Protein AF-0000000079760558 (afdb_homodimer)

Secondary structure (DSSP, 8-state):
-----SEE-EEEEEEEEEEESS-EE--S--HHHHHHHHHHHHTTSHHHHHHHHSTTTT-SSSPPPPPSEEEEPPPS--EE-TT-EEEEEEEEEGGGGGGHHHHHHHHHHH-EEEETTTTEEEEEEEEEETTT--EEE-SS-B-GGG---EE------TT--EEEEEEEEEE--EETTEE-SS--HHHHHHHHHHHHHHHHHHH--EE-HHHHHHHHHHHTT-EEEEEEEEEEP-EEEETTTTEEEE--EEEEEEEEES--GGGHHHHHHHHHH--SS-GGGTTT-EEEEE-/-----SEE-EEEEEEEEEEE-S-EE--S--HHHHHHHHHHHHTTSHHHHHHHHSGGGG-SSS--PPPSEEEEPPPS--EE-TT-EEEEEEEEEGGGGGGHHHHHHHHHHH-EEEETTTTEEEEEEEEEETTT--EEE-SS-B-GGG---EE------TT--EEEEEEEEEE--EETTEE-SS--HHHHHHHHHHHHHHHHHHH--EE-HHHHHHHHHHHTT-EEEEEEEEEEP-EEEETTTTEEEE--EEEEEEEEES--GGGHHHHHHHHHH--SS-GGGTTT-EEEEE-

Sequence (582 aa):
MYDKNLFSVTYLPLTIRLKCCEPVKLPAYLGSMLHGTLGWALLPQQKVYRYLFENRRRSTGQRDIVNPYIINTPPQKMNYQENDELVFQILLLGDGIKYAEDFVNVMTETSVFGLGAGRAKFELVDIRHGVSLHPIWDGEHLWQKEIVASALVDEIYENCQYCSIQMKTPLRIRRDGELLTQIDMPAIMRNITRRISDIVDRYGGYIDREKAETICDMAREIKQKNAEIYVCHLERYSSRKGEKMDMSGVMGSLAYQGELTAFTPWLNAASVLHIGRNVTFGYGQVNVVFAMYDKNLFSVTYLPLTIRLKCCEPVKLPAYLGSMLHGTLGWALLPQQKVYRYLFENRRRSTGQRDIVNPYIINTPPQKMNYQENDELVFQILLLGDGIKYAEDFVNVMTETSVFGLGAGRAKFELVDIRHGVSLHPIWDGEHLWQKEIVASALVDEIYENCQYCSIQMKTPLRIRRDGELLTQIDMPAIMRNITRRISDIVDRYGGYIDREKAETICDMAREIKQKNAEIYVCHLERYSSRKGEKMDMSGVMGSLAYQGELTAFTPWLNAASVLHIGRNVTFGYGQVNVVFA

Structure (mmCIF, N/CA/C/O backbone):
data_AF-0000000079760558-model_v1
#
loop_
_entity.id
_entity.type
_entity.pdbx_description
1 polymer 'Uncharacterized protein'
#
loop_
_atom_site.group_PDB
_atom_site.id
_atom_site.type_symbol
_atom_site.label_atom_id
_atom_site.label_alt_id
_atom_site.label_comp_id
_atom_site.label_asym_id
_atom_site.label_entity_id
_atom_site.label_seq_id
_atom_site.pdbx_PDB_ins_code
_atom_site.Cartn_x
_atom_site.Cartn_y
_atom_site.Cartn_z
_atom_site.occupancy
_atom_site.B_iso_or_equiv
_atom_site.auth_seq_id
_atom_site.auth_comp_id
_atom_site.auth_asym_id
_atom_site.auth_atom_id
_atom_site.pdbx_PDB_model_num
ATOM 1 N N . MET A 1 1 ? 28.766 -18.844 10.219 1 27.3 1 MET A N 1
ATOM 2 C CA . MET A 1 1 ? 27.922 -19.734 9.438 1 27.3 1 MET A CA 1
ATOM 3 C C . MET A 1 1 ? 26.719 -18.984 8.859 1 27.3 1 MET A C 1
ATOM 5 O O . MET A 1 1 ? 26 -18.312 9.594 1 27.3 1 MET A O 1
ATOM 9 N N . TYR A 1 2 ? 26.703 -18.375 7.809 1 37.97 2 TYR A N 1
ATOM 10 C CA . TYR A 1 2 ? 25.734 -17.516 7.125 1 37.97 2 TYR A CA 1
ATOM 11 C C . TYR A 1 2 ? 24.312 -18.062 7.289 1 37.97 2 TYR A C 1
ATOM 13 O O . TYR A 1 2 ? 24.031 -19.188 6.91 1 37.97 2 TYR A O 1
ATOM 21 N N . ASP A 1 3 ? 23.578 -17.906 8.328 1 48.56 3 ASP A N 1
ATOM 22 C CA . ASP A 1 3 ? 22.234 -18.391 8.656 1 48.56 3 ASP A CA 1
ATOM 23 C C . ASP A 1 3 ? 21.344 -18.422 7.414 1 48.56 3 ASP A C 1
ATOM 25 O O . ASP A 1 3 ? 21.281 -17.438 6.676 1 48.56 3 ASP A O 1
ATOM 29 N N . LYS A 1 4 ? 21.172 -19.625 6.879 1 63.06 4 LYS A N 1
ATOM 30 C CA . LYS A 1 4 ? 20.484 -20.109 5.688 1 63.06 4 LYS A CA 1
ATOM 31 C C . LYS A 1 4 ? 19.109 -19.484 5.551 1 63.06 4 LYS A C 1
ATOM 33 O O . LYS A 1 4 ? 18.359 -19.406 6.527 1 63.06 4 LYS A O 1
ATOM 38 N N . ASN A 1 5 ? 18.766 -18.734 4.383 1 86.69 5 ASN A N 1
ATOM 39 C CA . ASN A 1 5 ? 17.5 -18.141 3.979 1 86.69 5 ASN A CA 1
ATOM 40 C C . ASN A 1 5 ? 16.359 -19.156 4.086 1 86.69 5 ASN A C 1
ATOM 42 O O . ASN A 1 5 ? 16.547 -20.344 3.848 1 86.69 5 ASN A O 1
ATOM 46 N N . LEU A 1 6 ? 15.344 -18.812 4.773 1 95.38 6 LEU A N 1
ATOM 47 C CA . LEU A 1 6 ? 14.141 -19.625 4.828 1 95.38 6 LEU A CA 1
ATOM 48 C C . LEU A 1 6 ? 13.664 -20 3.428 1 95.38 6 LEU A C 1
ATOM 50 O O . LEU A 1 6 ? 13.25 -21.125 3.182 1 95.38 6 LEU A O 1
ATOM 54 N N . PHE A 1 7 ? 13.758 -19.094 2.543 1 97.06 7 PHE A N 1
ATOM 55 C CA . PHE A 1 7 ? 13.367 -19.281 1.151 1 97.06 7 PHE A CA 1
ATOM 56 C C . PHE A 1 7 ? 13.984 -18.203 0.267 1 97.06 7 PHE A C 1
ATOM 58 O O . PHE A 1 7 ? 14.523 -17.219 0.769 1 97.06 7 PHE A O 1
ATOM 65 N N . SER A 1 8 ? 13.977 -18.453 -0.996 1 95.44 8 SER A N 1
ATOM 66 C CA . SER A 1 8 ? 14.367 -17.516 -2.037 1 95.44 8 SER A CA 1
ATOM 67 C C . SER A 1 8 ? 13.461 -17.625 -3.258 1 95.44 8 SER A C 1
ATOM 69 O O . SER A 1 8 ? 13.375 -18.688 -3.875 1 95.44 8 SER A O 1
ATOM 71 N N . VAL A 1 9 ? 12.742 -16.609 -3.531 1 96.25 9 VAL A N 1
ATOM 72 C CA . VAL A 1 9 ? 11.867 -16.516 -4.699 1 96.25 9 VAL A CA 1
ATOM 73 C C . VAL A 1 9 ? 12.148 -15.234 -5.465 1 96.25 9 VAL A C 1
ATOM 75 O O . VAL A 1 9 ? 12.203 -14.148 -4.875 1 96.25 9 VAL A O 1
ATOM 78 N N . THR A 1 10 ? 12.391 -15.344 -6.73 1 97.38 10 THR A N 1
ATOM 79 C CA . THR A 1 10 ? 12.57 -14.164 -7.566 1 97.38 10 THR A CA 1
ATOM 80 C C . THR A 1 10 ? 11.266 -13.781 -8.25 1 97.38 10 THR A C 1
ATOM 82 O O . THR A 1 10 ? 10.469 -14.656 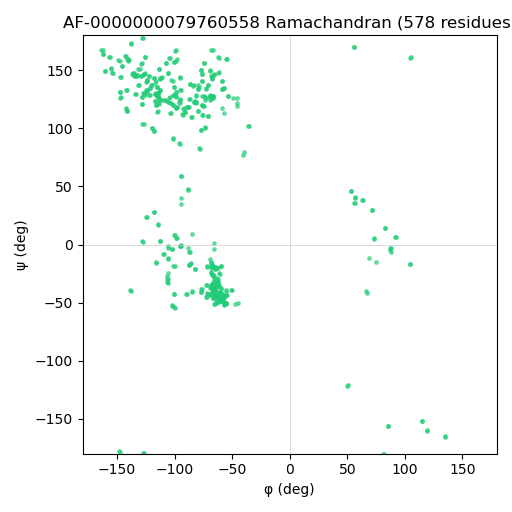-8.609 1 97.38 10 THR A O 1
ATOM 85 N N . TYR A 1 11 ? 11.102 -12.523 -8.367 1 98.19 11 TYR A N 1
ATOM 86 C CA . TYR A 1 11 ? 9.922 -12.031 -9.07 1 98.19 11 TYR A CA 1
ATOM 87 C C . TYR A 1 11 ? 10.219 -10.711 -9.766 1 98.19 11 TYR A C 1
ATOM 89 O O . TYR A 1 11 ? 11.219 -10.055 -9.469 1 98.19 11 TYR A O 1
ATOM 97 N N . LEU A 1 12 ? 9.453 -10.367 -10.742 1 98.56 12 LEU A N 1
ATOM 98 C CA . LEU A 1 12 ? 9.516 -9.102 -11.453 1 98.56 12 LEU A CA 1
ATOM 99 C C . LEU A 1 12 ? 8.141 -8.438 -11.5 1 98.56 12 LEU A C 1
ATOM 101 O O . LEU A 1 12 ? 7.266 -8.867 -12.25 1 98.56 12 LEU A O 1
ATOM 105 N N . PRO A 1 13 ? 7.988 -7.445 -10.664 1 98.25 13 PRO A N 1
ATOM 106 C CA . PRO A 1 13 ? 6.727 -6.703 -10.727 1 98.25 13 PRO A CA 1
ATOM 107 C C . PRO A 1 13 ? 6.707 -5.66 -11.844 1 98.25 13 PRO A C 1
ATOM 109 O O . PRO A 1 13 ? 7.574 -4.785 -11.883 1 98.25 13 PRO A O 1
ATOM 112 N N . LEU A 1 14 ? 5.805 -5.754 -12.695 1 98.62 14 LEU A N 1
ATOM 113 C CA . LEU A 1 14 ? 5.57 -4.785 -13.758 1 98.62 14 LEU A CA 1
ATOM 114 C C . LEU A 1 14 ? 4.359 -3.912 -13.438 1 98.62 14 LEU A C 1
ATOM 116 O O . LEU A 1 14 ? 3.238 -4.41 -13.344 1 98.62 14 LEU A O 1
ATOM 120 N N . THR A 1 15 ? 4.613 -2.672 -13.227 1 97.81 15 THR A N 1
ATOM 121 C CA . THR A 1 15 ? 3.531 -1.714 -13.016 1 97.81 15 THR A CA 1
ATOM 122 C C . THR A 1 15 ? 3.051 -1.147 -14.352 1 97.81 15 THR A C 1
ATOM 124 O O . THR A 1 15 ? 3.805 -0.469 -15.055 1 97.81 15 THR A O 1
ATOM 127 N N . ILE A 1 16 ? 1.83 -1.375 -14.648 1 98.06 16 ILE A N 1
ATOM 128 C CA . ILE A 1 16 ? 1.236 -0.987 -15.922 1 98.06 16 ILE A CA 1
ATOM 129 C C . ILE A 1 16 ? 0.261 0.167 -15.711 1 98.06 16 ILE A C 1
ATOM 131 O O . ILE A 1 16 ? -0.658 0.069 -14.891 1 98.06 16 ILE A O 1
ATOM 135 N N . ARG A 1 17 ? 0.494 1.24 -16.438 1 97.12 17 ARG A N 1
ATOM 136 C CA . ARG A 1 17 ? -0.373 2.408 -16.328 1 97.12 17 ARG A CA 1
ATOM 137 C C . ARG A 1 17 ? -1.163 2.615 -17.625 1 97.12 17 ARG A C 1
ATOM 139 O O . ARG A 1 17 ? -0.58 2.738 -18.703 1 97.12 17 ARG A O 1
ATOM 146 N N . LEU A 1 18 ? -2.457 2.662 -17.453 1 97.44 18 LEU A N 1
ATOM 147 C CA . LEU A 1 18 ? -3.379 2.951 -18.547 1 97.44 18 LEU A CA 1
ATOM 148 C C . LEU A 1 18 ? -4.082 4.285 -18.312 1 97.44 18 LEU A C 1
ATOM 150 O O . LEU A 1 18 ? -4.281 4.707 -17.172 1 97.44 18 LEU A O 1
ATOM 154 N N . LYS A 1 19 ? -4.426 4.887 -19.359 1 97.5 19 LYS A N 1
ATOM 155 C CA . LYS A 1 19 ? -5.203 6.121 -19.312 1 97.5 19 LYS A CA 1
ATOM 156 C C . LYS A 1 19 ? -6.57 5.934 -19.969 1 97.5 19 LYS A C 1
ATOM 158 O O . LYS A 1 19 ? -6.668 5.441 -21.094 1 97.5 19 LYS A O 1
ATOM 163 N N . CYS A 1 20 ? -7.57 6.352 -19.219 1 97.38 20 CYS A N 1
ATOM 164 C CA . CYS A 1 20 ? -8.938 6.223 -19.688 1 97.38 20 CYS A CA 1
ATOM 165 C C . CYS A 1 20 ? -9.219 7.203 -20.828 1 97.38 20 CYS A C 1
ATOM 167 O O . CYS A 1 20 ? -8.891 8.391 -20.719 1 97.38 20 CYS A O 1
ATOM 169 N N . CYS A 1 21 ? -9.914 6.738 -21.875 1 98 21 CYS A N 1
ATOM 170 C CA . CYS A 1 21 ? -10.156 7.582 -23.047 1 98 21 CYS A CA 1
ATOM 171 C C . CYS A 1 21 ? -11.602 8.055 -23.078 1 98 21 CYS A C 1
ATOM 173 O O . CYS A 1 21 ? -11.953 8.953 -23.844 1 98 21 CYS A O 1
ATOM 175 N N . GLU A 1 22 ? -12.469 7.48 -22.25 1 96.69 22 GLU A N 1
ATOM 176 C CA . GLU A 1 22 ? -13.875 7.863 -22.172 1 96.69 22 GLU A CA 1
ATOM 177 C C . GLU A 1 22 ? -14.469 7.516 -20.812 1 96.69 22 GLU A C 1
ATOM 179 O O . GLU A 1 22 ? -14.055 6.539 -20.188 1 96.69 22 GLU A O 1
ATOM 184 N N . PRO A 1 23 ? -15.445 8.305 -20.469 1 95 23 PRO A N 1
ATOM 185 C CA . PRO A 1 23 ? -16.062 7.996 -19.172 1 95 23 PRO A CA 1
ATOM 186 C C . PRO A 1 23 ? -16.641 6.586 -19.109 1 95 23 PRO A C 1
ATOM 188 O O . PRO A 1 23 ? -17.281 6.145 -20.062 1 95 23 PRO A O 1
ATOM 191 N N . VAL A 1 24 ? -16.375 5.875 -18.047 1 96.44 24 VAL A N 1
ATOM 192 C CA . VAL A 1 24 ? -16.875 4.508 -17.922 1 96.44 24 VAL A CA 1
ATOM 193 C C . VAL A 1 24 ? -17 4.141 -16.438 1 96.44 24 VAL A C 1
ATOM 195 O O . VAL A 1 24 ? -16.234 4.613 -15.609 1 96.44 24 VAL A O 1
ATOM 198 N N . LYS A 1 25 ? -17.938 3.348 -16.172 1 94.44 25 LYS A N 1
ATOM 199 C CA . LYS A 1 25 ? -18.078 2.709 -14.867 1 94.44 25 LYS A CA 1
ATOM 200 C C . LYS A 1 25 ? -17.578 1.266 -14.906 1 94.44 25 LYS A C 1
ATOM 202 O O . LYS A 1 25 ? -18.047 0.464 -15.711 1 94.44 25 LYS A O 1
ATOM 207 N N . LEU A 1 26 ? -16.609 0.99 -14.102 1 93.81 26 LEU A N 1
ATOM 208 C CA . LEU A 1 26 ? -16.062 -0.36 -14.008 1 93.81 26 LEU A CA 1
ATOM 209 C C . LEU A 1 26 ? -16.531 -1.053 -12.734 1 93.81 26 LEU A C 1
ATOM 211 O O . LEU A 1 26 ? -17.047 -0.402 -11.828 1 93.81 26 LEU A O 1
ATOM 215 N N . PRO A 1 27 ? -16.438 -2.391 -12.75 1 90.62 27 PRO A N 1
ATOM 216 C CA . PRO A 1 27 ? -16.781 -3.1 -11.516 1 90.62 27 PRO A CA 1
ATOM 217 C C . PRO A 1 27 ? -15.867 -2.723 -10.352 1 90.62 27 PRO A C 1
ATOM 219 O O . PRO A 1 27 ? -14.75 -2.238 -10.562 1 90.62 27 PRO A O 1
ATOM 222 N N . ALA A 1 28 ? -16.328 -2.99 -9.141 1 88 28 ALA A N 1
ATOM 223 C CA . ALA A 1 28 ? -15.555 -2.676 -7.938 1 88 28 ALA A CA 1
ATOM 224 C C . ALA A 1 28 ? -14.281 -3.512 -7.867 1 88 28 ALA A C 1
ATOM 226 O O . ALA A 1 28 ? -13.234 -3.025 -7.434 1 88 28 ALA A O 1
ATOM 227 N N . TYR A 1 29 ? -14.445 -4.738 -8.234 1 91.75 29 TYR A N 1
ATOM 228 C CA . TYR A 1 29 ? -13.289 -5.621 -8.305 1 91.75 29 TYR A CA 1
ATOM 229 C C . TYR A 1 29 ? -12.867 -5.855 -9.75 1 91.75 29 TYR A C 1
ATOM 231 O O . TYR A 1 29 ? -13.648 -6.379 -10.555 1 91.75 29 TYR A O 1
ATOM 239 N N . LEU A 1 30 ? -11.594 -5.598 -10.031 1 94.69 30 LEU A N 1
ATOM 240 C CA . LEU A 1 30 ? -11.18 -5.523 -11.43 1 94.69 30 LEU A CA 1
ATOM 241 C C . LEU A 1 30 ? -10.398 -6.766 -11.836 1 94.69 30 LEU A C 1
ATOM 243 O O . LEU A 1 30 ? -10.008 -6.91 -12.992 1 94.69 30 LEU A O 1
ATOM 247 N N . GLY A 1 31 ? -10.148 -7.695 -10.914 1 95.62 31 GLY A N 1
ATOM 248 C CA . GLY A 1 31 ? -9.258 -8.82 -11.156 1 95.62 31 GLY A CA 1
ATOM 249 C C . GLY A 1 31 ? -9.648 -9.641 -12.367 1 95.62 31 GLY A C 1
ATOM 250 O O . GLY A 1 31 ? -8.82 -9.906 -13.242 1 95.62 31 GLY A O 1
ATOM 251 N N . SER A 1 32 ? -10.922 -10.031 -12.445 1 93.31 32 SER A N 1
ATOM 252 C CA . SER A 1 32 ? -11.398 -10.852 -13.555 1 93.31 32 SER A CA 1
ATOM 253 C C . SER A 1 32 ? -11.273 -10.109 -14.883 1 93.31 32 SER A C 1
ATOM 255 O O . SER A 1 32 ? -10.867 -10.695 -15.891 1 93.31 32 SER A O 1
ATOM 257 N N . MET A 1 33 ? -11.633 -8.883 -14.859 1 94 33 MET A N 1
ATOM 258 C CA . MET A 1 33 ? -11.562 -8.055 -16.062 1 94 33 MET A CA 1
ATOM 259 C C . MET A 1 33 ? -10.125 -7.93 -16.547 1 94 33 MET A C 1
ATOM 261 O O . MET A 1 33 ? -9.844 -8.102 -17.734 1 94 33 MET A O 1
ATOM 265 N N . LEU A 1 34 ? -9.203 -7.68 -15.656 1 96.44 34 LEU A N 1
ATOM 266 C CA . LEU A 1 34 ? -7.801 -7.512 -16.016 1 96.44 34 LEU A CA 1
ATOM 267 C C . LEU A 1 34 ? -7.211 -8.82 -16.516 1 96.44 34 LEU A C 1
ATOM 269 O O . LEU A 1 34 ? -6.465 -8.828 -17.5 1 96.44 34 LEU A O 1
ATOM 273 N N . HIS A 1 35 ? -7.559 -9.906 -15.859 1 96.12 35 HIS A N 1
ATOM 274 C CA . HIS A 1 35 ? -7.102 -11.227 -16.297 1 96.12 35 HIS A CA 1
ATOM 275 C C . HIS A 1 35 ? -7.535 -11.508 -17.734 1 96.12 35 HIS A C 1
ATOM 277 O O . HIS A 1 35 ? -6.723 -11.938 -18.547 1 96.12 35 HIS A O 1
ATOM 283 N N . GLY A 1 36 ? -8.812 -11.289 -17.984 1 93.75 36 GLY A N 1
ATOM 284 C CA . GLY A 1 36 ? -9.328 -11.5 -19.328 1 93.75 36 GLY A CA 1
ATOM 285 C C . GLY A 1 36 ? -8.656 -10.617 -20.375 1 93.75 36 GLY A C 1
ATOM 286 O O . GLY A 1 36 ? -8.289 -11.086 -21.453 1 93.75 36 GLY A O 1
ATOM 287 N N . THR A 1 37 ? -8.508 -9.359 -20.062 1 95.31 37 THR A N 1
ATOM 288 C CA . THR A 1 37 ? -7.914 -8.391 -20.984 1 95.31 37 THR A CA 1
ATOM 289 C C . THR A 1 37 ? -6.48 -8.789 -21.328 1 95.31 37 THR A C 1
ATOM 291 O O . THR A 1 37 ? -6.098 -8.789 -22.5 1 95.31 37 THR A O 1
ATOM 294 N N . LEU A 1 38 ? -5.699 -9.148 -20.344 1 96.06 38 LEU A N 1
ATOM 295 C CA . LEU A 1 38 ? -4.316 -9.555 -20.562 1 96.06 38 LEU A CA 1
ATOM 296 C C . LEU A 1 38 ? -4.258 -10.859 -21.344 1 96.06 38 LEU A C 1
ATOM 298 O O . LEU A 1 38 ? -3.43 -11.008 -22.25 1 96.06 38 LEU A O 1
ATOM 302 N N . GLY A 1 39 ? -5.145 -11.797 -20.984 1 94.81 39 GLY A N 1
ATOM 303 C CA . GLY A 1 39 ? -5.191 -13.062 -21.703 1 94.81 39 GLY A CA 1
ATOM 304 C C . GLY A 1 39 ? -5.453 -12.898 -23.188 1 94.81 39 GLY A C 1
ATOM 305 O O . GLY A 1 39 ? -4.773 -13.508 -24.016 1 94.81 39 GLY A O 1
ATOM 306 N N . TRP A 1 40 ? -6.387 -12.078 -23.469 1 93.12 40 TRP A N 1
ATOM 307 C CA . TRP A 1 40 ? -6.742 -11.836 -24.859 1 93.12 40 TRP A CA 1
ATOM 308 C C . TRP A 1 40 ? -5.609 -11.141 -25.609 1 93.12 40 TRP A C 1
ATOM 310 O O . TRP A 1 40 ? -5.336 -11.445 -26.766 1 93.12 40 TRP A O 1
ATOM 320 N N . ALA A 1 41 ? -4.988 -10.203 -24.953 1 95.75 41 ALA A N 1
ATOM 321 C CA . ALA A 1 41 ? -3.867 -9.492 -25.562 1 95.75 41 ALA A CA 1
ATOM 322 C C . ALA A 1 41 ? -2.715 -10.453 -25.875 1 95.75 41 ALA A C 1
ATOM 324 O O . ALA A 1 41 ? -2.021 -10.297 -26.875 1 95.75 41 ALA A O 1
ATOM 325 N N . LEU A 1 42 ? -2.512 -11.438 -25.031 1 96.38 42 LEU A N 1
ATOM 326 C CA . LEU A 1 42 ? -1.366 -12.336 -25.141 1 96.38 42 LEU A CA 1
ATOM 327 C C . LEU A 1 42 ? -1.67 -13.484 -26.094 1 96.38 42 LEU A C 1
ATOM 329 O O . LEU A 1 42 ? -0.757 -14.18 -26.547 1 96.38 42 LEU A O 1
ATOM 333 N N . LEU A 1 43 ? -2.912 -13.695 -26.391 1 93.62 43 LEU A N 1
ATOM 334 C CA . LEU A 1 43 ? -3.387 -14.875 -27.109 1 93.62 43 LEU A CA 1
ATOM 335 C C . LEU A 1 43 ? -2.66 -15.031 -28.438 1 93.62 43 LEU A C 1
ATOM 337 O O . LEU A 1 43 ? -2.26 -16.141 -28.812 1 93.62 43 LEU A O 1
ATOM 341 N N . PRO A 1 44 ? -2.385 -13.914 -29.188 1 94.19 44 PRO A N 1
ATOM 342 C CA . PRO A 1 44 ? -1.695 -14.07 -30.469 1 94.19 44 PRO A CA 1
ATOM 343 C C . PRO A 1 44 ? -0.244 -14.516 -30.312 1 94.19 44 PRO A C 1
ATOM 345 O O . PRO A 1 44 ? 0.359 -15.016 -31.266 1 94.19 44 PRO A O 1
ATOM 348 N N . GLN A 1 45 ? 0.318 -14.258 -29.188 1 94.81 45 GLN A N 1
ATOM 349 C CA . GLN A 1 45 ? 1.675 -14.711 -28.906 1 94.81 45 GLN A CA 1
ATOM 350 C C . GLN A 1 45 ? 1.662 -16.031 -28.125 1 94.81 45 GLN A C 1
ATOM 352 O O . GLN A 1 45 ? 1.887 -16.047 -26.922 1 94.81 45 GLN A O 1
ATOM 357 N N . GLN A 1 46 ? 1.614 -17.047 -28.781 1 93.06 46 GLN A N 1
ATOM 358 C CA . GLN A 1 46 ? 1.264 -18.359 -28.25 1 93.06 46 GLN A CA 1
ATOM 359 C C . GLN A 1 46 ? 2.305 -18.844 -27.234 1 93.06 46 GLN A C 1
ATOM 361 O O . GLN A 1 46 ? 1.958 -19.391 -26.203 1 93.06 46 GLN A O 1
ATOM 366 N N . LYS A 1 47 ? 3.52 -18.688 -27.609 1 92.69 47 LYS A N 1
ATOM 367 C CA . LYS A 1 47 ? 4.578 -19.141 -26.719 1 92.69 47 LYS A CA 1
ATOM 368 C C . LYS A 1 47 ? 4.453 -18.469 -25.344 1 92.69 47 LYS A C 1
ATOM 370 O O . LYS A 1 47 ? 4.508 -19.156 -24.312 1 92.69 47 LYS A O 1
ATOM 375 N N . VAL A 1 48 ? 4.215 -17.203 -25.297 1 94.44 48 VAL A N 1
ATOM 376 C CA . VAL A 1 48 ? 4.09 -16.438 -24.062 1 94.44 48 VAL A CA 1
ATOM 377 C C . VAL A 1 48 ? 2.777 -16.797 -23.359 1 94.44 48 VAL A C 1
ATOM 379 O O . VAL A 1 48 ? 2.756 -17.062 -22.156 1 94.44 48 VAL A O 1
ATOM 382 N N . TYR A 1 49 ? 1.741 -16.844 -24.125 1 95.12 49 TYR A N 1
ATOM 383 C CA . TYR A 1 49 ? 0.416 -17.141 -23.609 1 95.12 49 TYR A CA 1
ATOM 384 C C . TYR A 1 49 ? 0.391 -18.516 -22.938 1 95.12 49 TYR A C 1
ATOM 386 O O . TYR A 1 49 ? -0.078 -18.656 -21.812 1 95.12 49 TYR A O 1
ATOM 394 N N . ARG A 1 50 ? 0.914 -19.516 -23.531 1 92.69 50 ARG A N 1
ATOM 395 C CA . ARG A 1 50 ? 0.888 -20.891 -23.016 1 92.69 50 ARG A CA 1
ATOM 396 C C . ARG A 1 50 ? 1.697 -21 -21.734 1 92.69 50 ARG A C 1
ATOM 398 O O . ARG A 1 50 ? 1.277 -21.672 -20.797 1 92.69 50 ARG A O 1
ATOM 405 N N . TYR A 1 51 ? 2.787 -20.359 -21.719 1 93.56 51 TYR A N 1
ATOM 406 C CA . TYR A 1 51 ? 3.648 -20.484 -20.547 1 93.56 51 TYR A CA 1
ATOM 407 C C . TYR A 1 51 ? 3.062 -19.75 -19.344 1 93.56 51 TYR A C 1
ATOM 409 O O . TYR A 1 51 ? 3.074 -20.25 -18.219 1 93.56 51 TYR A O 1
ATOM 417 N N . LEU A 1 52 ? 2.549 -18.547 -19.609 1 94.62 52 LEU A N 1
ATOM 418 C CA . LEU A 1 52 ? 2.086 -17.719 -18.5 1 94.62 52 LEU A CA 1
ATOM 419 C C . LEU A 1 52 ? 0.654 -18.078 -18.109 1 94.62 52 LEU A C 1
ATOM 421 O O . LEU A 1 52 ? 0.333 -18.188 -16.922 1 94.62 52 LEU A O 1
ATOM 425 N N . PHE A 1 53 ? -0.201 -18.344 -19.047 1 92 53 PHE A N 1
ATOM 426 C CA . PHE A 1 53 ? -1.629 -18.438 -18.766 1 92 53 PHE A CA 1
ATOM 427 C C . PHE A 1 53 ? -2.092 -19.891 -18.797 1 92 53 PHE A C 1
ATOM 429 O O . PHE A 1 53 ? -3.074 -20.234 -18.156 1 92 53 PHE A O 1
ATOM 436 N N . GLU A 1 54 ? -1.488 -20.734 -19.484 1 83.94 54 GLU A N 1
ATOM 437 C CA . GLU A 1 54 ? -1.978 -22.094 -19.672 1 83.94 54 GLU A CA 1
ATOM 438 C C . GLU A 1 54 ? -0.931 -23.125 -19.234 1 83.94 54 GLU A C 1
ATOM 440 O O . GLU A 1 54 ? -0.857 -24.219 -19.797 1 83.94 54 GLU A O 1
ATOM 445 N N . ASN A 1 55 ? -0.072 -22.703 -18.391 1 69.12 55 ASN A N 1
ATOM 446 C CA . ASN A 1 55 ? 0.977 -23.609 -17.953 1 69.12 55 ASN A CA 1
ATOM 447 C C . ASN A 1 55 ? 0.403 -24.781 -17.156 1 69.12 55 ASN A C 1
ATOM 449 O O . ASN A 1 55 ? 1.146 -25.531 -16.516 1 69.12 55 ASN A O 1
ATOM 453 N N . ARG A 1 56 ? -0.874 -24.984 -16.906 1 60.22 56 ARG A N 1
ATOM 454 C CA . ARG A 1 56 ? -1.579 -25.906 -16.016 1 60.22 56 ARG A CA 1
ATOM 455 C C . ARG A 1 56 ? -1.31 -27.359 -16.406 1 60.22 56 ARG A C 1
ATOM 457 O O . ARG A 1 56 ? -1.254 -28.234 -15.539 1 60.22 56 ARG A O 1
ATOM 464 N N . ARG A 1 57 ? -1.348 -27.734 -17.641 1 53.25 57 ARG A N 1
ATOM 465 C CA . ARG A 1 57 ? -1.687 -29.094 -18.062 1 53.25 57 ARG A CA 1
ATOM 466 C C . ARG A 1 57 ? -0.642 -30.094 -17.562 1 53.25 57 ARG A C 1
ATOM 468 O O . ARG A 1 57 ? -0.924 -31.281 -17.453 1 53.25 57 ARG A O 1
ATOM 475 N N . ARG A 1 58 ? 0.566 -29.844 -17.594 1 50.62 58 ARG A N 1
ATOM 476 C CA . ARG A 1 58 ? 1.342 -31.078 -17.688 1 50.62 58 ARG A CA 1
ATOM 477 C C . ARG A 1 58 ? 1.568 -31.672 -16.297 1 50.62 58 ARG A C 1
ATOM 479 O O . ARG A 1 58 ? 2.453 -32.5 -16.125 1 50.62 58 ARG A O 1
ATOM 486 N N . SER A 1 59 ? 0.808 -31.016 -15.25 1 48.34 59 SER A N 1
ATOM 487 C CA . SER A 1 59 ? 1.359 -31.812 -14.148 1 48.34 59 SER A CA 1
ATOM 488 C C . SER A 1 59 ? 0.746 -33.188 -14.109 1 48.34 59 SER A C 1
ATOM 490 O O . SER A 1 59 ? -0.422 -33.375 -14.461 1 48.34 59 SER A O 1
ATOM 492 N N . THR A 1 60 ? 1.405 -34.188 -14.086 1 46.09 60 THR A N 1
ATOM 493 C CA . THR A 1 60 ? 0.972 -35.562 -13.906 1 46.09 60 THR A CA 1
ATOM 494 C C . THR A 1 60 ? -0.034 -35.688 -12.766 1 46.09 60 THR A C 1
ATOM 496 O O . THR A 1 60 ? -0.96 -36.5 -12.82 1 46.09 60 THR A O 1
ATOM 499 N N . GLY A 1 61 ? 0.118 -35.188 -11.484 1 48.31 61 GLY A N 1
ATOM 500 C CA . GLY A 1 61 ? -0.474 -35.594 -10.227 1 48.31 61 GLY A CA 1
ATOM 501 C C . GLY A 1 61 ? -1.721 -34.812 -9.859 1 48.31 61 GLY A C 1
ATOM 502 O O . GLY A 1 61 ? -2.154 -34.844 -8.703 1 48.31 61 GLY A O 1
ATOM 503 N N . GLN A 1 62 ? -2.688 -34.312 -10.695 1 51.34 62 GLN A N 1
ATOM 504 C CA . GLN A 1 62 ? -4.035 -33.781 -10.5 1 51.34 62 GLN A CA 1
ATOM 505 C C . GLN A 1 62 ? -3.992 -32.375 -9.906 1 51.34 62 GLN A C 1
ATOM 507 O O . GLN A 1 62 ? -5.027 -31.844 -9.508 1 51.34 62 GLN A O 1
ATOM 512 N N . ARG A 1 63 ? -2.891 -31.984 -9.398 1 54.75 63 ARG A N 1
ATOM 513 C CA . ARG A 1 63 ? -2.926 -30.672 -8.766 1 54.75 63 ARG A CA 1
ATOM 514 C C . ARG A 1 63 ? -2.85 -29.562 -9.797 1 54.75 63 ARG A C 1
ATOM 516 O O . ARG A 1 63 ? -2.189 -29.703 -10.828 1 54.75 63 ARG A O 1
ATOM 523 N N . ASP A 1 64 ? -3.729 -28.625 -9.508 1 62.06 64 ASP A N 1
ATOM 524 C CA . ASP A 1 64 ? -3.727 -27.438 -10.375 1 62.06 64 ASP A CA 1
ATOM 525 C C . ASP A 1 64 ? -2.369 -26.75 -10.352 1 62.06 64 ASP A C 1
ATOM 527 O O . ASP A 1 64 ? -1.79 -26.531 -9.281 1 62.06 64 ASP A O 1
ATOM 531 N N . ILE A 1 65 ? -1.734 -26.703 -11.453 1 76.81 65 ILE A N 1
ATOM 532 C CA . ILE A 1 65 ? -0.438 -26.047 -11.625 1 76.81 65 ILE A CA 1
ATOM 5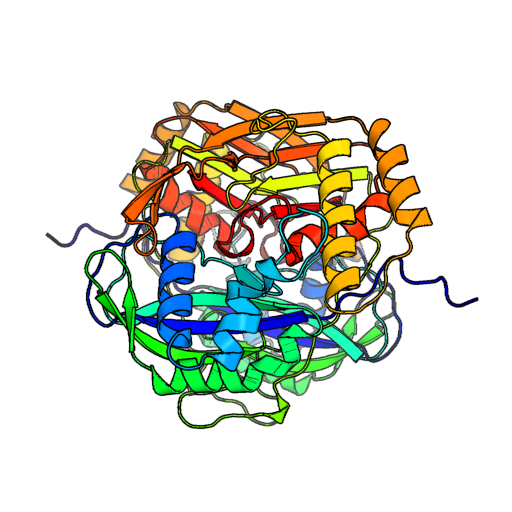33 C C . ILE A 1 65 ? -0.594 -24.531 -11.477 1 76.81 65 ILE A C 1
ATOM 535 O O . ILE A 1 65 ? -1.506 -23.938 -12.047 1 76.81 65 ILE A O 1
ATOM 539 N N . VAL A 1 66 ? 0.175 -24.016 -10.586 1 88.06 66 VAL A N 1
ATOM 540 C CA . VAL A 1 66 ? 0.151 -22.562 -10.391 1 88.06 66 VAL A CA 1
ATOM 541 C C . VAL A 1 66 ? 0.828 -21.875 -11.562 1 88.06 66 VAL A C 1
ATOM 543 O O . VAL A 1 66 ? 1.888 -22.297 -12.023 1 88.06 66 VAL A O 1
ATOM 546 N N . ASN A 1 67 ? 0.197 -20.969 -12.195 1 94.75 67 ASN A N 1
ATOM 547 C CA . ASN A 1 67 ? 0.817 -20.141 -13.219 1 94.75 67 ASN A CA 1
ATOM 548 C C . ASN A 1 67 ? 1.833 -19.172 -12.625 1 94.75 67 ASN A C 1
ATOM 550 O O . ASN A 1 67 ? 1.689 -18.734 -11.477 1 94.75 67 ASN A O 1
ATOM 554 N N . PRO A 1 68 ? 2.826 -18.828 -13.352 1 96.5 68 PRO A N 1
ATOM 555 C CA . PRO A 1 68 ? 3.936 -18.062 -12.789 1 96.5 68 PRO A CA 1
ATOM 556 C C . PRO A 1 68 ? 3.701 -16.562 -12.859 1 96.5 68 PRO A C 1
ATOM 558 O O . PRO A 1 68 ? 4.594 -15.805 -13.258 1 96.5 68 PRO A O 1
ATOM 561 N N . TYR A 1 69 ? 2.549 -16.141 -12.469 1 97.81 69 TYR A N 1
ATOM 562 C CA . TYR A 1 69 ? 2.285 -14.711 -12.375 1 97.81 69 TYR A CA 1
ATOM 563 C C . TYR A 1 69 ? 1.152 -14.422 -11.398 1 97.81 69 TYR A C 1
ATOM 565 O O . TYR A 1 69 ? 0.407 -15.336 -11.023 1 97.81 69 TYR A O 1
ATOM 573 N N . ILE A 1 70 ? 1.089 -13.25 -10.969 1 98.06 70 ILE A N 1
ATOM 574 C CA . ILE A 1 70 ? 0.05 -12.695 -10.109 1 98.06 70 ILE A CA 1
ATOM 575 C C . ILE A 1 70 ? -0.402 -11.344 -10.648 1 98.06 70 ILE A C 1
ATOM 577 O O . ILE A 1 70 ? 0.403 -10.586 -11.203 1 98.06 70 ILE A O 1
ATOM 581 N N . ILE A 1 71 ? -1.659 -11.031 -10.508 1 98.06 71 ILE A N 1
ATOM 582 C CA . ILE A 1 71 ? -2.148 -9.688 -10.805 1 98.06 71 ILE A CA 1
ATOM 583 C C . ILE A 1 71 ? -2.451 -8.961 -9.5 1 98.06 71 ILE A C 1
ATOM 585 O O . ILE A 1 71 ? -3.158 -9.484 -8.633 1 98.06 71 ILE A O 1
ATOM 589 N N . ASN A 1 72 ? -1.84 -7.824 -9.289 1 97.75 72 ASN A N 1
ATOM 590 C CA . ASN A 1 72 ? -2.248 -6.875 -8.258 1 97.75 72 ASN A CA 1
ATOM 591 C C . ASN A 1 72 ? -3.252 -5.859 -8.797 1 97.75 72 ASN A C 1
ATOM 593 O O . ASN A 1 72 ? -2.914 -5.039 -9.648 1 97.75 72 ASN A O 1
ATOM 597 N N . THR A 1 73 ? -4.414 -5.949 -8.273 1 94.62 73 THR A N 1
ATOM 598 C CA . THR A 1 73 ? -5.457 -5.059 -8.766 1 94.62 73 THR A CA 1
ATOM 599 C C . THR A 1 73 ? -5.277 -3.652 -8.195 1 94.62 73 THR A C 1
ATOM 601 O O . THR A 1 73 ? -4.684 -3.479 -7.129 1 94.62 73 THR A O 1
ATOM 604 N N . PRO A 1 74 ? -5.676 -2.666 -8.922 1 91 74 PRO A N 1
ATOM 605 C CA . PRO A 1 74 ? -5.598 -1.295 -8.414 1 91 74 PRO A CA 1
ATOM 606 C C . PRO A 1 74 ? -6.543 -1.048 -7.242 1 91 74 PRO A C 1
ATOM 608 O O . PRO A 1 74 ? -7.379 -1.9 -6.926 1 91 74 PRO A O 1
ATOM 611 N N . PRO A 1 75 ? -6.277 0.123 -6.586 1 81.31 75 PRO A N 1
ATOM 612 C CA . PRO A 1 75 ? -7.227 0.518 -5.543 1 81.31 75 PRO A CA 1
ATOM 613 C C . PRO A 1 75 ? -8.664 0.599 -6.055 1 81.31 75 PRO A C 1
ATOM 615 O O . PRO A 1 75 ? -8.883 0.771 -7.254 1 81.31 75 PRO A O 1
ATOM 618 N N . GLN A 1 76 ? -9.516 0.54 -5.191 1 83.56 76 GLN A N 1
ATOM 619 C CA . GLN A 1 76 ? -10.93 0.472 -5.523 1 83.56 76 GLN A CA 1
ATOM 620 C C . GLN A 1 76 ? -11.43 1.803 -6.078 1 83.56 76 GLN A C 1
ATOM 622 O O . GLN A 1 76 ? -11.469 2.805 -5.359 1 83.56 76 GLN A O 1
ATOM 627 N N . LYS A 1 77 ? -11.742 1.845 -7.285 1 87.38 77 LYS A N 1
ATOM 628 C CA . LYS A 1 77 ? -12.305 2.949 -8.047 1 87.38 77 LYS A CA 1
ATOM 629 C C . LYS A 1 77 ? -13.234 2.438 -9.148 1 87.38 77 LYS A C 1
ATOM 631 O O . LYS A 1 77 ? -12.852 1.571 -9.938 1 87.38 77 LYS A O 1
ATOM 636 N N . MET A 1 78 ? -14.453 2.957 -9.148 1 90.44 78 MET A N 1
ATOM 637 C CA . MET A 1 78 ? -15.438 2.412 -10.078 1 90.44 78 MET A CA 1
ATOM 638 C C . MET A 1 78 ? -15.68 3.375 -11.234 1 90.44 78 MET A C 1
ATOM 640 O O . MET A 1 78 ? -15.992 2.951 -12.352 1 90.44 78 MET A O 1
ATOM 644 N N . ASN A 1 79 ? -15.594 4.641 -10.945 1 91.06 79 ASN A N 1
ATOM 645 C CA . ASN A 1 79 ? -15.898 5.648 -11.961 1 91.06 79 ASN A CA 1
ATOM 646 C C . ASN A 1 79 ? -14.625 6.27 -12.531 1 91.06 79 ASN A C 1
ATOM 648 O O . ASN A 1 79 ? -13.828 6.844 -11.789 1 91.06 79 ASN A O 1
ATOM 652 N N . TYR A 1 80 ? -14.469 6.152 -13.797 1 93.44 80 TYR A N 1
ATOM 653 C CA . TYR A 1 80 ? -13.328 6.723 -14.516 1 93.44 80 TYR A CA 1
ATOM 654 C C . TYR A 1 80 ? -13.789 7.785 -15.508 1 93.44 80 TYR A C 1
ATOM 656 O O . TYR A 1 80 ? -14.742 7.57 -16.266 1 93.44 80 TYR A O 1
ATOM 664 N N . GLN A 1 81 ? -13.141 8.883 -15.383 1 93.25 81 GLN A N 1
ATOM 665 C CA . GLN A 1 81 ? -13.328 9.93 -16.375 1 93.25 81 GLN A CA 1
ATOM 666 C C . GLN A 1 81 ? -12.195 9.922 -17.406 1 93.25 81 GLN A C 1
ATOM 668 O O . GLN A 1 81 ? -11.172 9.266 -17.203 1 93.25 81 GLN A O 1
ATOM 673 N N . GLU A 1 82 ? -12.461 10.664 -18.469 1 96.19 82 GLU A N 1
ATOM 674 C CA . GLU A 1 82 ? -11.398 10.812 -19.453 1 96.19 82 GLU A CA 1
ATOM 675 C C . GLU A 1 82 ? -10.109 11.312 -18.828 1 96.19 82 GLU A C 1
ATOM 677 O O . GLU A 1 82 ? -10.133 12.219 -17.984 1 96.19 82 GLU A O 1
ATOM 682 N N . ASN A 1 83 ? -9.016 10.609 -19.078 1 94.12 83 ASN A N 1
ATOM 683 C CA . ASN A 1 83 ? -7.664 10.961 -18.641 1 94.12 83 ASN A CA 1
ATOM 684 C C . ASN A 1 83 ? -7.355 10.406 -17.266 1 94.12 83 ASN A C 1
ATOM 686 O O . ASN A 1 83 ? -6.23 10.516 -16.781 1 94.12 83 ASN A O 1
ATOM 690 N N . ASP A 1 84 ? -8.383 9.82 -16.656 1 92.31 84 ASP A N 1
ATOM 691 C CA . ASP A 1 84 ? -8.078 9.102 -15.414 1 92.31 84 ASP A CA 1
ATOM 692 C C . ASP A 1 84 ? -7.109 7.957 -15.672 1 92.31 84 ASP A C 1
ATOM 694 O O . ASP A 1 84 ? -7.156 7.32 -16.734 1 92.31 84 ASP A O 1
ATOM 698 N N . GLU A 1 85 ? -6.352 7.723 -14.711 1 93.06 85 GLU A N 1
ATOM 699 C CA . GLU A 1 85 ? -5.391 6.633 -14.852 1 93.06 85 GLU A CA 1
ATOM 700 C C . GLU A 1 85 ? -5.852 5.391 -14.086 1 93.06 85 GLU A C 1
ATOM 702 O O . GLU A 1 85 ? -6.465 5.504 -13.023 1 93.06 85 GLU A O 1
ATOM 707 N N . LEU A 1 86 ? -5.633 4.266 -14.641 1 95.75 86 LEU A N 1
ATOM 708 C CA . LEU A 1 86 ? -5.758 2.955 -14.008 1 95.75 86 LEU A CA 1
ATOM 709 C C . LEU A 1 86 ? -4.402 2.26 -13.93 1 95.75 86 LEU A C 1
ATOM 711 O O . LEU A 1 86 ? -3.785 1.969 -14.953 1 95.75 86 LEU A O 1
ATOM 715 N N . VAL A 1 87 ? -3.945 2.076 -12.734 1 95.94 87 VAL A N 1
ATOM 716 C CA . VAL A 1 87 ? -2.611 1.519 -12.531 1 95.94 87 VAL A CA 1
ATOM 717 C C . VAL A 1 87 ? -2.715 0.175 -11.812 1 95.94 87 VAL A C 1
ATOM 719 O O . VAL A 1 87 ? -3.32 0.08 -10.742 1 95.94 87 VAL A O 1
ATOM 722 N N . PHE A 1 88 ? -2.188 -0.838 -12.398 1 97.31 88 PHE A N 1
ATOM 723 C CA . PHE A 1 88 ? -2.145 -2.16 -11.781 1 97.31 88 PHE A CA 1
ATOM 724 C C . PHE A 1 88 ? -0.792 -2.824 -12.016 1 97.31 88 PHE A C 1
ATOM 726 O O . PHE A 1 88 ? 0.071 -2.262 -12.695 1 97.31 88 PHE A O 1
ATOM 733 N N . GLN A 1 89 ? -0.588 -4.035 -11.336 1 98.19 89 GLN A N 1
ATOM 734 C CA . GLN A 1 89 ? 0.688 -4.723 -11.5 1 98.19 89 GLN A CA 1
ATOM 735 C C . GLN A 1 89 ? 0.48 -6.176 -11.922 1 98.19 89 GLN A C 1
ATOM 737 O O . GLN A 1 89 ? -0.511 -6.801 -11.547 1 98.19 89 GLN A O 1
ATOM 742 N N . ILE A 1 90 ? 1.366 -6.633 -12.695 1 98.5 90 ILE A N 1
ATOM 743 C CA . ILE A 1 90 ? 1.56 -8.07 -12.867 1 98.5 90 ILE A CA 1
ATOM 744 C C . ILE A 1 90 ? 2.938 -8.469 -12.344 1 98.5 90 ILE A C 1
ATOM 746 O O . ILE A 1 90 ? 3.938 -7.816 -12.656 1 98.5 90 ILE A O 1
ATOM 750 N N . LEU A 1 91 ? 2.957 -9.445 -11.5 1 98.62 91 LEU A N 1
ATOM 751 C CA . LEU A 1 91 ? 4.207 -10.023 -11.023 1 98.62 91 LEU A CA 1
ATOM 752 C C . LEU A 1 91 ? 4.543 -11.305 -11.781 1 98.62 91 LEU A C 1
ATOM 754 O O . LEU A 1 91 ? 3.775 -12.266 -11.742 1 98.62 91 LEU A O 1
ATOM 758 N N . LEU A 1 92 ? 5.617 -11.281 -12.461 1 98.62 92 LEU A N 1
ATOM 759 C CA . LEU A 1 92 ? 6.148 -12.523 -13.023 1 98.62 92 LEU A CA 1
ATOM 760 C C . LEU A 1 92 ? 7.043 -13.234 -12.016 1 98.62 92 LEU A C 1
ATOM 762 O O . LEU A 1 92 ? 7.871 -12.602 -11.359 1 98.62 92 LEU A O 1
ATOM 766 N N . LEU A 1 93 ? 6.898 -14.562 -11.93 1 98 93 LEU A N 1
ATOM 767 C CA . LEU A 1 93 ? 7.547 -15.305 -10.859 1 98 93 LEU A CA 1
ATOM 768 C C . LEU A 1 93 ? 8.586 -16.266 -11.414 1 98 93 LEU A C 1
ATOM 770 O O . LEU A 1 93 ? 8.32 -17 -12.383 1 98 93 LEU A O 1
ATOM 774 N N . GLY A 1 94 ? 9.781 -16.312 -10.789 1 97.31 94 GLY A N 1
ATOM 775 C CA . GLY A 1 94 ? 10.812 -17.281 -11.141 1 97.31 94 GLY A CA 1
ATOM 776 C C . GLY A 1 94 ? 11.109 -17.328 -12.625 1 97.31 94 GLY A C 1
ATOM 777 O O . GLY A 1 94 ? 11.383 -16.281 -13.234 1 97.31 94 GLY A O 1
ATOM 778 N N . ASP A 1 95 ? 10.945 -18.453 -13.227 1 96.75 95 ASP A N 1
ATOM 779 C CA . ASP A 1 95 ? 11.266 -18.672 -14.633 1 96.75 95 ASP A CA 1
ATOM 780 C C . ASP A 1 95 ? 10.312 -17.891 -15.531 1 96.75 95 ASP A C 1
ATOM 782 O O . ASP A 1 95 ? 10.586 -17.703 -16.719 1 96.75 95 ASP A O 1
ATOM 786 N N . GLY A 1 96 ? 9.234 -17.484 -14.977 1 97.12 96 GLY A N 1
ATOM 787 C CA . GLY A 1 96 ? 8.312 -16.672 -15.758 1 97.12 96 GLY A CA 1
ATOM 788 C C . GLY A 1 96 ? 8.914 -15.336 -16.172 1 97.12 96 GLY A C 1
ATOM 789 O O . GLY A 1 96 ? 8.469 -14.734 -17.156 1 97.12 96 GLY A O 1
ATOM 790 N N . ILE A 1 97 ? 9.906 -14.938 -15.516 1 98.12 97 ILE A N 1
ATOM 791 C CA . ILE A 1 97 ? 10.547 -13.648 -15.75 1 98.12 97 ILE A CA 1
ATOM 792 C C . ILE A 1 97 ? 11.195 -13.648 -17.141 1 98.12 97 ILE A C 1
ATOM 794 O O . ILE A 1 97 ? 11.32 -12.594 -17.766 1 98.12 97 ILE A O 1
ATOM 798 N N . LYS A 1 98 ? 11.57 -14.781 -17.625 1 97.06 98 LYS A N 1
ATOM 799 C CA . LYS A 1 98 ? 12.203 -14.883 -18.938 1 97.06 98 LYS A CA 1
ATOM 800 C C . LYS A 1 98 ? 11.281 -14.352 -20.031 1 97.06 98 LYS A C 1
ATOM 802 O O . LYS A 1 98 ? 11.742 -13.992 -21.125 1 97.06 98 LYS A O 1
ATOM 807 N N . TYR A 1 99 ? 10.023 -14.266 -19.719 1 97.31 99 TYR A N 1
ATOM 808 C CA . TYR A 1 99 ? 9.047 -13.844 -20.719 1 97.31 99 TYR A CA 1
ATOM 809 C C . TYR A 1 99 ? 8.695 -12.375 -20.547 1 97.31 99 TYR A C 1
ATOM 811 O O . TYR A 1 99 ? 7.777 -11.867 -21.203 1 97.31 99 TYR A O 1
ATOM 819 N N . ALA A 1 100 ? 9.367 -11.664 -19.703 1 98.25 100 ALA A N 1
ATOM 820 C CA . ALA A 1 100 ? 9.039 -10.273 -19.391 1 98.25 100 ALA A CA 1
ATOM 821 C C . ALA A 1 100 ? 9.117 -9.398 -20.641 1 98.25 100 ALA A C 1
ATOM 823 O O . ALA A 1 100 ? 8.219 -8.586 -20.891 1 98.25 100 ALA A O 1
ATOM 824 N N . GLU A 1 101 ? 10.164 -9.523 -21.375 1 97.88 101 GLU A N 1
ATOM 825 C CA . GLU A 1 101 ? 10.328 -8.695 -22.562 1 97.88 101 GLU A CA 1
ATOM 826 C C . GLU A 1 101 ? 9.219 -8.961 -23.578 1 97.88 101 GLU A C 1
ATOM 828 O O . GLU A 1 101 ? 8.648 -8.023 -24.125 1 97.88 101 GLU A O 1
ATOM 833 N N . ASP A 1 102 ? 8.945 -10.25 -23.797 1 97.5 102 ASP A N 1
ATOM 834 C CA . ASP A 1 102 ? 7.852 -10.609 -24.703 1 97.5 102 ASP A CA 1
ATOM 835 C C . ASP A 1 102 ? 6.527 -10.016 -24.234 1 97.5 102 ASP A C 1
ATOM 837 O O . ASP A 1 102 ? 5.75 -9.492 -25.031 1 97.5 102 ASP A O 1
ATOM 841 N N . PHE A 1 103 ? 6.289 -10.148 -23 1 98.25 103 PHE A N 1
ATOM 842 C CA . PHE A 1 103 ? 5.07 -9.617 -22.406 1 98.25 103 PHE A CA 1
ATOM 843 C C . PHE A 1 103 ? 4.965 -8.117 -22.656 1 98.25 103 PHE A C 1
ATOM 845 O O . PHE A 1 103 ? 3.928 -7.625 -23.109 1 98.25 103 PHE A O 1
ATOM 852 N N . VAL A 1 104 ? 6.004 -7.359 -22.328 1 98.31 104 VAL A N 1
ATOM 853 C CA . VAL A 1 104 ? 6.023 -5.91 -22.5 1 98.31 104 VAL A CA 1
ATOM 854 C C . VAL A 1 104 ? 5.793 -5.562 -23.969 1 98.31 104 VAL A C 1
ATOM 856 O O . VAL A 1 104 ? 5.027 -4.645 -24.281 1 98.31 104 VAL A O 1
ATOM 859 N N . ASN A 1 105 ? 6.414 -6.266 -24.828 1 97.44 105 ASN A N 1
ATOM 860 C CA . ASN A 1 105 ? 6.23 -6.031 -26.266 1 97.44 105 ASN A CA 1
ATOM 861 C C . ASN A 1 105 ? 4.773 -6.211 -26.688 1 97.44 105 ASN A C 1
ATOM 863 O O . ASN A 1 105 ? 4.242 -5.41 -27.453 1 97.44 105 ASN A O 1
ATOM 867 N N . VAL A 1 106 ? 4.164 -7.227 -26.156 1 97.56 106 VAL A N 1
ATOM 868 C CA . VAL A 1 106 ? 2.762 -7.469 -26.484 1 97.56 106 VAL A CA 1
ATOM 869 C C . VAL A 1 106 ? 1.909 -6.305 -25.984 1 97.56 106 VAL A C 1
ATOM 871 O O . VAL A 1 106 ? 1.023 -5.828 -26.703 1 97.56 106 VAL A O 1
ATOM 874 N N . MET A 1 107 ? 2.133 -5.824 -24.797 1 97.62 107 MET A N 1
ATOM 875 C CA . MET A 1 107 ? 1.38 -4.707 -24.234 1 97.62 107 MET A CA 1
ATOM 876 C C . MET A 1 107 ? 1.541 -3.457 -25.094 1 97.62 107 MET A C 1
ATOM 878 O O . MET A 1 107 ? 0.566 -2.752 -25.359 1 97.62 107 MET A O 1
ATOM 882 N N . THR A 1 108 ? 2.756 -3.234 -25.484 1 97.19 108 THR A N 1
ATOM 883 C CA . THR A 1 108 ? 3.043 -2.018 -26.234 1 97.19 108 THR A CA 1
ATOM 884 C C . THR A 1 108 ? 2.469 -2.104 -27.641 1 97.19 108 THR A C 1
ATOM 886 O O . THR A 1 108 ? 2.045 -1.093 -28.203 1 97.19 108 THR A O 1
ATOM 889 N N . GLU A 1 109 ? 2.477 -3.258 -28.219 1 96.12 109 GLU A N 1
ATOM 890 C CA . GLU A 1 109 ? 1.859 -3.463 -29.531 1 96.12 109 GLU A CA 1
ATOM 891 C C . GLU A 1 109 ? 0.346 -3.285 -29.453 1 96.12 109 GLU A C 1
ATOM 893 O O . GLU A 1 109 ? -0.258 -2.699 -30.359 1 96.12 109 GLU A O 1
ATOM 898 N N . THR A 1 110 ? -0.264 -3.818 -28.438 1 95.94 110 THR A N 1
ATOM 899 C CA . THR A 1 110 ? -1.7 -3.656 -28.25 1 95.94 110 THR A CA 1
ATOM 900 C C . THR A 1 110 ? -2.051 -2.188 -28.016 1 95.94 110 THR A C 1
ATOM 902 O O . THR A 1 110 ? -2.951 -1.651 -28.672 1 95.94 110 THR A O 1
ATOM 905 N N . SER A 1 111 ? -1.39 -1.489 -27.125 1 95.75 111 SER A N 1
ATOM 906 C CA . SER A 1 111 ? -1.356 -0.057 -26.859 1 95.75 111 SER A CA 1
ATOM 907 C C . SER A 1 111 ? -2.701 0.438 -26.328 1 95.75 111 SER A C 1
ATOM 909 O O . SER A 1 111 ? -2.756 1.345 -25.5 1 95.75 111 SER A O 1
ATOM 911 N N . VAL A 1 112 ? -3.805 -0.07 -26.938 1 97.75 112 VAL A N 1
ATOM 912 C CA . VAL A 1 112 ? -5.141 0.316 -26.5 1 97.75 112 VAL A CA 1
ATOM 913 C C . VAL A 1 112 ? -5.926 -0.926 -26.078 1 97.75 112 VAL A C 1
ATOM 915 O O . VAL A 1 112 ? -6.035 -1.887 -26.844 1 97.75 112 VAL A O 1
ATOM 918 N N . PHE A 1 113 ? -6.48 -0.872 -24.906 1 97.88 113 PHE A N 1
ATOM 919 C CA . PHE A 1 113 ? -7.211 -2.002 -24.344 1 97.88 113 PHE A CA 1
ATOM 920 C C . PHE A 1 113 ? -8.68 -1.648 -24.141 1 97.88 113 PHE A C 1
ATOM 922 O O . PHE A 1 113 ? -9.008 -0.53 -23.734 1 97.88 113 PHE A O 1
ATOM 929 N N . GLY A 1 114 ? -9.531 -2.57 -24.422 1 96.75 114 GLY A N 1
ATOM 930 C CA . GLY A 1 114 ? -10.938 -2.457 -24.062 1 96.75 114 GLY A CA 1
ATOM 931 C C . GLY A 1 114 ? -11.258 -3.084 -22.719 1 96.75 114 GLY A C 1
ATOM 932 O O . GLY A 1 114 ? -11.141 -4.301 -22.547 1 96.75 114 GLY A O 1
ATOM 933 N N . LEU A 1 115 ? -11.695 -2.307 -21.781 1 95.19 115 LEU A N 1
ATOM 934 C CA . LEU A 1 115 ? -11.961 -2.809 -20.438 1 95.19 115 LEU A CA 1
ATOM 935 C C . LEU A 1 115 ? -13.453 -2.775 -20.141 1 95.19 115 LEU A C 1
ATOM 937 O O . LEU A 1 115 ? -14.156 -1.835 -20.531 1 95.19 115 LEU A O 1
ATOM 941 N N . GLY A 1 116 ? -13.883 -3.799 -19.422 1 86.5 116 GLY A N 1
ATOM 942 C CA . GLY A 1 116 ? -15.266 -3.867 -18.984 1 86.5 116 GLY A CA 1
ATOM 943 C C . GLY A 1 116 ? -16.219 -4.371 -20.062 1 86.5 116 GLY A C 1
ATOM 944 O O . GLY A 1 116 ? -15.789 -4.668 -21.172 1 86.5 116 GLY A O 1
ATOM 945 N N . ALA A 1 117 ? -17.469 -4.438 -19.688 1 83.5 117 ALA A N 1
ATOM 946 C CA . ALA A 1 117 ? -18.5 -4.965 -20.578 1 83.5 117 ALA A CA 1
ATOM 947 C C . ALA A 1 117 ? -18.625 -4.102 -21.828 1 83.5 117 ALA A C 1
ATOM 949 O O . ALA A 1 117 ? -18.859 -4.621 -22.922 1 83.5 117 ALA A O 1
ATOM 950 N N . GLY A 1 118 ? -18.328 -2.875 -21.672 1 88.94 118 GLY A N 1
ATOM 951 C CA . GLY A 1 118 ? -18.469 -1.955 -22.797 1 88.94 118 GLY A CA 1
ATOM 952 C C . GLY A 1 118 ? -17.172 -1.78 -23.578 1 88.94 118 GLY A C 1
ATOM 953 O O . GLY A 1 118 ? -17.141 -1.051 -24.578 1 88.94 118 GLY A O 1
ATOM 954 N N . ARG A 1 119 ? -16.219 -2.42 -23.156 1 93.81 119 ARG A N 1
ATOM 955 C CA . ARG A 1 119 ? -14.914 -2.352 -23.812 1 93.81 119 ARG A CA 1
ATOM 956 C C . ARG A 1 119 ? -14.453 -0.905 -23.953 1 93.81 119 ARG A C 1
ATOM 958 O O . ARG A 1 119 ? -14.016 -0.497 -25.031 1 93.81 119 ARG A O 1
ATOM 965 N N . ALA A 1 120 ? -14.609 -0.208 -22.844 1 96.88 120 ALA A N 1
ATOM 966 C CA . ALA A 1 120 ? -14.125 1.171 -22.828 1 96.88 120 ALA A CA 1
ATOM 967 C C . ALA A 1 120 ? -12.633 1.229 -23.125 1 96.88 120 ALA A C 1
ATOM 969 O O . ALA A 1 120 ? -11.859 0.406 -22.625 1 96.88 120 ALA A O 1
ATOM 970 N N . LYS A 1 121 ? -12.258 2.195 -23.875 1 98.25 121 LYS A N 1
ATOM 971 C CA . LYS A 1 121 ? -10.875 2.27 -24.359 1 98.25 121 LYS A CA 1
ATOM 972 C C . LYS A 1 121 ? -9.961 2.857 -23.297 1 98.25 121 LYS A C 1
ATOM 974 O O . LYS A 1 121 ? -10.266 3.902 -22.703 1 98.25 121 LYS A O 1
ATOM 979 N N . PHE A 1 122 ? -8.914 2.17 -23.016 1 98.31 122 PHE A N 1
ATOM 980 C CA . PHE A 1 122 ? -7.809 2.621 -22.172 1 98.31 122 PHE A CA 1
ATOM 981 C C . PHE A 1 122 ? -6.488 2.531 -22.938 1 98.31 122 PHE A C 1
ATOM 983 O O . PHE A 1 122 ? -6.172 1.494 -23.516 1 98.31 122 PHE A O 1
ATOM 990 N N . GLU A 1 123 ? -5.723 3.574 -22.891 1 98.5 123 GLU A N 1
ATOM 991 C CA . GLU A 1 123 ? -4.457 3.631 -23.609 1 98.5 123 GLU A CA 1
ATOM 992 C C . GLU A 1 123 ? -3.275 3.365 -22.688 1 98.5 123 GLU A C 1
ATOM 994 O O . GLU A 1 123 ? -3.24 3.867 -21.562 1 98.5 123 GLU A O 1
ATOM 999 N N . LEU A 1 124 ? -2.363 2.547 -23.156 1 98.38 124 LEU A N 1
ATOM 1000 C CA . LEU A 1 124 ? -1.146 2.285 -22.391 1 98.38 124 LEU A CA 1
ATOM 1001 C C . LEU A 1 124 ? -0.281 3.539 -22.297 1 98.38 124 LEU A C 1
ATOM 1003 O O . LEU A 1 124 ? 0.041 4.152 -23.328 1 98.38 124 LEU A O 1
ATOM 1007 N N . VAL A 1 125 ? 0.101 3.9 -21.094 1 97.06 125 VAL A N 1
ATOM 1008 C CA . VAL A 1 125 ? 0.912 5.094 -20.875 1 97.06 125 VAL A CA 1
ATOM 1009 C C . VAL A 1 125 ? 2.375 4.695 -20.688 1 97.06 125 VAL A C 1
ATOM 1011 O O . VAL A 1 125 ? 3.254 5.211 -21.391 1 97.06 125 VAL A O 1
ATOM 1014 N N . ASP A 1 126 ? 2.635 3.822 -19.781 1 97.25 126 ASP A N 1
ATOM 1015 C CA . ASP A 1 126 ? 3.984 3.316 -19.562 1 97.25 126 ASP A CA 1
ATOM 1016 C C . ASP A 1 126 ? 3.955 2.016 -18.766 1 97.25 126 ASP A C 1
ATOM 1018 O O . ASP A 1 126 ? 2.889 1.565 -18.344 1 97.25 126 ASP A O 1
ATOM 1022 N N . ILE A 1 127 ? 5.035 1.31 -18.703 1 98.38 127 ILE A N 1
ATOM 1023 C CA . ILE A 1 127 ? 5.293 0.151 -17.859 1 98.38 127 ILE A CA 1
ATOM 1024 C C . ILE A 1 127 ? 6.559 0.381 -17.047 1 98.38 127 ILE A C 1
ATOM 1026 O O . ILE A 1 127 ? 7.609 0.713 -17.594 1 98.38 127 ILE A O 1
ATOM 1030 N N . ARG A 1 128 ? 6.434 0.177 -15.75 1 97.06 128 ARG A N 1
ATOM 1031 C CA . ARG A 1 128 ? 7.578 0.443 -14.883 1 97.06 128 ARG A CA 1
ATOM 1032 C C . ARG A 1 128 ? 7.883 -0.76 -13.992 1 97.06 128 ARG A C 1
ATOM 1034 O O . ARG A 1 128 ? 7.016 -1.605 -13.766 1 97.06 128 ARG A O 1
ATOM 1041 N N . HIS A 1 129 ? 9.156 -0.793 -13.578 1 97.19 129 HIS A N 1
ATOM 1042 C CA . HIS A 1 129 ? 9.516 -1.771 -12.555 1 97.19 129 HIS A CA 1
ATOM 1043 C C . HIS A 1 129 ? 8.852 -1.444 -11.227 1 97.19 129 HIS A C 1
ATOM 1045 O O . HIS A 1 129 ? 8.984 -0.327 -10.719 1 97.19 129 HIS A O 1
ATOM 1051 N N . GLY A 1 130 ? 8.211 -2.377 -10.68 1 95.19 130 GLY A N 1
ATOM 1052 C CA . GLY A 1 130 ? 7.367 -2.139 -9.516 1 95.19 130 GLY A CA 1
ATOM 1053 C C . GLY A 1 130 ? 8.156 -1.865 -8.25 1 95.19 130 GLY A C 1
ATOM 1054 O O . GLY A 1 130 ? 7.617 -1.327 -7.281 1 95.19 130 GLY A O 1
ATOM 1055 N N . VAL A 1 131 ? 9.398 -2.217 -8.219 1 90.94 131 VAL A N 1
ATOM 1056 C CA . VAL A 1 131 ? 10.227 -2.014 -7.031 1 90.94 131 VAL A CA 1
ATOM 1057 C C . VAL A 1 131 ? 11.133 -0.802 -7.238 1 90.94 131 VAL A C 1
ATOM 1059 O O . VAL A 1 131 ? 11.062 0.172 -6.484 1 90.94 131 VAL A O 1
ATOM 1062 N N . SER A 1 132 ? 11.875 -0.783 -8.344 1 89.06 132 SER A N 1
ATOM 1063 C CA . SER A 1 132 ? 12.805 0.31 -8.586 1 89.06 132 SER A CA 1
ATOM 1064 C C . SER A 1 132 ? 12.102 1.526 -9.172 1 89.06 132 SER A C 1
ATOM 1066 O O . SER A 1 132 ? 12.656 2.629 -9.18 1 89.06 132 SER A O 1
ATOM 1068 N N . LEU A 1 133 ? 10.938 1.304 -9.766 1 91.56 133 LEU A N 1
ATOM 1069 C CA . LEU A 1 133 ? 10.086 2.338 -10.344 1 91.56 133 LEU A CA 1
ATOM 1070 C C . LEU A 1 133 ? 10.68 2.871 -11.641 1 91.56 133 LEU A C 1
ATOM 1072 O O . LEU A 1 133 ? 10.125 3.787 -12.25 1 91.56 133 LEU A O 1
ATOM 1076 N N . HIS A 1 134 ? 11.758 2.273 -12.07 1 91.44 134 HIS A N 1
ATOM 1077 C CA . HIS A 1 134 ? 12.336 2.682 -13.344 1 91.44 134 HIS A CA 1
ATOM 1078 C C . HIS A 1 134 ? 11.422 2.307 -14.508 1 91.44 134 HIS A C 1
ATOM 1080 O O . HIS A 1 134 ? 10.789 1.247 -14.492 1 91.44 134 HIS A O 1
ATOM 1086 N N . PRO A 1 135 ? 11.422 3.174 -15.516 1 94.56 135 PRO A N 1
ATOM 1087 C CA . PRO A 1 135 ? 10.625 2.805 -16.688 1 94.56 135 PRO A CA 1
ATOM 1088 C C . PRO A 1 135 ? 11.227 1.629 -17.453 1 94.56 135 PRO A C 1
ATOM 1090 O O . PRO A 1 135 ? 12.422 1.618 -17.75 1 94.56 135 PRO A O 1
ATOM 1093 N N . ILE A 1 136 ? 10.453 0.721 -17.672 1 97.94 136 ILE A N 1
ATOM 1094 C CA . ILE A 1 136 ? 10.797 -0.367 -18.578 1 97.94 136 ILE A CA 1
ATOM 1095 C C . ILE A 1 136 ? 10.367 -0.008 -20 1 97.94 136 ILE A C 1
ATOM 1097 O O . ILE A 1 136 ? 11.109 -0.235 -20.953 1 97.94 136 ILE A O 1
ATOM 1101 N N . TRP A 1 137 ? 9.211 0.546 -20.109 1 98.12 137 TRP A N 1
ATOM 1102 C CA . TRP A 1 137 ? 8.711 1.191 -21.328 1 98.12 137 TRP A CA 1
ATOM 1103 C C . TRP A 1 137 ? 8.07 2.537 -21 1 98.12 137 TRP A C 1
ATOM 1105 O O . TRP A 1 137 ? 7.199 2.623 -20.125 1 98.12 137 TRP A O 1
ATOM 1115 N N . ASP A 1 138 ? 8.438 3.652 -21.688 1 94.06 138 ASP A N 1
ATOM 1116 C CA . ASP A 1 138 ? 8.023 4.984 -21.25 1 94.06 138 ASP A CA 1
ATOM 1117 C C . ASP A 1 138 ? 7.078 5.617 -22.266 1 94.06 138 ASP A C 1
ATOM 1119 O O . ASP A 1 138 ? 6.902 6.84 -22.281 1 94.06 138 ASP A O 1
ATOM 1123 N N . GLY A 1 139 ? 6.516 4.848 -23.141 1 93.44 139 GLY A N 1
ATOM 1124 C CA . GLY A 1 139 ? 5.648 5.355 -24.203 1 93.44 139 GLY A CA 1
ATOM 1125 C C . GLY A 1 139 ? 6.316 5.375 -25.562 1 93.44 139 GLY A C 1
ATOM 1126 O O . GLY A 1 139 ? 5.637 5.422 -26.594 1 93.44 139 GLY A O 1
ATOM 1127 N N . GLU A 1 140 ? 7.605 5.285 -25.562 1 93.25 140 GLU A N 1
ATOM 1128 C CA . GLU A 1 140 ? 8.352 5.375 -26.812 1 93.25 140 GLU A CA 1
ATOM 1129 C C . GLU A 1 140 ? 9.469 4.34 -26.859 1 93.25 140 GLU A C 1
ATOM 1131 O O . GLU A 1 140 ? 9.672 3.686 -27.891 1 93.25 140 GLU A O 1
ATOM 1136 N N . HIS A 1 141 ? 10.102 4.184 -25.719 1 94.81 141 HIS A N 1
ATOM 1137 C CA . HIS A 1 141 ? 11.312 3.373 -25.703 1 94.81 141 HIS A CA 1
ATOM 1138 C C . HIS A 1 141 ? 11.203 2.236 -24.688 1 94.81 141 HIS A C 1
ATOM 1140 O O . HIS A 1 141 ? 10.664 2.426 -23.594 1 94.81 141 HIS A O 1
ATOM 1146 N N . LEU A 1 142 ? 11.734 1.105 -25.094 1 96.75 142 LEU A N 1
ATOM 1147 C CA . LEU A 1 142 ? 11.883 -0.04 -24.203 1 96.75 142 LEU A CA 1
ATOM 1148 C C . LEU A 1 142 ? 13.273 -0.067 -23.578 1 96.75 142 LEU A C 1
ATOM 1150 O O . LEU A 1 142 ? 14.281 -0.068 -24.297 1 96.75 142 LEU A O 1
ATOM 1154 N N . TRP A 1 143 ? 13.336 -0.047 -22.328 1 96.56 143 TRP A N 1
ATOM 1155 C CA . TRP A 1 143 ? 14.602 -0.157 -21.609 1 96.56 143 TRP A CA 1
ATOM 1156 C C . TRP A 1 143 ? 14.797 -1.57 -21.062 1 96.56 143 TRP A C 1
ATOM 1158 O O . TRP A 1 143 ? 14.523 -1.837 -19.891 1 96.56 143 TRP A O 1
ATOM 1168 N N . GLN A 1 144 ? 15.422 -2.379 -21.828 1 96.69 144 GLN A N 1
ATOM 1169 C CA . GLN A 1 144 ? 15.578 -3.799 -21.531 1 96.69 144 GLN A CA 1
ATOM 1170 C C . GLN A 1 144 ? 16.391 -4.008 -20.266 1 96.69 144 GLN A C 1
ATOM 1172 O O . GLN A 1 144 ? 16.156 -4.957 -19.516 1 96.69 144 GLN A O 1
ATOM 1177 N N . LYS A 1 145 ? 17.328 -3.111 -20.062 1 95.81 145 LYS A N 1
ATOM 1178 C CA . LYS A 1 145 ? 18.219 -3.242 -18.906 1 95.81 145 LYS A CA 1
ATOM 1179 C C . LYS A 1 145 ? 17.453 -3.119 -17.594 1 95.81 145 LYS A C 1
ATOM 1181 O O . LYS A 1 145 ? 17.953 -3.514 -16.547 1 95.81 145 LYS A O 1
ATOM 1186 N N . GLU A 1 146 ? 16.266 -2.518 -17.688 1 95.75 146 GLU A N 1
ATOM 1187 C CA . GLU A 1 146 ? 15.469 -2.289 -16.484 1 95.75 146 GLU A CA 1
A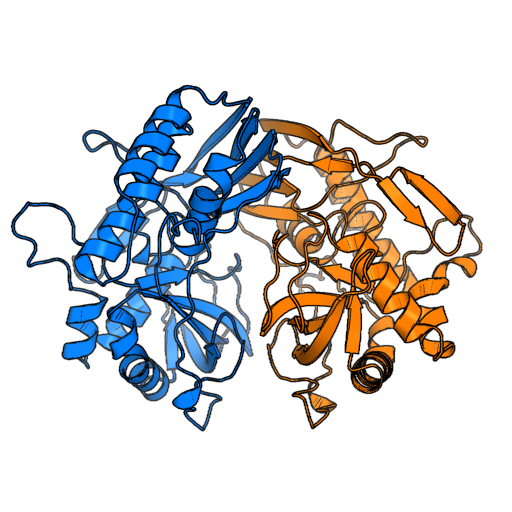TOM 1188 C C . GLU A 1 146 ? 14.609 -3.504 -16.156 1 95.75 146 GLU A C 1
ATOM 1190 O O . GLU A 1 146 ? 13.961 -3.543 -15.102 1 95.75 146 GLU A O 1
ATOM 1195 N N . ILE A 1 147 ? 14.594 -4.465 -17.016 1 97.81 147 ILE A N 1
ATOM 1196 C CA . ILE A 1 147 ? 13.93 -5.734 -16.734 1 97.81 147 ILE A CA 1
ATOM 1197 C C . ILE A 1 147 ? 14.812 -6.582 -15.82 1 97.81 147 ILE A C 1
ATOM 1199 O O . ILE A 1 147 ? 15.555 -7.445 -16.297 1 97.81 147 ILE A O 1
ATOM 1203 N N . VAL A 1 148 ? 14.719 -6.293 -14.57 1 96.44 148 VAL A N 1
ATOM 1204 C CA . VAL A 1 148 ? 15.57 -6.934 -13.57 1 96.44 148 VAL A CA 1
ATOM 1205 C C . VAL A 1 148 ? 14.703 -7.59 -12.5 1 96.44 148 VAL A C 1
ATOM 1207 O O . VAL A 1 148 ? 13.758 -6.973 -11.992 1 96.44 148 VAL A O 1
ATOM 1210 N N . ALA A 1 149 ? 15.055 -8.812 -12.195 1 97 149 ALA A N 1
ATOM 1211 C CA . ALA A 1 149 ? 14.328 -9.547 -11.164 1 97 149 ALA A CA 1
ATOM 1212 C C . ALA A 1 149 ? 14.547 -8.93 -9.781 1 97 149 ALA A C 1
ATOM 1214 O O . ALA A 1 149 ? 15.625 -8.391 -9.508 1 97 149 ALA A O 1
ATOM 1215 N N . SER A 1 150 ? 13.531 -8.938 -9.023 1 94.81 150 SER A N 1
ATOM 1216 C CA . SER A 1 150 ? 13.625 -8.672 -7.594 1 94.81 150 SER A CA 1
ATOM 1217 C C . SER A 1 150 ? 13.602 -9.961 -6.781 1 94.81 150 SER A C 1
ATOM 1219 O O . SER A 1 150 ? 13.148 -11 -7.273 1 94.81 150 SER A O 1
ATOM 1221 N N . ALA A 1 151 ? 14.125 -9.891 -5.605 1 92.5 151 ALA A N 1
ATOM 1222 C CA . ALA A 1 151 ? 14.133 -11.055 -4.723 1 92.5 151 ALA A CA 1
ATOM 1223 C C . ALA A 1 151 ? 13.227 -10.828 -3.516 1 92.5 151 ALA A C 1
ATOM 1225 O O . ALA A 1 151 ? 13.219 -9.742 -2.934 1 92.5 151 ALA A O 1
ATOM 1226 N N . LEU A 1 152 ? 12.422 -11.828 -3.252 1 91.44 152 LEU A N 1
ATOM 1227 C CA . LEU A 1 152 ? 11.648 -11.797 -2.018 1 91.44 152 LEU A CA 1
ATOM 1228 C C . LEU A 1 152 ? 12.555 -11.961 -0.802 1 91.44 152 LEU A C 1
ATOM 1230 O O . LEU A 1 152 ? 13.359 -12.891 -0.742 1 91.44 152 LEU A O 1
ATOM 1234 N N . VAL A 1 153 ? 12.438 -11.062 0.1 1 80.5 153 VAL A N 1
ATOM 1235 C CA . VAL A 1 153 ? 13.328 -11.039 1.26 1 80.5 153 VAL A CA 1
ATOM 1236 C C . VAL A 1 153 ? 12.664 -11.758 2.432 1 80.5 153 VAL A C 1
ATOM 1238 O O . VAL A 1 153 ? 11.461 -11.617 2.658 1 80.5 153 VAL A O 1
ATOM 1241 N N . ASP A 1 154 ? 13.383 -12.609 3.074 1 87 154 ASP A N 1
ATOM 1242 C CA . ASP A 1 154 ? 12.891 -13.281 4.273 1 87 154 ASP A CA 1
ATOM 1243 C C . ASP A 1 154 ? 13.32 -12.531 5.535 1 87 154 ASP A C 1
ATOM 1245 O O . ASP A 1 154 ? 13.852 -13.141 6.465 1 87 154 ASP A O 1
ATOM 1249 N N . GLU A 1 155 ? 12.883 -11.305 5.555 1 85.62 155 GLU A N 1
ATOM 1250 C CA . GLU A 1 155 ? 13.242 -10.438 6.672 1 85.62 155 GLU A CA 1
ATOM 1251 C C . GLU A 1 155 ? 12.422 -10.773 7.914 1 85.62 155 GLU A C 1
ATOM 1253 O O . GLU A 1 155 ? 11.219 -11.039 7.824 1 85.62 155 GLU A O 1
ATOM 1258 N N . ILE A 1 156 ? 13.148 -10.695 9 1 90.31 156 ILE A N 1
ATOM 1259 C CA . ILE A 1 156 ? 12.5 -10.984 10.266 1 90.31 156 ILE A CA 1
ATOM 1260 C C . ILE A 1 156 ? 12.164 -9.68 10.984 1 90.31 156 ILE A C 1
ATOM 1262 O O . ILE A 1 156 ? 13 -8.781 11.078 1 90.31 156 ILE A O 1
ATOM 1266 N N . TYR A 1 157 ? 10.914 -9.523 11.422 1 92.75 157 TYR A N 1
ATOM 1267 C CA . TYR A 1 157 ? 10.523 -8.5 12.375 1 92.75 157 TYR A CA 1
ATOM 1268 C C . TYR A 1 157 ? 10.734 -8.977 13.812 1 92.75 157 TYR A C 1
ATOM 1270 O O . TYR A 1 157 ? 9.984 -9.82 14.305 1 92.75 157 TYR A O 1
ATOM 1278 N N . GLU A 1 158 ? 11.688 -8.398 14.43 1 92.69 158 GLU A N 1
ATOM 1279 C CA . GLU A 1 158 ? 12.094 -8.906 15.734 1 92.69 158 GLU A CA 1
ATOM 1280 C C . GLU A 1 158 ? 11.102 -8.5 16.828 1 92.69 158 GLU A C 1
ATOM 1282 O O . GLU A 1 158 ? 10.523 -7.414 16.766 1 92.69 158 GLU A O 1
ATOM 1287 N N . ASN A 1 159 ? 10.945 -9.375 17.812 1 92.88 159 ASN A N 1
ATOM 1288 C CA . ASN A 1 159 ? 10.117 -9.172 18.984 1 92.88 159 ASN A CA 1
ATOM 1289 C C . ASN A 1 159 ? 8.672 -8.859 18.609 1 92.88 159 ASN A C 1
ATOM 1291 O O . ASN A 1 159 ? 8.062 -7.945 19.156 1 92.88 159 ASN A O 1
ATOM 1295 N N . CYS A 1 160 ? 8.242 -9.586 17.594 1 94.31 160 CYS A N 1
ATOM 1296 C CA . CYS A 1 160 ? 6.867 -9.422 17.156 1 94.31 160 CYS A CA 1
ATOM 1297 C C . CYS A 1 160 ? 5.898 -10.109 18.109 1 94.31 160 CYS A C 1
ATOM 1299 O O . CYS A 1 160 ? 5.953 -11.328 18.281 1 94.31 160 CYS A O 1
ATOM 1301 N N . GLN A 1 161 ? 5.004 -9.312 18.672 1 94.5 161 GLN A N 1
ATOM 1302 C CA . GLN A 1 161 ? 4.059 -9.875 19.641 1 94.5 161 GLN A CA 1
ATOM 1303 C C . GLN A 1 161 ? 2.625 -9.773 19.125 1 94.5 161 GLN A C 1
ATOM 1305 O O . GLN A 1 161 ? 1.717 -10.406 19.672 1 94.5 161 GLN A O 1
ATOM 1310 N N . TYR A 1 162 ? 2.471 -8.984 18.156 1 94 162 TYR A N 1
ATOM 1311 C CA . TYR A 1 162 ? 1.149 -8.766 17.578 1 94 162 TYR A CA 1
ATOM 1312 C C . TYR A 1 162 ? 1.218 -8.75 16.047 1 94 162 TYR A C 1
ATOM 1314 O O . TYR A 1 162 ? 2.213 -8.305 15.477 1 94 162 TYR A O 1
ATOM 1322 N N . CYS A 1 163 ? 0.154 -9.227 15.422 1 95.62 163 CYS A N 1
ATOM 1323 C CA . CYS A 1 163 ? 0.054 -9.203 13.969 1 95.62 163 CYS A CA 1
ATOM 1324 C C . CYS A 1 163 ? -1.393 -9.023 13.523 1 95.62 163 CYS A C 1
ATOM 1326 O O . CYS A 1 163 ? -2.297 -9.664 14.062 1 95.62 163 CYS A O 1
ATOM 1328 N N . SER A 1 164 ? -1.577 -8.133 12.656 1 96.19 164 SER A N 1
ATOM 1329 C CA . SER A 1 164 ? -2.871 -7.961 12.008 1 96.19 164 SER A CA 1
ATOM 1330 C C . SER A 1 164 ? -2.791 -8.289 10.523 1 96.19 164 SER A C 1
ATOM 1332 O O . SER A 1 164 ? -1.906 -7.797 9.82 1 96.19 164 SER A O 1
ATOM 1334 N N . ILE A 1 165 ? -3.689 -9.156 10.055 1 97.5 165 ILE A N 1
ATOM 1335 C CA . ILE A 1 165 ? -3.785 -9.508 8.641 1 97.5 165 ILE A CA 1
ATOM 1336 C C . ILE A 1 165 ? -5.117 -9.023 8.078 1 97.5 165 ILE A C 1
ATOM 1338 O O . ILE A 1 165 ? -6.184 -9.391 8.578 1 97.5 165 ILE A O 1
ATOM 1342 N N . GLN A 1 166 ? -5.086 -8.203 7.078 1 97.75 166 GLN A N 1
ATOM 1343 C CA . GLN A 1 166 ? -6.281 -7.703 6.406 1 97.75 166 GLN A CA 1
ATOM 1344 C C . GLN A 1 166 ? -6.367 -8.211 4.973 1 97.75 166 GLN A C 1
ATOM 1346 O O . GLN A 1 166 ? -5.418 -8.062 4.199 1 97.75 166 GLN A O 1
ATOM 1351 N N . MET A 1 167 ? -7.473 -8.828 4.637 1 97.25 167 MET A N 1
ATOM 1352 C CA . MET A 1 167 ? -7.672 -9.258 3.258 1 97.25 167 MET A CA 1
ATOM 1353 C C . MET A 1 167 ? -8.016 -8.07 2.363 1 97.25 167 MET A C 1
ATOM 1355 O O . MET A 1 167 ? -9.102 -7.492 2.48 1 97.25 167 MET A O 1
ATOM 1359 N N . LYS A 1 168 ? -7.137 -7.766 1.532 1 96.75 168 LYS A N 1
ATOM 1360 C CA . LYS A 1 168 ? -7.355 -6.676 0.583 1 96.75 168 LYS A CA 1
ATOM 1361 C C . LYS A 1 168 ? -8.281 -7.113 -0.552 1 96.75 168 LYS A C 1
ATOM 1363 O O . LYS A 1 168 ? -9.039 -6.305 -1.084 1 96.75 168 LYS A O 1
ATOM 1368 N N . THR A 1 169 ? -8.148 -8.305 -1.002 1 97.06 169 THR A N 1
ATOM 1369 C CA . THR A 1 169 ? -9 -8.961 -1.985 1 97.06 169 THR A CA 1
ATOM 1370 C C . THR A 1 169 ? -9.523 -10.289 -1.451 1 97.06 169 THR A C 1
ATOM 1372 O O . THR A 1 169 ? -8.977 -10.836 -0.488 1 97.06 169 THR A O 1
ATOM 1375 N N . PRO A 1 170 ? -10.57 -10.805 -2.035 1 96.75 170 PRO A N 1
ATOM 1376 C CA . PRO A 1 170 ? -11.148 -12.031 -1.476 1 96.75 170 PRO A CA 1
ATOM 1377 C C . PRO A 1 170 ? -10.141 -13.172 -1.397 1 96.75 170 PRO A C 1
ATOM 1379 O O . PRO A 1 170 ? -9.359 -13.383 -2.334 1 96.75 170 PRO A O 1
ATOM 1382 N N . LEU A 1 171 ? -10.172 -13.789 -0.287 1 98.06 171 LEU A N 1
ATOM 1383 C CA . LEU A 1 171 ? -9.328 -14.953 -0.042 1 98.06 171 LEU A CA 1
ATOM 1384 C C . LEU A 1 171 ? -10.125 -16.25 -0.242 1 98.06 171 LEU A C 1
ATOM 1386 O O . LEU A 1 171 ? -11.195 -16.406 0.342 1 98.06 171 LEU A O 1
ATOM 1390 N N . ARG A 1 172 ? -9.578 -17.109 -1.059 1 97.62 172 ARG A N 1
ATOM 1391 C CA . ARG A 1 172 ? -10.234 -18.375 -1.33 1 97.62 172 ARG A CA 1
ATOM 1392 C C . ARG A 1 172 ? -9.352 -19.547 -0.917 1 97.62 172 ARG A C 1
ATOM 1394 O O . ARG A 1 172 ? -8.406 -19.906 -1.628 1 97.62 172 ARG A O 1
ATOM 1401 N N . ILE A 1 173 ? -9.602 -20.109 0.191 1 96.75 173 ILE A N 1
ATOM 1402 C CA . ILE A 1 173 ? -9.008 -21.359 0.65 1 96.75 173 ILE A CA 1
ATOM 1403 C C . ILE A 1 173 ? -10.086 -22.438 0.749 1 96.75 173 ILE A C 1
ATOM 1405 O O . ILE A 1 173 ? -11.164 -22.188 1.291 1 96.75 173 ILE A O 1
ATOM 1409 N N . ARG A 1 174 ? -9.789 -23.516 0.196 1 93.81 174 ARG A N 1
ATOM 1410 C CA . ARG A 1 174 ? -10.773 -24.594 0.213 1 93.81 174 ARG A CA 1
ATOM 1411 C C . ARG A 1 174 ? -10.242 -25.812 0.968 1 93.81 174 ARG A C 1
ATOM 1413 O O . ARG A 1 174 ? -9.039 -26.078 0.951 1 93.81 174 ARG A O 1
ATOM 1420 N N . ARG A 1 175 ? -11.062 -26.453 1.661 1 91.31 175 ARG A N 1
ATOM 1421 C CA . ARG A 1 175 ? -10.836 -27.734 2.314 1 91.31 175 ARG A CA 1
ATOM 1422 C C . ARG A 1 175 ? -11.938 -28.734 1.959 1 91.31 175 ARG A C 1
ATOM 1424 O O . ARG A 1 175 ? -13.117 -28.453 2.164 1 91.31 175 ARG A O 1
ATOM 1431 N N . ASP A 1 176 ? -11.539 -29.844 1.369 1 90.75 176 ASP A N 1
ATOM 1432 C CA . ASP A 1 176 ? -12.484 -30.875 0.925 1 90.75 176 ASP A CA 1
ATOM 1433 C C . ASP A 1 176 ? -13.516 -30.281 -0.031 1 90.75 176 ASP A C 1
ATOM 1435 O O . ASP A 1 176 ? -14.719 -30.516 0.119 1 90.75 176 ASP A O 1
ATOM 1439 N N . GLY A 1 177 ? -13.047 -29.375 -0.809 1 89.06 177 GLY A N 1
ATOM 1440 C CA . GLY A 1 177 ? -13.867 -28.812 -1.874 1 89.06 177 GLY A CA 1
ATOM 1441 C C . GLY A 1 177 ? -14.703 -27.641 -1.426 1 89.06 177 GLY A C 1
ATOM 1442 O O . GLY A 1 177 ? -15.359 -26.984 -2.244 1 89.06 177 GLY A O 1
ATOM 1443 N N . GLU A 1 178 ? -14.633 -27.312 -0.145 1 93.56 178 GLU A N 1
ATOM 1444 C CA . GLU A 1 178 ? -15.484 -26.266 0.391 1 93.56 178 GLU A CA 1
ATOM 1445 C C . GLU A 1 178 ? -14.656 -25.047 0.79 1 93.56 178 GLU A C 1
ATOM 1447 O O . GLU A 1 178 ? -13.57 -25.172 1.347 1 93.56 178 GLU A O 1
ATOM 1452 N N . LEU A 1 179 ? -15.281 -23.859 0.545 1 95.44 179 LEU A N 1
ATOM 1453 C CA . LEU A 1 179 ? -14.648 -22.609 0.939 1 95.44 179 LEU A CA 1
ATOM 1454 C C . LEU A 1 179 ? -14.555 -22.5 2.457 1 95.44 179 LEU A C 1
ATOM 1456 O O . LEU A 1 179 ? -15.555 -22.641 3.158 1 95.44 179 LEU A O 1
ATOM 1460 N N . LEU A 1 180 ? -13.398 -22.266 2.955 1 95.94 180 LEU A N 1
ATOM 1461 C CA . LEU A 1 180 ? -13.219 -22.047 4.387 1 95.94 180 LEU A CA 1
ATOM 1462 C C . LEU A 1 180 ? -13.734 -20.656 4.793 1 95.94 180 LEU A C 1
ATOM 1464 O O . LEU A 1 180 ? -13.359 -19.656 4.191 1 95.94 180 LEU A O 1
ATOM 1468 N N . THR A 1 181 ? -14.57 -20.594 5.758 1 95.25 181 THR A N 1
ATOM 1469 C CA . THR A 1 181 ? -15.109 -19.312 6.207 1 95.25 181 THR A CA 1
ATOM 1470 C C . THR A 1 181 ? -14.547 -18.938 7.574 1 95.25 181 THR A C 1
ATOM 1472 O O . THR A 1 181 ? -14.836 -17.859 8.102 1 95.25 181 THR A O 1
ATOM 1475 N N . GLN A 1 182 ? -13.867 -19.875 8.117 1 94.5 182 GLN A N 1
ATOM 1476 C CA . GLN A 1 182 ? -13.055 -19.609 9.305 1 94.5 182 GLN A CA 1
ATOM 1477 C C . GLN A 1 182 ? -11.57 -19.828 9.016 1 94.5 182 GLN A C 1
ATOM 1479 O O . GLN A 1 182 ? -11.164 -20.922 8.625 1 94.5 182 GLN A O 1
ATOM 1484 N N . ILE A 1 183 ? -10.859 -18.812 9.18 1 96 183 ILE A N 1
ATOM 1485 C CA . ILE A 1 183 ? -9.445 -18.859 8.852 1 96 183 ILE A CA 1
ATOM 1486 C C . ILE A 1 183 ? -8.617 -18.656 10.125 1 96 183 ILE A C 1
ATOM 1488 O O . ILE A 1 183 ? -8.891 -17.75 10.914 1 96 183 ILE A O 1
ATOM 1492 N N . ASP A 1 184 ? -7.691 -19.484 10.336 1 96.06 184 ASP A N 1
ATOM 1493 C CA . ASP A 1 184 ? -6.789 -19.359 11.477 1 96.06 184 ASP A CA 1
ATOM 1494 C C . ASP A 1 184 ? -5.328 -19.406 11.023 1 96.06 184 ASP A C 1
ATOM 1496 O O . ASP A 1 184 ? -5.043 -19.516 9.828 1 96.06 184 ASP A O 1
ATOM 1500 N N . MET A 1 185 ? -4.418 -19.312 11.953 1 97.5 185 MET A N 1
ATOM 1501 C CA . MET A 1 185 ? -2.994 -19.219 11.641 1 97.5 185 MET A CA 1
ATOM 1502 C C . MET A 1 185 ? -2.504 -20.5 10.953 1 97.5 185 MET A C 1
ATOM 1504 O O . MET A 1 185 ? -1.734 -20.422 9.992 1 97.5 185 MET A O 1
ATOM 1508 N N . PRO A 1 186 ? -2.902 -21.688 11.398 1 97.62 186 PRO A N 1
ATOM 1509 C CA . PRO A 1 186 ? -2.48 -22.906 10.688 1 97.62 186 PRO A CA 1
ATOM 1510 C C . PRO A 1 186 ? -2.873 -22.891 9.219 1 97.62 186 PRO A C 1
ATOM 1512 O O . PRO A 1 186 ? -2.062 -23.25 8.352 1 97.62 186 PRO A O 1
ATOM 1515 N N . ALA A 1 187 ? -4.074 -22.484 8.945 1 97.19 187 ALA A N 1
ATOM 1516 C CA . ALA A 1 187 ? -4.52 -22.422 7.555 1 97.19 187 ALA A CA 1
ATOM 1517 C C . ALA A 1 187 ? -3.689 -21.422 6.754 1 97.19 187 ALA A C 1
ATOM 1519 O O . ALA A 1 187 ? -3.303 -21.703 5.617 1 97.19 187 ALA A O 1
ATOM 1520 N N . ILE A 1 188 ? -3.42 -20.281 7.32 1 98.19 188 ILE A N 1
ATOM 1521 C CA . ILE A 1 188 ? -2.646 -19.234 6.664 1 98.19 188 ILE A CA 1
ATOM 1522 C C . ILE A 1 188 ? -1.236 -19.75 6.371 1 98.19 188 ILE A C 1
ATOM 1524 O O . ILE A 1 188 ? -0.766 -19.672 5.23 1 98.19 188 ILE A O 1
ATOM 1528 N N . MET A 1 189 ? -0.589 -20.328 7.391 1 98.56 189 MET A N 1
ATOM 1529 C CA . MET A 1 189 ? 0.799 -20.75 7.242 1 98.56 189 MET A CA 1
ATOM 1530 C C . MET A 1 189 ? 0.911 -21.891 6.238 1 98.56 189 MET A C 1
ATOM 1532 O O . MET A 1 189 ? 1.845 -21.938 5.438 1 98.56 189 MET A O 1
ATOM 1536 N N . ARG A 1 190 ? -0.009 -22.797 6.285 1 97.94 190 ARG A N 1
ATOM 1537 C CA . ARG A 1 190 ? -0.01 -23.891 5.324 1 97.94 190 ARG A CA 1
ATOM 1538 C C . ARG A 1 190 ? -0.124 -23.375 3.895 1 97.94 190 ARG A C 1
ATOM 1540 O O . ARG A 1 190 ? 0.571 -23.844 2.996 1 97.94 190 ARG A O 1
ATOM 1547 N N . ASN A 1 191 ? -0.955 -22.453 3.691 1 97.75 191 ASN A N 1
ATOM 1548 C CA . ASN A 1 191 ? -1.146 -21.906 2.354 1 97.75 191 ASN A CA 1
ATOM 1549 C C . ASN A 1 191 ? 0.074 -21.109 1.897 1 97.75 191 ASN A C 1
ATOM 1551 O O . ASN A 1 191 ? 0.433 -21.141 0.719 1 97.75 191 ASN A O 1
ATOM 1555 N N . ILE A 1 192 ? 0.694 -20.391 2.828 1 98.31 192 ILE A N 1
ATOM 1556 C CA . ILE A 1 192 ? 1.888 -19.625 2.492 1 98.31 192 ILE A CA 1
ATOM 1557 C C . ILE A 1 192 ? 3.016 -20.578 2.094 1 98.31 192 ILE A C 1
ATOM 1559 O O . ILE A 1 192 ? 3.639 -20.406 1.043 1 98.31 192 ILE A O 1
ATOM 1563 N N . THR A 1 193 ? 3.283 -21.562 2.928 1 98.25 193 THR A N 1
ATOM 1564 C CA . THR A 1 193 ? 4.402 -22.469 2.678 1 98.25 193 THR A CA 1
ATOM 1565 C C . THR A 1 193 ? 4.16 -23.297 1.417 1 98.25 193 THR A C 1
ATOM 1567 O O . THR A 1 193 ? 5.086 -23.531 0.638 1 98.25 193 THR A O 1
ATOM 1570 N N . ARG A 1 194 ? 2.955 -23.688 1.203 1 96.62 194 ARG A N 1
ATOM 1571 C CA . ARG A 1 194 ? 2.617 -24.406 -0.019 1 96.62 194 ARG A CA 1
ATOM 1572 C C . ARG A 1 194 ? 2.805 -23.531 -1.248 1 96.62 194 ARG A C 1
ATOM 1574 O O . ARG A 1 194 ? 3.328 -23.984 -2.27 1 96.62 194 ARG A O 1
ATOM 1581 N N . ARG A 1 195 ? 2.359 -22.328 -1.148 1 96.75 195 ARG A N 1
ATOM 1582 C CA . ARG A 1 195 ? 2.514 -21.359 -2.236 1 96.75 195 ARG A CA 1
ATOM 1583 C C . ARG A 1 195 ? 3.979 -21.219 -2.639 1 96.75 195 ARG A C 1
ATOM 1585 O O . ARG A 1 195 ? 4.316 -21.328 -3.82 1 96.75 195 ARG A O 1
ATOM 1592 N N . ILE A 1 196 ? 4.809 -21 -1.673 1 97.31 196 ILE A N 1
ATOM 1593 C CA . ILE A 1 196 ? 6.234 -20.828 -1.926 1 97.31 196 ILE A CA 1
ATOM 1594 C C . ILE A 1 196 ? 6.812 -22.109 -2.502 1 97.31 196 ILE A C 1
ATOM 1596 O O . ILE A 1 196 ? 7.562 -22.078 -3.482 1 97.31 196 ILE A O 1
ATOM 1600 N N . SER A 1 197 ? 6.438 -23.234 -1.948 1 96.81 197 SER A N 1
ATOM 1601 C CA . SER A 1 197 ? 6.926 -24.531 -2.418 1 96.81 197 SER A CA 1
ATOM 1602 C C . SER A 1 197 ? 6.527 -24.781 -3.869 1 96.81 197 SER A C 1
ATOM 1604 O O . SER A 1 197 ? 7.355 -25.203 -4.68 1 96.81 197 SER A O 1
ATOM 1606 N N . ASP A 1 198 ? 5.254 -24.484 -4.156 1 94.56 198 ASP A N 1
ATOM 1607 C CA . ASP A 1 198 ? 4.754 -24.703 -5.512 1 94.56 198 ASP A CA 1
ATOM 1608 C C . ASP A 1 198 ? 5.512 -23.844 -6.52 1 94.56 198 ASP A C 1
ATOM 1610 O O . ASP A 1 198 ? 5.852 -24.312 -7.609 1 94.56 198 ASP A O 1
ATOM 1614 N N . ILE A 1 199 ? 5.77 -22.656 -6.184 1 95.75 199 ILE A N 1
ATOM 1615 C CA . ILE A 1 199 ? 6.488 -21.75 -7.066 1 95.75 199 ILE A CA 1
ATOM 1616 C C . ILE A 1 199 ? 7.926 -22.234 -7.246 1 95.75 199 ILE A C 1
ATOM 1618 O O . ILE A 1 199 ? 8.422 -22.312 -8.375 1 95.75 199 ILE A O 1
ATOM 1622 N N . VAL A 1 200 ? 8.57 -22.594 -6.16 1 95.69 200 VAL A N 1
ATOM 1623 C CA . VAL A 1 200 ? 9.969 -23 -6.172 1 95.69 200 VAL A CA 1
ATOM 1624 C C . VAL A 1 200 ? 10.117 -24.297 -6.977 1 95.69 200 VAL A C 1
ATOM 1626 O O . VAL A 1 200 ? 11.039 -24.422 -7.789 1 95.69 200 VAL A O 1
ATOM 1629 N N . ASP A 1 201 ? 9.25 -25.188 -6.797 1 94.56 201 ASP A N 1
ATOM 1630 C CA . ASP A 1 201 ? 9.32 -26.484 -7.449 1 94.56 201 ASP A CA 1
ATOM 1631 C C . ASP A 1 201 ? 9.172 -26.359 -8.961 1 94.56 201 ASP A C 1
ATOM 1633 O O . ASP A 1 201 ? 9.812 -27.094 -9.719 1 94.56 201 ASP A O 1
ATOM 1637 N N . ARG A 1 202 ? 8.492 -25.406 -9.336 1 93.44 202 ARG A N 1
ATOM 1638 C CA . ARG A 1 202 ? 8.141 -25.375 -10.75 1 93.44 202 ARG A CA 1
ATOM 1639 C C . ARG A 1 202 ? 8.945 -24.312 -11.484 1 93.44 202 ARG A C 1
ATOM 1641 O O . ARG A 1 202 ? 9.227 -24.453 -12.68 1 93.44 202 ARG A O 1
ATOM 1648 N N . TYR A 1 203 ? 9.297 -23.297 -10.789 1 95.62 203 TYR A N 1
ATOM 1649 C CA . TYR A 1 203 ? 9.812 -22.156 -11.523 1 95.62 203 TYR A CA 1
ATOM 1650 C C . TYR A 1 203 ? 11.164 -21.703 -10.969 1 95.62 203 TYR A C 1
ATOM 1652 O O . TYR A 1 203 ? 11.695 -20.672 -11.367 1 95.62 203 TYR A O 1
ATOM 1660 N N . GLY A 1 204 ? 11.664 -22.391 -10.016 1 95.38 204 GLY A N 1
ATOM 1661 C CA . GLY A 1 204 ? 13 -22.109 -9.516 1 95.38 204 GLY A CA 1
ATOM 1662 C C . GLY A 1 204 ? 12.992 -21.391 -8.18 1 95.38 204 GLY A C 1
ATOM 1663 O O . GLY A 1 204 ? 11.969 -20.844 -7.766 1 95.38 204 GLY A O 1
ATOM 1664 N N . GLY A 1 205 ? 14.141 -21.453 -7.473 1 96.12 205 GLY A N 1
ATOM 1665 C CA . GLY A 1 205 ? 14.305 -20.875 -6.152 1 96.12 205 GLY A CA 1
ATOM 1666 C C . GLY A 1 205 ? 14.648 -21.891 -5.086 1 96.12 205 GLY A C 1
ATOM 1667 O O . GLY A 1 205 ? 15.211 -22.953 -5.391 1 96.12 205 GLY A O 1
ATOM 1668 N N . TYR A 1 206 ? 14.367 -21.438 -3.891 1 96.94 206 TYR A N 1
ATOM 1669 C CA . TYR A 1 206 ? 14.719 -22.297 -2.762 1 96.94 206 TYR A CA 1
ATOM 1670 C C . TYR A 1 206 ? 13.727 -22.125 -1.62 1 96.94 206 TYR A C 1
ATOM 1672 O O . TYR A 1 206 ? 13.203 -21.031 -1.399 1 96.94 206 TYR A O 1
ATOM 1680 N N . ILE A 1 207 ? 13.445 -23.203 -0.942 1 97.44 207 ILE A N 1
ATOM 1681 C CA . ILE A 1 207 ? 12.711 -23.172 0.317 1 97.44 207 ILE A CA 1
ATOM 1682 C C . ILE A 1 207 ? 13.289 -24.203 1.281 1 97.44 207 ILE A C 1
ATOM 1684 O O . ILE A 1 207 ? 13.609 -25.328 0.88 1 97.44 207 ILE A O 1
ATOM 1688 N N . ASP A 1 208 ? 13.523 -23.797 2.51 1 97.69 208 ASP A N 1
ATOM 1689 C CA . ASP A 1 208 ? 13.867 -24.75 3.564 1 97.69 208 ASP A CA 1
ATOM 1690 C C . ASP A 1 208 ? 12.633 -25.547 4 1 97.69 208 ASP A C 1
ATOM 1692 O O . ASP A 1 208 ? 11.844 -25.078 4.816 1 97.69 208 ASP A O 1
ATOM 1696 N N . ARG A 1 209 ? 12.516 -26.719 3.537 1 97.25 209 ARG A N 1
ATOM 1697 C CA . ARG A 1 209 ? 11.312 -27.516 3.721 1 97.25 209 ARG A CA 1
ATOM 1698 C C . ARG A 1 209 ? 11.125 -27.891 5.188 1 97.25 209 ARG A C 1
ATOM 1700 O O . ARG A 1 209 ? 9.992 -27.984 5.668 1 97.25 209 ARG A O 1
ATOM 1707 N N . GLU A 1 210 ? 12.188 -28.141 5.832 1 97.56 210 GLU A N 1
ATOM 1708 C CA . GLU A 1 210 ? 12.102 -28.469 7.254 1 97.56 210 GLU A CA 1
ATOM 1709 C C . GLU A 1 210 ? 11.555 -27.297 8.055 1 97.56 210 GLU A C 1
ATOM 1711 O O . GLU A 1 210 ? 10.68 -27.469 8.898 1 97.56 210 GLU A O 1
ATOM 1716 N N . LYS A 1 211 ? 12.047 -26.156 7.793 1 97.56 211 LYS A N 1
ATOM 1717 C CA . LYS A 1 211 ? 11.578 -24.969 8.492 1 97.56 211 LYS A CA 1
ATOM 1718 C C . LYS A 1 211 ? 10.133 -24.641 8.117 1 97.56 211 LYS A C 1
ATOM 1720 O O . LYS A 1 211 ? 9.375 -24.141 8.945 1 97.56 211 LYS A O 1
ATOM 1725 N N . ALA A 1 212 ? 9.781 -24.906 6.871 1 98.12 212 ALA A N 1
ATOM 1726 C CA . ALA A 1 212 ? 8.398 -24.734 6.445 1 98.12 212 ALA A CA 1
ATOM 1727 C C . ALA A 1 212 ? 7.457 -25.641 7.234 1 98.12 212 ALA A C 1
ATOM 1729 O O . ALA A 1 212 ? 6.391 -25.203 7.672 1 98.12 212 ALA A O 1
ATOM 1730 N N . GLU A 1 213 ? 7.871 -26.828 7.406 1 98.19 213 GLU A N 1
ATOM 1731 C CA . GLU A 1 213 ? 7.066 -27.766 8.195 1 98.19 213 GLU A CA 1
ATOM 1732 C C . GLU A 1 213 ? 6.996 -27.328 9.656 1 98.19 213 GLU A C 1
ATOM 1734 O O . GLU A 1 213 ? 5.926 -27.375 10.266 1 98.19 213 GLU A O 1
ATOM 1739 N N . THR A 1 214 ? 8.102 -26.938 10.148 1 98.12 214 THR A N 1
ATOM 1740 C CA . THR A 1 214 ? 8.195 -26.531 11.547 1 98.12 214 THR A CA 1
ATOM 1741 C C . THR A 1 214 ? 7.281 -25.344 11.82 1 98.12 214 THR A C 1
ATOM 1743 O O . THR A 1 214 ? 6.59 -25.297 12.844 1 98.12 214 THR A O 1
ATOM 1746 N N . ILE A 1 215 ? 7.262 -24.375 10.906 1 98.31 215 ILE A N 1
ATOM 1747 C CA . ILE A 1 215 ? 6.465 -23.172 11.133 1 98.31 215 ILE A CA 1
ATOM 1748 C C . ILE A 1 215 ? 4.98 -23.516 11.094 1 98.31 215 ILE A C 1
ATOM 1750 O O . ILE A 1 215 ? 4.176 -22.922 11.812 1 98.31 215 ILE A O 1
ATOM 1754 N N . CYS A 1 216 ? 4.617 -24.438 10.266 1 98.31 216 CYS A N 1
ATOM 1755 C CA . CYS A 1 216 ? 3.234 -24.906 10.227 1 98.31 216 CYS A CA 1
ATOM 1756 C C . CYS A 1 216 ? 2.842 -25.578 11.539 1 98.31 216 CYS A C 1
ATOM 1758 O O . CYS A 1 216 ? 1.727 -25.375 12.031 1 98.31 216 CYS A O 1
ATOM 1760 N N . ASP A 1 217 ? 3.74 -26.297 12.094 1 98.19 217 ASP A N 1
ATOM 1761 C CA . ASP A 1 217 ? 3.484 -26.938 13.383 1 98.19 217 ASP A CA 1
ATOM 1762 C C . ASP A 1 217 ? 3.355 -25.891 14.484 1 98.19 217 ASP A C 1
ATOM 1764 O O . ASP A 1 217 ? 2.455 -25.969 15.328 1 98.19 217 ASP A O 1
ATOM 1768 N N . MET A 1 218 ? 4.203 -24.953 14.477 1 98.06 218 MET A N 1
ATOM 1769 C CA . MET A 1 218 ? 4.188 -23.891 15.477 1 98.06 218 MET A CA 1
ATOM 1770 C C . MET A 1 218 ? 2.885 -23.094 15.406 1 98.06 218 MET A C 1
ATOM 1772 O O . MET A 1 218 ? 2.41 -22.578 16.422 1 98.06 218 MET A O 1
ATOM 1776 N N . ALA A 1 219 ? 2.342 -22.984 14.219 1 97.94 219 ALA A N 1
ATOM 1777 C CA . ALA A 1 219 ? 1.136 -22.188 13.992 1 97.94 219 ALA A CA 1
ATOM 1778 C C . ALA A 1 219 ? -0.036 -22.734 14.805 1 97.94 219 ALA A C 1
ATOM 1780 O O . ALA A 1 219 ? -0.95 -21.984 15.164 1 97.94 219 ALA A O 1
ATOM 1781 N N . ARG A 1 220 ? 0.009 -23.953 15.141 1 96.56 220 ARG A N 1
ATOM 1782 C CA . ARG A 1 220 ? -1.07 -24.609 15.883 1 96.56 220 ARG A CA 1
ATOM 1783 C C . ARG A 1 220 ? -1.179 -24.047 17.297 1 96.56 220 ARG A C 1
ATOM 1785 O O . ARG A 1 220 ? -2.232 -24.141 17.922 1 96.56 220 ARG A O 1
ATOM 1792 N N . GLU A 1 221 ? -0.169 -23.422 17.734 1 95.5 221 GLU A N 1
ATOM 1793 C CA . GLU A 1 221 ? -0.114 -22.953 19.125 1 95.5 221 GLU A CA 1
ATOM 1794 C C . GLU A 1 221 ? -0.398 -21.469 19.219 1 95.5 221 GLU A C 1
ATOM 1796 O O . GLU A 1 221 ? -0.437 -20.906 20.312 1 95.5 221 GLU A O 1
ATOM 1801 N N . ILE A 1 222 ? -0.562 -20.812 18.094 1 95.38 222 ILE A N 1
ATOM 1802 C CA . ILE A 1 222 ? -0.743 -19.375 18.109 1 95.38 222 ILE A CA 1
ATOM 1803 C C . ILE A 1 222 ? -2.186 -19.031 18.469 1 95.38 222 ILE A C 1
ATOM 1805 O O . ILE A 1 222 ? -3.125 -19.594 17.906 1 95.38 222 ILE A O 1
ATOM 1809 N N . LYS A 1 223 ? -2.332 -18.125 19.328 1 90.06 223 LYS A N 1
ATOM 1810 C CA . LYS A 1 223 ? -3.645 -17.672 19.781 1 90.06 223 LYS A CA 1
ATOM 1811 C C . LYS A 1 223 ? -4.234 -16.641 18.828 1 90.06 223 LYS A C 1
ATOM 1813 O O . LYS A 1 223 ? -3.6 -15.625 18.531 1 90.06 223 LYS A O 1
ATOM 1818 N N . GLN A 1 224 ? -5.363 -16.969 18.359 1 91.81 224 GLN A N 1
ATOM 1819 C CA . GLN A 1 224 ? -6.125 -16 17.578 1 91.81 224 GLN A CA 1
ATOM 1820 C C . GLN A 1 224 ? -6.848 -15.016 18.5 1 91.81 224 GLN A C 1
ATOM 1822 O O . GLN A 1 224 ? -7.695 -15.406 19.297 1 91.81 224 GLN A O 1
ATOM 1827 N N . LYS A 1 225 ? -6.484 -13.836 18.438 1 87.94 225 LYS A N 1
ATOM 1828 C CA . LYS A 1 225 ? -7.066 -12.812 19.297 1 87.94 225 LYS A CA 1
ATOM 1829 C C . LYS A 1 225 ? -8.453 -12.398 18.797 1 87.94 225 LYS A C 1
ATOM 1831 O O . LYS A 1 225 ? -9.367 -12.195 19.609 1 87.94 225 LYS A O 1
ATOM 1836 N N . ASN A 1 226 ? -8.562 -12.289 17.562 1 89.75 226 ASN A N 1
ATOM 1837 C CA . ASN A 1 226 ? -9.82 -11.859 16.953 1 89.75 226 ASN A CA 1
ATOM 1838 C C . ASN A 1 226 ? -9.883 -12.25 15.477 1 89.75 226 ASN A C 1
ATOM 1840 O O . ASN A 1 226 ? -8.852 -12.406 14.82 1 89.75 226 ASN A O 1
ATOM 1844 N N . ALA A 1 227 ? -11.094 -12.492 15.008 1 91.06 227 ALA A N 1
ATOM 1845 C CA . ALA A 1 227 ? -11.359 -12.758 13.602 1 91.06 227 ALA A CA 1
ATOM 1846 C C . ALA A 1 227 ? -12.68 -12.125 13.164 1 91.06 227 ALA A C 1
ATOM 1848 O O . ALA A 1 227 ? -13.727 -12.398 13.758 1 91.06 227 ALA A O 1
ATOM 1849 N N . GLU A 1 228 ? -12.531 -11.258 12.297 1 91.75 228 GLU A N 1
ATOM 1850 C CA . GLU A 1 228 ? -13.719 -10.727 11.633 1 91.75 228 GLU A CA 1
ATOM 1851 C C . GLU A 1 228 ? -13.688 -11.031 10.133 1 91.75 228 GLU A C 1
ATOM 1853 O O . GLU A 1 228 ? -13.117 -10.273 9.352 1 91.75 228 GLU A O 1
ATOM 1858 N N . ILE A 1 229 ? -14.359 -12.047 9.828 1 93.25 229 ILE A N 1
ATOM 1859 C CA . ILE A 1 229 ? -14.344 -12.547 8.453 1 93.25 229 ILE A CA 1
ATOM 1860 C C . ILE A 1 229 ? -15.766 -12.633 7.914 1 93.25 229 ILE A C 1
ATOM 1862 O O . ILE A 1 229 ? -16.688 -13 8.641 1 93.25 229 ILE A O 1
ATOM 1866 N N . TYR A 1 230 ? -15.969 -12.305 6.738 1 92 230 TYR A N 1
ATOM 1867 C CA . TYR A 1 230 ? -17.266 -12.438 6.07 1 92 230 TYR A CA 1
ATOM 1868 C C . TYR A 1 230 ? -17.094 -12.914 4.633 1 92 230 TYR A C 1
ATOM 1870 O O . TYR A 1 230 ? -16.031 -12.719 4.035 1 92 230 TYR A O 1
ATOM 1878 N N . VAL A 1 231 ? -18.125 -13.477 4.109 1 93.81 231 VAL A N 1
ATOM 1879 C CA . VAL A 1 231 ? -18.094 -13.992 2.748 1 93.81 231 VAL A CA 1
ATOM 1880 C C . VAL A 1 231 ? -18.453 -12.883 1.763 1 93.81 231 VAL A C 1
ATOM 1882 O O . VAL A 1 231 ? -19.438 -12.18 1.952 1 93.81 231 VAL A O 1
ATOM 1885 N N . CYS A 1 232 ? -17.625 -12.68 0.861 1 92.19 232 CYS A N 1
ATOM 1886 C CA . CYS A 1 232 ? -17.906 -11.812 -0.273 1 92.19 232 CYS A CA 1
ATOM 1887 C C . CYS A 1 232 ? -18.344 -12.617 -1.485 1 92.19 232 CYS A C 1
ATOM 1889 O O . CYS A 1 232 ? -17.578 -13.43 -2.014 1 92.19 232 CYS A O 1
ATOM 1891 N N . HIS A 1 233 ? -19.547 -12.328 -1.885 1 90.69 233 HIS A N 1
ATOM 1892 C CA . HIS A 1 233 ? -20.094 -13.062 -3.016 1 90.69 233 HIS A CA 1
ATOM 1893 C C . HIS A 1 233 ? -19.75 -12.383 -4.336 1 90.69 233 HIS A C 1
ATOM 1895 O O . HIS A 1 233 ? -20.109 -11.219 -4.551 1 90.69 233 HIS A O 1
ATOM 1901 N N . LEU A 1 234 ? -19.047 -13.094 -5.125 1 90.12 234 LEU A N 1
ATOM 1902 C CA . LEU A 1 234 ? -18.656 -12.602 -6.441 1 90.12 234 LEU A CA 1
ATOM 1903 C C . LEU A 1 234 ? -18.859 -13.672 -7.508 1 90.12 234 LEU A C 1
ATOM 1905 O O . LEU A 1 234 ? -18.719 -14.867 -7.23 1 90.12 234 LEU A O 1
ATOM 1909 N N . GLU A 1 235 ? -19.234 -13.156 -8.656 1 90.62 235 GLU A N 1
ATOM 1910 C CA . GLU A 1 235 ? -19.359 -14.008 -9.836 1 90.62 235 GLU A CA 1
ATOM 1911 C C . GLU A 1 235 ? -18.609 -13.43 -11.023 1 90.62 235 GLU A C 1
ATOM 1913 O O . GLU A 1 235 ? -18.453 -12.211 -11.141 1 90.62 235 GLU A O 1
ATOM 1918 N N . ARG A 1 236 ? -18.094 -14.32 -11.758 1 85.44 236 ARG A N 1
ATOM 1919 C CA . ARG A 1 236 ? -17.469 -13.867 -13 1 85.44 236 ARG A CA 1
ATOM 1920 C C . ARG A 1 236 ? -18.031 -14.625 -14.203 1 85.44 236 ARG A C 1
ATOM 1922 O O . ARG A 1 236 ? -18.484 -15.766 -14.07 1 85.44 236 ARG A O 1
ATOM 1929 N N . TYR A 1 237 ? -18.094 -13.93 -15.289 1 81.69 237 TYR A N 1
ATOM 1930 C CA . TYR A 1 237 ? -18.438 -14.594 -16.547 1 81.69 237 TYR A CA 1
ATOM 1931 C C . TYR A 1 237 ? -17.172 -14.984 -17.312 1 81.69 237 TYR A C 1
ATOM 1933 O O . TYR A 1 237 ? -16.266 -14.172 -17.484 1 81.69 237 TYR A O 1
ATOM 1941 N N . SER A 1 238 ? -17.094 -16.266 -17.625 1 82.19 238 SER A N 1
ATOM 1942 C CA . SER A 1 238 ? -15.992 -16.734 -18.469 1 82.19 238 SER A CA 1
ATOM 1943 C C . SER A 1 238 ? -16.375 -16.75 -19.938 1 82.19 238 SER A C 1
ATOM 1945 O O . SER A 1 238 ? -17.188 -17.562 -20.359 1 82.19 238 SER A O 1
ATOM 1947 N N . SER A 1 239 ? -15.773 -15.898 -20.625 1 78 239 SER A N 1
ATOM 1948 C CA . SER A 1 239 ? -16.047 -15.875 -22.062 1 78 239 SER A CA 1
ATOM 1949 C C . SER A 1 239 ? -15.562 -17.156 -22.75 1 78 239 SER A C 1
ATOM 1951 O O . SER A 1 239 ? -16.172 -17.609 -23.703 1 78 239 SER A O 1
ATOM 1953 N N . ARG A 1 240 ? -14.5 -17.766 -22.312 1 75.31 240 ARG A N 1
ATOM 1954 C CA . ARG A 1 240 ? -13.938 -18.984 -22.859 1 75.31 240 ARG A CA 1
ATOM 1955 C C . ARG A 1 240 ? -14.883 -20.172 -22.656 1 75.31 240 ARG A C 1
ATOM 1957 O O . ARG A 1 240 ? -15.125 -20.938 -23.594 1 75.31 240 ARG A O 1
ATOM 1964 N N . LYS A 1 241 ? -15.492 -20.219 -21.516 1 77.5 241 LYS A N 1
ATOM 1965 C CA . LYS A 1 241 ? -16.359 -21.344 -21.188 1 77.5 241 LYS A CA 1
ATOM 1966 C C . LYS A 1 241 ? -17.828 -21 -21.406 1 77.5 241 LYS A C 1
ATOM 1968 O O . LYS A 1 241 ? -18.672 -21.891 -21.453 1 77.5 241 LYS A O 1
ATOM 1973 N N . GLY A 1 242 ? -18.094 -19.75 -21.469 1 81.94 242 GLY A N 1
ATOM 1974 C CA . GLY A 1 242 ? -19.453 -19.312 -21.688 1 81.94 242 GLY A CA 1
ATOM 1975 C C . GLY A 1 242 ? -20.359 -19.531 -20.484 1 81.94 242 GLY A C 1
ATOM 1976 O O . GLY A 1 242 ? -21.547 -19.875 -20.641 1 81.94 242 GLY A O 1
ATOM 1977 N N . GLU A 1 243 ? -19.812 -19.5 -19.297 1 87.5 243 GLU A N 1
ATOM 1978 C CA . GLU A 1 243 ? -20.594 -19.766 -18.094 1 87.5 243 GLU A CA 1
ATOM 1979 C C . GLU A 1 243 ? -20.172 -18.844 -16.953 1 87.5 243 GLU A C 1
ATOM 1981 O O . GLU A 1 243 ? -19.078 -18.266 -16.984 1 87.5 243 GLU A O 1
ATOM 1986 N N . LYS A 1 244 ? -21.125 -18.781 -16.047 1 89.94 244 LYS A N 1
ATOM 1987 C CA . LYS A 1 244 ? -20.844 -18.062 -14.812 1 89.94 244 LYS A CA 1
ATOM 1988 C C . LYS A 1 244 ? -20.109 -18.953 -13.812 1 89.94 244 LYS A C 1
ATOM 1990 O O . LYS A 1 244 ? -20.422 -20.141 -13.695 1 89.94 244 LYS A O 1
ATOM 1995 N N . MET A 1 245 ? -19.156 -18.406 -13.195 1 90.69 245 MET A N 1
ATOM 1996 C CA . MET A 1 245 ? -18.375 -19.125 -12.188 1 90.69 245 MET A CA 1
ATOM 1997 C C . MET A 1 245 ? -18.453 -18.422 -10.836 1 90.69 245 MET A C 1
ATOM 1999 O O . MET A 1 245 ? -18.406 -17.188 -10.766 1 90.69 245 MET A O 1
ATOM 2003 N N . ASP A 1 246 ? -18.609 -19.234 -9.82 1 91.62 246 ASP A N 1
ATOM 2004 C CA . ASP A 1 246 ? -18.578 -18.688 -8.469 1 91.62 246 ASP A CA 1
ATOM 2005 C C . ASP A 1 246 ? -17.141 -18.359 -8.047 1 91.62 246 ASP A C 1
ATOM 2007 O O . ASP A 1 246 ? -16.281 -19.234 -8.008 1 91.62 246 ASP A O 1
ATOM 2011 N N . MET A 1 247 ? -16.938 -17.109 -7.773 1 94.19 247 MET A N 1
ATOM 2012 C CA . MET A 1 247 ? -15.609 -16.625 -7.379 1 94.19 247 MET A CA 1
ATOM 2013 C C . MET A 1 247 ? -15.641 -16.047 -5.965 1 94.19 247 MET A C 1
ATOM 2015 O O . MET A 1 247 ? -14.82 -15.195 -5.621 1 94.19 247 MET A O 1
ATOM 2019 N N . SER A 1 248 ? -16.547 -16.547 -5.16 1 95 248 SER A N 1
ATOM 2020 C CA . SER A 1 248 ? -16.703 -16.031 -3.803 1 95 248 SER A CA 1
ATOM 2021 C C . SER A 1 248 ? -15.484 -16.328 -2.949 1 95 248 SER A C 1
ATOM 2023 O O . SER A 1 248 ? -14.789 -17.328 -3.174 1 95 248 SER A O 1
ATOM 2025 N N . GLY A 1 249 ? -15.188 -15.477 -2.082 1 96.62 249 GLY A N 1
ATOM 2026 C CA . GLY A 1 249 ? -14.117 -15.617 -1.109 1 96.62 249 GLY A CA 1
ATOM 2027 C C . GLY A 1 249 ? -14.406 -14.922 0.206 1 96.62 249 GLY A C 1
ATOM 2028 O O . GLY A 1 249 ? -15.523 -14.438 0.426 1 96.62 249 GLY A O 1
ATOM 2029 N N . VAL A 1 250 ? -13.484 -14.977 1.083 1 97.06 250 VAL A N 1
ATOM 2030 C CA . VAL A 1 250 ? -13.703 -14.32 2.369 1 97.06 250 VAL A CA 1
ATOM 2031 C C . VAL A 1 250 ? -12.867 -13.039 2.439 1 97.06 250 VAL A C 1
ATOM 2033 O O . VAL A 1 250 ? -11.789 -12.969 1.848 1 97.06 250 VAL A O 1
ATOM 2036 N N . MET A 1 251 ? -13.383 -12.094 3.107 1 96.12 251 MET A N 1
ATOM 2037 C CA . MET A 1 251 ? -12.727 -10.812 3.393 1 96.12 251 MET A CA 1
ATOM 2038 C C . MET A 1 251 ? -12.758 -10.508 4.887 1 96.12 251 MET A C 1
ATOM 2040 O O . MET A 1 251 ? -13.336 -11.266 5.668 1 96.12 251 MET A O 1
ATOM 2044 N N . GLY A 1 252 ? -12.141 -9.367 5.254 1 95 252 GLY A N 1
ATOM 2045 C CA . GLY A 1 252 ? -12.062 -9 6.66 1 95 252 GLY A CA 1
ATOM 2046 C C . GLY A 1 252 ? -10.641 -8.977 7.195 1 95 252 GLY A C 1
ATOM 2047 O O . GLY A 1 252 ? -9.703 -8.656 6.465 1 95 252 GLY A O 1
ATOM 2048 N N . SER A 1 253 ? -10.531 -9.234 8.547 1 95.38 253 SER A N 1
ATOM 2049 C CA . SER A 1 253 ? -9.211 -9.133 9.164 1 95.38 253 SER A CA 1
ATOM 2050 C C . SER A 1 253 ? -9.039 -10.156 10.281 1 95.38 253 SER A C 1
ATOM 2052 O O . SER A 1 253 ? -10.023 -10.633 10.844 1 95.38 253 SER A O 1
ATOM 2054 N N . LEU A 1 254 ? -7.844 -10.5 10.492 1 96.44 254 LEU A N 1
ATOM 2055 C CA . LEU A 1 254 ? -7.414 -11.398 11.555 1 96.44 254 LEU A CA 1
ATOM 2056 C C . LEU A 1 254 ? -6.391 -10.719 12.461 1 96.44 254 LEU A C 1
ATOM 2058 O O . LEU A 1 254 ? -5.562 -9.938 11.992 1 96.44 254 LEU A O 1
ATOM 2062 N N . ALA A 1 255 ? -6.473 -11.07 13.727 1 96 255 ALA A N 1
ATOM 2063 C CA . ALA A 1 255 ? -5.504 -10.555 14.688 1 96 255 ALA A CA 1
ATOM 2064 C C . ALA A 1 255 ? -4.934 -11.68 15.547 1 96 255 ALA A C 1
ATOM 2066 O O . ALA A 1 255 ? -5.668 -12.57 15.984 1 96 255 ALA A O 1
ATOM 2067 N N . TYR A 1 256 ? -3.688 -11.578 15.719 1 96.56 256 TYR A N 1
ATOM 2068 C CA . TYR A 1 256 ? -2.992 -12.594 16.516 1 96.56 256 TYR A CA 1
ATOM 2069 C C . TYR A 1 256 ? -2.094 -11.945 17.547 1 96.56 256 TYR A C 1
ATOM 2071 O O . TYR A 1 256 ? -1.594 -10.836 17.344 1 96.56 256 TYR A O 1
ATOM 2079 N N . GLN A 1 257 ? -1.922 -12.68 18.625 1 94.62 257 GLN A N 1
ATOM 2080 C CA . GLN A 1 257 ? -1.028 -12.273 19.703 1 94.62 257 GLN A CA 1
ATOM 2081 C C . GLN A 1 257 ? -0.18 -13.445 20.188 1 94.62 257 GLN A C 1
ATOM 2083 O O . GLN A 1 257 ? -0.642 -14.586 20.203 1 94.62 257 GLN A O 1
ATOM 2088 N N . GLY A 1 258 ? 1.009 -13.141 20.609 1 94.75 258 GLY A N 1
ATOM 2089 C CA . GLY A 1 258 ? 1.954 -14.141 21.078 1 94.75 258 GLY A CA 1
ATOM 2090 C C . GLY A 1 258 ? 3.352 -13.945 20.531 1 94.75 258 GLY A C 1
ATOM 2091 O O . GLY A 1 258 ? 3.709 -12.852 20.094 1 94.75 258 GLY A O 1
ATOM 2092 N N . GLU A 1 259 ? 4.164 -14.961 20.672 1 96.25 259 GLU A N 1
ATOM 2093 C CA . GLU A 1 259 ? 5.492 -14.922 20.062 1 96.25 259 GLU A CA 1
ATOM 2094 C C . GLU A 1 259 ? 5.422 -15.18 18.562 1 96.25 259 GLU A C 1
ATOM 2096 O O . GLU A 1 259 ? 5.344 -16.328 18.125 1 96.25 259 GLU A O 1
ATOM 2101 N N . LEU A 1 260 ? 5.453 -14.148 17.797 1 97.38 260 LEU A N 1
ATOM 2102 C CA . LEU A 1 260 ? 5.129 -14.258 16.375 1 97.38 260 LEU A CA 1
ATOM 2103 C C . LEU A 1 260 ? 6.359 -14.008 15.508 1 97.38 260 LEU A C 1
ATOM 2105 O O . LEU A 1 260 ? 6.285 -14.062 14.281 1 97.38 260 LEU A O 1
ATOM 2109 N N . THR A 1 261 ? 7.473 -13.812 16.109 1 96.94 261 THR A N 1
ATOM 2110 C CA . THR A 1 261 ? 8.688 -13.406 15.414 1 96.94 261 THR A CA 1
ATOM 2111 C C . THR A 1 261 ? 9.016 -14.367 14.273 1 96.94 261 THR A C 1
ATOM 2113 O O . THR A 1 261 ? 9.281 -13.945 13.148 1 96.94 261 THR A O 1
ATOM 2116 N N . ALA A 1 262 ? 8.906 -15.641 14.5 1 97.25 262 ALA A N 1
ATOM 2117 C CA . ALA A 1 262 ? 9.289 -16.656 13.523 1 97.25 262 ALA A CA 1
ATOM 2118 C C . ALA A 1 262 ? 8.352 -16.641 12.32 1 97.25 262 ALA A C 1
ATOM 2120 O O . ALA A 1 262 ? 8.711 -17.109 11.242 1 97.25 262 ALA A O 1
ATOM 2121 N N . PHE A 1 263 ? 7.172 -16.078 12.477 1 98.06 263 PHE A N 1
ATOM 2122 C CA . PHE A 1 263 ? 6.141 -16.125 11.445 1 98.06 263 PHE A CA 1
ATOM 2123 C C . PHE A 1 263 ? 6.316 -14.953 10.469 1 98.06 263 PHE A C 1
ATOM 2125 O O . PHE A 1 263 ? 5.789 -14.992 9.359 1 98.06 263 PHE A O 1
ATOM 2132 N N . THR A 1 264 ? 7.027 -13.945 10.812 1 97.06 264 THR A N 1
ATOM 2133 C CA . THR A 1 264 ? 6.996 -12.656 10.141 1 97.06 264 THR A CA 1
ATOM 2134 C C . THR A 1 264 ? 7.547 -12.766 8.719 1 97.06 264 THR A C 1
ATOM 2136 O O . THR A 1 264 ? 7.008 -12.172 7.785 1 97.06 264 THR A O 1
ATOM 2139 N N . PRO A 1 265 ? 8.625 -13.547 8.445 1 96.5 265 PRO A N 1
ATOM 2140 C CA . PRO A 1 265 ? 9.094 -13.641 7.062 1 96.5 265 PRO A CA 1
ATOM 2141 C C . PRO A 1 265 ? 8.078 -14.305 6.141 1 96.5 265 PRO A C 1
ATOM 2143 O O . PRO A 1 265 ? 7.938 -13.914 4.98 1 96.5 265 PRO A O 1
ATOM 2146 N N . TRP A 1 266 ? 7.395 -15.281 6.648 1 98 266 TRP A N 1
ATOM 2147 C CA . TRP A 1 266 ? 6.395 -16.016 5.875 1 98 266 TRP A CA 1
ATOM 2148 C C . TRP A 1 266 ? 5.188 -15.133 5.582 1 98 266 TRP A C 1
ATOM 2150 O O . TRP A 1 266 ? 4.695 -15.094 4.453 1 98 266 TRP A O 1
ATOM 2160 N N . LEU A 1 267 ? 4.809 -14.43 6.613 1 97.56 267 LEU A N 1
ATOM 2161 C CA . LEU A 1 267 ? 3.662 -13.547 6.465 1 97.56 267 LEU A CA 1
ATOM 2162 C C . LEU A 1 267 ? 3.984 -12.398 5.508 1 97.56 267 LEU A C 1
ATOM 2164 O O . LEU A 1 267 ? 3.129 -11.977 4.727 1 97.56 267 LEU A O 1
ATOM 2168 N N . ASN A 1 268 ? 5.172 -11.906 5.578 1 95.88 268 ASN A N 1
ATOM 2169 C CA . ASN A 1 268 ? 5.609 -10.898 4.617 1 95.88 268 ASN A CA 1
ATOM 2170 C C . ASN A 1 268 ? 5.574 -11.43 3.189 1 95.88 268 ASN A C 1
ATOM 2172 O O . ASN A 1 268 ? 5.203 -10.711 2.262 1 95.88 268 ASN A O 1
ATOM 2176 N N . ALA A 1 269 ? 5.984 -12.617 3.018 1 97.12 269 ALA A N 1
ATOM 2177 C CA . ALA A 1 269 ? 5.949 -13.234 1.694 1 97.12 269 ALA A CA 1
ATOM 2178 C C . ALA A 1 269 ? 4.527 -13.281 1.147 1 97.12 269 ALA A C 1
ATOM 2180 O O . ALA A 1 269 ? 4.309 -13.078 -0.05 1 97.12 269 ALA A O 1
ATOM 2181 N N . ALA A 1 270 ? 3.584 -13.539 2 1 97.81 270 ALA A N 1
ATOM 2182 C CA . ALA A 1 270 ? 2.18 -13.609 1.599 1 97.81 270 ALA A CA 1
ATOM 2183 C C . ALA A 1 270 ? 1.702 -12.273 1.039 1 97.81 270 ALA A C 1
ATOM 2185 O O . ALA A 1 270 ? 0.89 -12.234 0.112 1 97.81 270 ALA A O 1
ATOM 2186 N N . SER A 1 271 ? 2.209 -11.211 1.595 1 96.19 271 SER A N 1
ATOM 2187 C CA . SER A 1 271 ? 1.806 -9.883 1.149 1 96.19 271 SER A CA 1
ATOM 2188 C C . SER A 1 271 ? 2.24 -9.625 -0.289 1 96.19 271 SER A C 1
ATOM 2190 O O . SER A 1 271 ? 1.659 -8.789 -0.979 1 96.19 271 SER A O 1
ATOM 2192 N N . VAL A 1 272 ? 3.207 -10.367 -0.722 1 96.81 272 VAL A N 1
ATOM 2193 C CA . VAL A 1 272 ? 3.717 -10.203 -2.078 1 96.81 272 VAL A CA 1
ATOM 2194 C C . VAL A 1 272 ? 3.137 -11.289 -2.986 1 96.81 272 VAL A C 1
ATOM 2196 O O . VAL A 1 272 ? 2.648 -10.992 -4.078 1 96.81 272 VAL A O 1
ATOM 2199 N N . LEU A 1 273 ? 3.094 -12.5 -2.49 1 98.12 273 LEU A N 1
ATOM 2200 C CA . LEU A 1 273 ? 2.818 -13.664 -3.336 1 98.12 273 LEU A CA 1
ATOM 2201 C C . LEU A 1 273 ? 1.338 -14.023 -3.297 1 98.12 273 LEU A C 1
ATOM 2203 O O . LEU A 1 273 ? 0.901 -14.945 -3.988 1 98.12 273 LEU A O 1
ATOM 2207 N N . HIS A 1 274 ? 0.559 -13.289 -2.52 1 98.19 274 HIS A N 1
ATOM 2208 C CA . HIS A 1 274 ? -0.828 -13.672 -2.281 1 98.19 274 HIS A CA 1
ATOM 2209 C C . HIS A 1 274 ? -0.92 -15.094 -1.731 1 98.19 274 HIS A C 1
ATOM 2211 O O . HIS A 1 274 ? 0.086 -15.797 -1.66 1 98.19 274 HIS A O 1
ATOM 2217 N N . ILE A 1 275 ? -2.09 -15.453 -1.302 1 96.88 275 ILE A N 1
ATOM 2218 C CA . ILE A 1 275 ? -2.307 -16.812 -0.833 1 96.88 275 ILE A CA 1
ATOM 2219 C C . ILE A 1 275 ? -3.697 -17.297 -1.251 1 96.88 275 ILE A C 1
ATOM 2221 O O . ILE A 1 275 ? -4.543 -16.484 -1.648 1 96.88 275 ILE A O 1
ATOM 2225 N N . GLY A 1 276 ? -3.877 -18.625 -1.218 1 96.81 276 GLY A N 1
ATOM 2226 C CA . GLY A 1 276 ? -5.148 -19.203 -1.617 1 96.81 276 GLY A CA 1
ATOM 2227 C C . GLY A 1 276 ? -5.258 -19.422 -3.113 1 96.81 276 GLY A C 1
ATOM 2228 O O . GLY A 1 276 ? -4.246 -19.594 -3.797 1 96.81 276 GLY A O 1
ATOM 2229 N N . ARG A 1 277 ? -6.477 -19.469 -3.568 1 95 277 ARG A N 1
ATOM 2230 C CA . ARG A 1 277 ? -6.754 -19.797 -4.965 1 95 277 ARG A CA 1
ATOM 2231 C C . ARG A 1 277 ? -6.98 -18.531 -5.789 1 95 277 ARG A C 1
ATOM 2233 O O . ARG A 1 277 ? -7.293 -17.469 -5.242 1 95 277 ARG A O 1
ATOM 2240 N N . ASN A 1 278 ? -6.82 -18.641 -7.109 1 95.25 278 ASN A N 1
ATOM 2241 C CA . ASN A 1 278 ? -7.168 -17.656 -8.109 1 95.25 278 ASN A CA 1
ATOM 2242 C C . ASN A 1 278 ? -6.355 -16.375 -7.934 1 95.25 278 ASN A C 1
ATOM 2244 O O . ASN A 1 278 ? -6.879 -15.266 -8.117 1 95.25 278 ASN A O 1
ATOM 2248 N N . VAL A 1 279 ? -5.102 -16.531 -7.582 1 96.44 279 VAL A N 1
ATOM 2249 C CA . VAL A 1 279 ? -4.211 -15.398 -7.371 1 96.44 279 VAL A CA 1
ATOM 2250 C C . VAL A 1 279 ? -3.955 -14.688 -8.695 1 96.44 279 VAL A C 1
ATOM 2252 O O . VAL A 1 279 ? -3.684 -13.484 -8.727 1 96.44 279 VAL A O 1
ATOM 2255 N N . THR A 1 280 ? -4.066 -15.43 -9.82 1 96.38 280 THR A N 1
ATOM 2256 C CA . THR A 1 280 ? -3.873 -14.852 -11.141 1 96.38 280 THR A CA 1
ATOM 2257 C C . THR A 1 280 ? -5.004 -13.883 -11.477 1 96.38 280 THR A C 1
ATOM 2259 O O . THR A 1 280 ? -4.895 -13.094 -12.414 1 96.38 280 THR A O 1
ATOM 2262 N N . PHE A 1 281 ? -6.09 -13.953 -10.727 1 96.62 281 PHE A N 1
ATOM 2263 C CA . PHE A 1 281 ? -7.199 -13.016 -10.844 1 96.62 281 PHE A CA 1
ATOM 2264 C C . PHE A 1 281 ? -7.098 -11.914 -9.789 1 96.62 281 PHE A C 1
ATOM 2266 O O . PHE A 1 281 ? -8.031 -11.125 -9.625 1 96.62 281 PHE A O 1
ATOM 2273 N N . GLY A 1 282 ? -6.031 -11.906 -9.047 1 97.56 282 GLY A N 1
ATOM 2274 C CA . GLY A 1 282 ? -5.789 -10.875 -8.055 1 97.56 282 GLY A CA 1
ATOM 2275 C C . GLY A 1 282 ? -6.328 -11.227 -6.68 1 97.56 282 GLY A C 1
ATOM 2276 O O . GLY A 1 282 ? -6.312 -10.398 -5.77 1 97.56 282 GLY A O 1
ATOM 2277 N N . TYR A 1 283 ? -6.828 -12.438 -6.496 1 97.69 283 TYR A N 1
ATOM 2278 C CA . TYR A 1 283 ? -7.375 -12.867 -5.219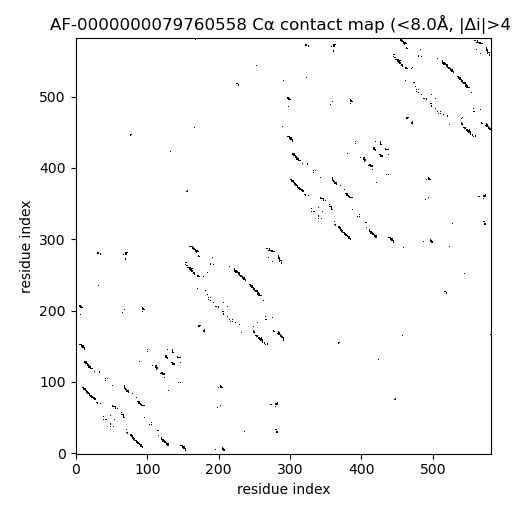 1 97.69 283 TYR A CA 1
ATOM 2279 C C . TYR A 1 283 ? -6.266 -13.141 -4.211 1 97.69 283 TYR A C 1
ATOM 2281 O O . TYR A 1 283 ? -5.113 -13.352 -4.59 1 97.69 283 TYR A O 1
ATOM 2289 N N . GLY A 1 284 ? -6.578 -13.062 -2.971 1 98 284 GLY A N 1
ATOM 2290 C CA . GLY A 1 284 ? -5.695 -13.523 -1.914 1 98 284 GLY A CA 1
ATOM 2291 C C . GLY A 1 284 ? -4.637 -12.516 -1.533 1 98 284 GLY A C 1
ATOM 2292 O O . GLY A 1 284 ? -3.621 -12.867 -0.926 1 98 284 GLY A O 1
ATOM 2293 N N . GLN A 1 285 ? -4.773 -11.25 -1.96 1 98.19 285 GLN A N 1
ATOM 2294 C CA . GLN A 1 285 ? -3.873 -10.195 -1.509 1 98.19 285 GLN A CA 1
ATOM 2295 C C . GLN A 1 285 ? -4.152 -9.82 -0.057 1 98.19 285 GLN A C 1
ATOM 2297 O O . GLN A 1 285 ? -5.309 -9.633 0.329 1 98.19 285 GLN A O 1
ATOM 2302 N N . VAL A 1 286 ? -3.062 -9.695 0.754 1 97.88 286 VAL A N 1
ATOM 2303 C CA . VAL A 1 286 ? -3.25 -9.383 2.168 1 97.88 286 VAL A CA 1
ATOM 2304 C C . VAL A 1 286 ? -2.303 -8.258 2.58 1 97.88 286 VAL A C 1
ATOM 2306 O O . VAL A 1 286 ? -1.2 -8.141 2.039 1 97.88 286 VAL A O 1
ATOM 2309 N N . ASN A 1 287 ? -2.775 -7.453 3.469 1 96.69 287 ASN A N 1
ATOM 2310 C CA . ASN A 1 287 ? -1.925 -6.535 4.219 1 96.69 287 ASN A CA 1
ATOM 2311 C C . ASN A 1 287 ? -1.579 -7.09 5.598 1 96.69 287 ASN A C 1
ATOM 2313 O O . ASN A 1 287 ? -2.461 -7.547 6.328 1 96.69 287 ASN A O 1
ATOM 2317 N N . VAL A 1 288 ? -0.312 -7.035 5.902 1 96.94 288 VAL A N 1
ATOM 2318 C CA . VAL A 1 288 ? 0.128 -7.516 7.207 1 96.94 288 VAL A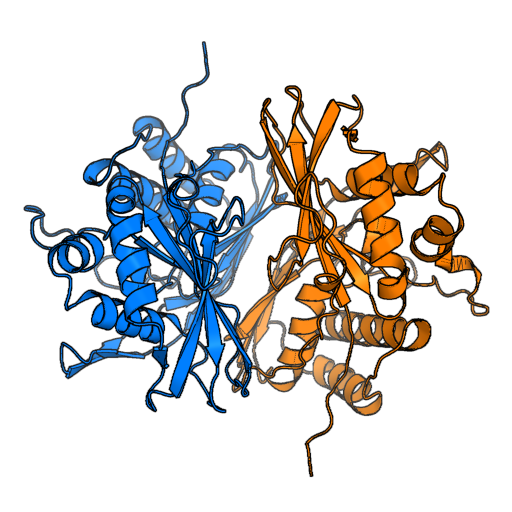 CA 1
ATOM 2319 C C . VAL A 1 288 ? 0.823 -6.391 7.969 1 96.94 288 VAL A C 1
ATOM 2321 O O . VAL A 1 288 ? 1.646 -5.664 7.402 1 96.94 288 VAL A O 1
ATOM 2324 N N . VAL A 1 289 ? 0.465 -6.262 9.227 1 96.06 289 VAL A N 1
ATOM 2325 C CA . VAL A 1 289 ? 1.102 -5.281 10.102 1 96.06 289 VAL A CA 1
ATOM 2326 C C . VAL A 1 289 ? 1.606 -5.973 11.367 1 96.06 289 VAL A C 1
ATOM 2328 O O . VAL A 1 289 ? 0.882 -6.754 11.984 1 96.06 289 VAL A O 1
ATOM 2331 N N . PHE A 1 290 ? 2.834 -5.707 11.672 1 94.94 290 PHE A N 1
ATOM 2332 C CA . PHE A 1 290 ? 3.451 -6.285 12.867 1 94.94 290 PHE A CA 1
ATOM 2333 C C . PHE A 1 290 ? 3.625 -5.227 13.953 1 94.94 290 PHE A C 1
ATOM 2335 O O . PHE A 1 290 ? 3.74 -4.039 13.648 1 94.94 290 PHE A O 1
ATOM 2342 N N . ALA A 1 291 ? 3.693 -5.723 15.172 1 91.69 291 ALA A N 1
ATOM 2343 C CA . ALA A 1 291 ? 4.02 -4.867 16.312 1 91.69 291 ALA A CA 1
ATOM 2344 C C . ALA A 1 291 ? 4.672 -5.672 17.422 1 91.69 291 ALA A C 1
ATOM 2346 O O . ALA A 1 291 ? 4.41 -6.867 17.578 1 91.69 291 ALA A O 1
ATOM 2347 N N . MET B 1 1 ? -26.719 19.594 -12.867 1 27.11 1 MET B N 1
ATOM 2348 C CA . MET B 1 1 ? -26.156 20.266 -11.719 1 27.11 1 MET B CA 1
ATOM 2349 C C . MET B 1 1 ? -24.906 19.547 -11.227 1 27.11 1 MET B C 1
ATOM 2351 O O . MET B 1 1 ? -24.938 18.344 -10.969 1 27.11 1 MET B O 1
ATOM 2355 N N . TYR B 1 2 ? -23.797 19.719 -11.617 1 37.88 2 TYR B N 1
ATOM 2356 C CA . TYR B 1 2 ? -22.5 19.094 -11.375 1 37.88 2 TYR B CA 1
ATOM 2357 C C . TYR B 1 2 ? -22.328 18.75 -9.891 1 37.88 2 TYR B C 1
ATOM 2359 O O . TYR B 1 2 ? -22.391 19.641 -9.039 1 37.88 2 TYR B O 1
ATOM 2367 N N . ASP B 1 3 ? -22.859 17.766 -9.305 1 48.53 3 ASP B N 1
ATOM 2368 C CA . ASP B 1 3 ? -22.875 17.328 -7.91 1 48.53 3 ASP B CA 1
ATOM 2369 C C . ASP B 1 3 ? -21.531 17.625 -7.234 1 48.53 3 ASP B C 1
ATOM 2371 O O . ASP B 1 3 ? -20.469 17.312 -7.781 1 48.53 3 ASP B O 1
ATOM 2375 N N . LYS B 1 4 ? -21.547 18.719 -6.43 1 62.84 4 LYS B N 1
ATOM 2376 C CA . LYS B 1 4 ? -20.516 19.422 -5.66 1 62.84 4 LYS B CA 1
ATOM 2377 C C . LYS B 1 4 ? -19.656 18.438 -4.883 1 62.84 4 LYS B C 1
ATOM 2379 O O . LYS B 1 4 ? -20.156 17.516 -4.242 1 62.84 4 LYS B O 1
ATOM 2384 N N . ASN B 1 5 ? -18.281 18.375 -5.137 1 86.94 5 ASN B N 1
ATOM 2385 C CA . ASN B 1 5 ? -17.234 17.625 -4.43 1 86.94 5 ASN B CA 1
ATOM 2386 C C . ASN B 1 5 ? -17.359 17.781 -2.916 1 86.94 5 ASN B C 1
ATOM 2388 O O . ASN B 1 5 ? -17.75 18.859 -2.434 1 86.94 5 ASN B O 1
ATOM 2392 N N . LEU B 1 6 ? -17.422 16.719 -2.23 1 95.56 6 LEU B N 1
ATOM 2393 C CA . LEU B 1 6 ? -17.391 16.75 -0.772 1 95.56 6 LEU B CA 1
ATOM 2394 C C . LEU B 1 6 ? -16.219 17.578 -0.265 1 95.56 6 LEU B C 1
ATOM 2396 O O . LEU B 1 6 ? -16.359 18.344 0.689 1 95.56 6 LEU B O 1
ATOM 2400 N N . PHE B 1 7 ? -15.125 17.469 -0.895 1 97.12 7 PHE B N 1
ATOM 2401 C CA . PHE B 1 7 ? -13.906 18.203 -0.559 1 97.12 7 PHE B CA 1
ATOM 2402 C C . PHE B 1 7 ? -12.93 18.188 -1.729 1 97.12 7 PHE B C 1
ATOM 2404 O O . PHE B 1 7 ? -13.109 17.438 -2.689 1 97.12 7 PHE B O 1
ATOM 2411 N N . SER B 1 8 ? -11.984 19.062 -1.664 1 95.62 8 SER B N 1
ATOM 2412 C CA . SER B 1 8 ? -10.852 19.141 -2.582 1 95.62 8 SER B CA 1
ATOM 2413 C C . SER B 1 8 ? -9.562 19.5 -1.847 1 95.62 8 SER B C 1
ATOM 2415 O O . SER B 1 8 ? -9.477 20.562 -1.228 1 95.62 8 SER B O 1
ATOM 2417 N N . VAL B 1 9 ? -8.648 18.625 -1.84 1 96.38 9 VAL B N 1
ATOM 2418 C CA . VAL B 1 9 ? -7.336 18.828 -1.243 1 96.38 9 VAL B CA 1
ATOM 2419 C C . VAL B 1 9 ? -6.246 18.469 -2.246 1 96.38 9 VAL B C 1
ATOM 2421 O O . VAL B 1 9 ? -6.285 17.391 -2.848 1 96.38 9 VAL B O 1
ATOM 2424 N N . THR B 1 10 ? -5.34 19.359 -2.471 1 97.44 10 THR B N 1
ATOM 2425 C CA . THR B 1 10 ? -4.199 19.062 -3.334 1 97.44 10 THR B CA 1
ATOM 2426 C C . THR B 1 10 ? -3 18.609 -2.508 1 97.44 10 THR B C 1
ATOM 2428 O O . THR B 1 10 ? -2.791 19.078 -1.392 1 97.44 10 THR B O 1
ATOM 2431 N N . TYR B 1 11 ? -2.305 17.688 -3.07 1 98.19 11 TYR B N 1
ATOM 2432 C CA . TYR B 1 11 ? -1.089 17.219 -2.416 1 98.19 11 TYR B CA 1
ATOM 2433 C C . TYR B 1 11 ? -0.046 16.797 -3.443 1 98.19 11 TYR B C 1
ATOM 2435 O O . TYR B 1 11 ? -0.367 16.594 -4.617 1 98.19 11 TYR B O 1
ATOM 2443 N N . LEU B 1 12 ? 1.174 16.781 -3.068 1 98.56 12 LEU B N 1
ATOM 2444 C CA . LEU B 1 12 ? 2.291 16.297 -3.871 1 98.56 12 LEU B CA 1
ATOM 2445 C C . LEU B 1 12 ? 3.102 15.258 -3.105 1 98.56 12 LEU B C 1
ATOM 2447 O O . LEU B 1 12 ? 3.85 15.602 -2.188 1 98.56 12 LEU B O 1
ATOM 2451 N N . PRO B 1 13 ? 2.891 14.016 -3.473 1 98.25 13 PRO B N 1
ATOM 2452 C CA . PRO B 1 13 ? 3.709 12.977 -2.842 1 98.25 13 PRO B CA 1
ATOM 2453 C C . PRO B 1 13 ? 5.09 12.852 -3.479 1 98.25 13 PRO B C 1
ATOM 2455 O O . PRO B 1 13 ? 5.199 12.625 -4.688 1 98.25 13 PRO B O 1
ATOM 2458 N N . LEU B 1 14 ? 6.082 13.016 -2.732 1 98.62 14 LEU B N 1
ATOM 2459 C CA . LEU B 1 14 ? 7.469 12.812 -3.148 1 98.62 14 LEU B CA 1
ATOM 2460 C C . LEU B 1 14 ? 8.008 11.492 -2.609 1 98.62 14 LEU B C 1
ATOM 2462 O O . LEU B 1 14 ? 8.117 11.305 -1.394 1 98.62 14 LEU B O 1
ATOM 2466 N N . THR B 1 15 ? 8.273 10.586 -3.49 1 97.81 15 THR B N 1
ATOM 2467 C CA . THR B 1 15 ? 8.898 9.328 -3.113 1 97.81 15 THR B CA 1
ATOM 2468 C C . THR B 1 15 ? 10.422 9.461 -3.117 1 97.81 15 THR B C 1
ATOM 2470 O O . THR B 1 15 ? 11.023 9.688 -4.164 1 97.81 15 THR B O 1
ATOM 2473 N N . ILE B 1 16 ? 11 9.273 -1.991 1 98.06 16 ILE B N 1
ATOM 2474 C CA . ILE B 1 16 ? 12.438 9.445 -1.8 1 98.06 16 ILE B CA 1
ATOM 2475 C C . ILE B 1 16 ? 13.102 8.086 -1.619 1 98.06 16 ILE B C 1
ATOM 2477 O O . ILE B 1 16 ? 12.711 7.309 -0.744 1 98.06 16 ILE B O 1
ATOM 2481 N N . ARG B 1 17 ? 14.078 7.812 -2.459 1 97.12 17 ARG B N 1
ATOM 2482 C CA . ARG B 1 17 ? 14.812 6.551 -2.385 1 97.12 17 ARG B CA 1
ATOM 2483 C C . ARG B 1 17 ? 16.25 6.781 -1.932 1 97.12 17 ARG B C 1
ATOM 2485 O O . ARG B 1 17 ? 16.984 7.543 -2.555 1 97.12 17 ARG B O 1
ATOM 2492 N N . LEU B 1 18 ? 16.578 6.098 -0.875 1 97.44 18 LEU B N 1
ATOM 2493 C CA . LEU B 1 18 ? 17.938 6.102 -0.345 1 97.44 18 LEU B CA 1
ATOM 2494 C C . LEU B 1 18 ? 18.578 4.723 -0.484 1 97.44 18 LEU B C 1
ATOM 2496 O O . LEU B 1 18 ? 17.891 3.705 -0.474 1 97.44 18 LEU B O 1
ATOM 2500 N N . LYS B 1 19 ? 19.828 4.723 -0.6 1 97.44 19 LYS B N 1
ATOM 2501 C CA . LYS B 1 19 ? 20.594 3.482 -0.636 1 97.44 19 LYS B CA 1
ATOM 2502 C C . LYS B 1 19 ? 21.547 3.385 0.558 1 97.44 19 LYS B C 1
ATOM 2504 O O . LYS B 1 19 ? 22.297 4.316 0.833 1 97.44 19 LYS B O 1
ATOM 2509 N N . CYS B 1 20 ? 21.453 2.242 1.206 1 97.38 20 CYS B N 1
ATOM 2510 C CA . CYS B 1 20 ? 22.281 2.012 2.383 1 97.38 20 CYS B CA 1
ATOM 2511 C C . CYS B 1 20 ? 23.734 1.817 1.991 1 97.38 20 CYS B C 1
ATOM 2513 O O . CYS B 1 20 ? 24.047 1.064 1.063 1 97.38 20 CYS B O 1
ATOM 2515 N N . CYS B 1 21 ? 24.672 2.434 2.758 1 98 21 CYS B N 1
ATOM 2516 C CA . CYS B 1 21 ? 26.078 2.373 2.41 1 98 21 CYS B CA 1
ATOM 2517 C C . CYS B 1 21 ? 26.828 1.433 3.344 1 98 21 CYS B C 1
ATOM 2519 O O . CYS B 1 21 ? 27.984 1.081 3.082 1 98 21 CYS B O 1
ATOM 2521 N N . GLU B 1 22 ? 26.203 1.01 4.438 1 96.69 22 GLU B N 1
ATOM 2522 C CA . GLU B 1 22 ? 26.812 0.09 5.398 1 96.69 22 GLU B CA 1
ATOM 2523 C C . GLU B 1 22 ? 25.75 -0.679 6.172 1 96.69 22 GLU B C 1
ATOM 2525 O O . GLU B 1 22 ? 24.641 -0.164 6.402 1 96.69 22 GLU B O 1
ATOM 2530 N N . PRO B 1 23 ? 26.141 -1.857 6.574 1 95 23 PRO B N 1
ATOM 2531 C CA . PRO B 1 23 ? 25.156 -2.619 7.34 1 95 23 PRO B CA 1
ATOM 2532 C C . PRO B 1 23 ? 24.703 -1.896 8.609 1 95 23 PRO B C 1
ATOM 2534 O O . PRO B 1 23 ? 25.531 -1.333 9.328 1 95 23 PRO B O 1
ATOM 2537 N N . VAL B 1 24 ? 23.438 -1.868 8.852 1 96.5 24 VAL B N 1
ATOM 2538 C CA . VAL B 1 24 ? 22.906 -1.178 10.031 1 96.5 24 VAL B CA 1
ATOM 2539 C C . VAL B 1 24 ? 21.578 -1.794 10.445 1 96.5 24 VAL B C 1
ATOM 2541 O O . VAL B 1 24 ? 20.812 -2.266 9.602 1 96.5 24 VAL B O 1
ATOM 2544 N N . LYS B 1 25 ? 21.328 -1.785 11.688 1 94.44 25 LYS B N 1
ATOM 2545 C CA . LYS B 1 25 ? 20.031 -2.117 12.234 1 94.44 25 LYS B CA 1
ATOM 2546 C C . LYS B 1 25 ? 19.25 -0.856 12.625 1 94.44 25 LYS B C 1
ATOM 2548 O O . LYS B 1 25 ? 19.75 -0.042 13.414 1 94.44 25 LYS B O 1
ATOM 2553 N N . LEU B 1 26 ? 18.125 -0.688 12.023 1 93.94 26 LEU B N 1
ATOM 2554 C CA . LEU B 1 26 ? 17.266 0.457 12.328 1 93.94 26 LEU B CA 1
ATOM 2555 C C . LEU B 1 26 ? 16.078 0.04 13.188 1 93.94 26 LEU B C 1
ATOM 2557 O O . LEU B 1 26 ? 15.789 -1.151 13.312 1 93.94 26 LEU B O 1
ATOM 2561 N N . PRO B 1 27 ? 15.477 1.049 13.844 1 90.69 27 PRO B N 1
ATOM 2562 C CA . PRO B 1 27 ? 14.266 0.717 14.602 1 90.69 27 PRO B CA 1
ATOM 2563 C C . PRO B 1 27 ? 13.141 0.193 13.711 1 90.69 27 PRO B C 1
ATOM 2565 O O . PRO B 1 27 ? 13.125 0.449 12.508 1 90.69 27 PRO B O 1
ATOM 2568 N N . ALA B 1 28 ? 12.188 -0.477 14.32 1 88 28 ALA B N 1
ATOM 2569 C CA . ALA B 1 28 ? 11.055 -1.036 13.586 1 88 28 ALA B CA 1
ATOM 2570 C C . ALA B 1 28 ? 10.18 0.07 13 1 88 28 ALA B C 1
ATOM 2572 O O . ALA B 1 28 ? 9.656 -0.065 11.891 1 88 28 ALA B O 1
ATOM 2573 N N . TYR B 1 29 ? 9.992 1.064 13.789 1 91.56 29 TYR B N 1
ATOM 2574 C CA . TYR B 1 29 ? 9.258 2.232 13.312 1 91.56 29 TYR B CA 1
ATOM 2575 C C . TYR B 1 29 ? 10.211 3.383 13 1 91.56 29 TYR B C 1
ATOM 2577 O O . TYR B 1 29 ? 10.93 3.861 13.883 1 91.56 29 TYR B O 1
ATOM 2585 N N . LEU B 1 30 ? 10.102 3.912 11.781 1 94.81 30 LEU B N 1
ATOM 2586 C CA . LEU B 1 30 ? 11.156 4.812 11.305 1 94.81 30 LEU B CA 1
ATOM 2587 C C . LEU B 1 30 ? 10.672 6.258 11.312 1 94.81 30 LEU B C 1
ATOM 2589 O O . LEU B 1 30 ? 11.43 7.172 10.984 1 94.81 30 LEU B O 1
ATOM 2593 N N . GLY B 1 31 ? 9.43 6.516 11.688 1 95.62 31 GLY B N 1
ATOM 2594 C CA . GLY B 1 31 ? 8.828 7.832 11.555 1 95.62 31 GLY B CA 1
ATOM 2595 C C . GLY B 1 31 ? 9.617 8.922 12.258 1 95.62 31 GLY B C 1
ATOM 2596 O O . GLY B 1 31 ? 9.93 9.953 11.656 1 95.62 31 GLY B O 1
ATOM 2597 N N . SER B 1 32 ? 9.969 8.703 13.531 1 93.31 32 SER B N 1
ATOM 2598 C CA . SER B 1 32 ? 10.703 9.695 14.305 1 93.31 32 SER B CA 1
ATOM 2599 C C . SER B 1 32 ? 12.078 9.961 13.695 1 93.31 32 SER B C 1
ATOM 2601 O O . SER B 1 32 ? 12.516 11.109 13.617 1 93.31 32 SER B O 1
ATOM 2603 N N . MET B 1 33 ? 12.719 8.906 13.312 1 94 33 MET B N 1
ATOM 2604 C CA . MET B 1 33 ? 14.039 9.023 12.711 1 94 33 MET B CA 1
ATOM 2605 C C . MET B 1 33 ? 13.992 9.828 11.414 1 94 33 MET B C 1
ATOM 2607 O O . MET B 1 33 ? 14.805 10.727 11.203 1 94 33 MET B O 1
ATOM 2611 N N . LEU B 1 34 ? 13.023 9.547 10.578 1 96.44 34 LEU B N 1
ATOM 2612 C CA . LEU B 1 34 ? 12.891 10.234 9.297 1 96.44 34 LEU B CA 1
ATOM 2613 C C . LEU B 1 34 ? 12.539 11.703 9.5 1 96.44 34 LEU B C 1
ATOM 2615 O O . LEU B 1 34 ? 13.086 12.578 8.82 1 96.44 34 LEU B O 1
ATOM 2619 N N . HIS B 1 35 ? 11.656 11.953 10.43 1 96.25 35 HIS B N 1
ATOM 2620 C CA . HIS B 1 35 ? 11.289 13.32 10.758 1 96.25 35 HIS B CA 1
ATOM 2621 C C . HIS B 1 35 ? 12.508 14.141 11.172 1 96.25 35 HIS B C 1
ATOM 2623 O O . HIS B 1 35 ? 12.719 15.25 10.68 1 96.25 35 HIS B O 1
ATOM 2629 N N . GLY B 1 36 ? 13.273 13.578 12.094 1 93.81 36 GLY B N 1
ATOM 2630 C CA . GLY B 1 36 ? 14.477 14.258 12.547 1 93.81 36 GLY B CA 1
ATOM 2631 C C . GLY B 1 36 ? 15.484 14.492 11.438 1 93.81 36 GLY B C 1
ATOM 2632 O O . GLY B 1 36 ? 16.047 15.578 11.32 1 93.81 36 GLY B O 1
ATOM 2633 N N . THR B 1 37 ? 15.711 13.492 10.633 1 95.31 37 THR B N 1
ATOM 2634 C CA . THR B 1 37 ? 16.672 13.562 9.539 1 95.31 37 THR B CA 1
ATOM 2635 C C . THR B 1 37 ? 16.281 14.656 8.547 1 95.31 37 THR B C 1
ATOM 2637 O O . THR B 1 37 ? 17.125 15.469 8.156 1 95.31 37 THR B O 1
ATOM 2640 N N . LEU B 1 38 ? 15.039 14.703 8.164 1 96.19 38 LEU B N 1
ATOM 2641 C CA . LEU B 1 38 ? 14.547 15.719 7.23 1 96.19 38 LEU B CA 1
ATOM 2642 C C . LEU B 1 38 ? 14.617 17.109 7.848 1 96.19 38 LEU B C 1
ATOM 2644 O O . LEU B 1 38 ? 15.008 18.062 7.184 1 96.19 38 LEU B O 1
ATOM 2648 N N . GLY B 1 39 ? 14.234 17.188 9.133 1 94.88 39 GLY B N 1
ATOM 2649 C CA . GLY B 1 39 ? 14.305 18.469 9.82 1 94.88 39 GLY B CA 1
ATOM 2650 C C . GLY B 1 39 ? 15.703 19.062 9.844 1 94.88 39 GLY B C 1
ATOM 2651 O O . GLY B 1 39 ? 15.891 20.25 9.562 1 94.88 39 GLY B O 1
ATOM 2652 N N . TRP B 1 40 ? 16.625 18.234 10.148 1 93.25 40 TRP B N 1
ATOM 2653 C CA . TRP B 1 40 ? 18.016 18.672 10.219 1 93.25 40 TRP B CA 1
ATOM 2654 C C . TRP B 1 40 ? 18.531 19.078 8.844 1 93.25 40 TRP B C 1
ATOM 2656 O O . TRP B 1 40 ? 19.266 20.062 8.703 1 93.25 40 TRP B O 1
ATOM 2666 N N . ALA B 1 41 ? 18.156 18.312 7.848 1 95.81 41 ALA B N 1
ATOM 2667 C CA . ALA B 1 41 ? 18.562 18.641 6.484 1 95.81 41 ALA B CA 1
ATOM 2668 C C . ALA B 1 41 ? 18 19.984 6.039 1 95.81 41 ALA B C 1
ATOM 2670 O O . ALA B 1 41 ? 18.656 20.734 5.312 1 95.81 41 ALA B O 1
ATOM 2671 N N . LEU B 1 42 ? 16.812 20.312 6.48 1 96.5 42 LEU B N 1
ATOM 2672 C CA . LEU B 1 42 ? 16.109 21.5 6.023 1 96.5 42 LEU B CA 1
ATOM 2673 C C . LEU B 1 42 ? 16.516 22.719 6.852 1 96.5 42 LEU B C 1
ATOM 2675 O O . LEU B 1 42 ? 16.266 23.859 6.445 1 96.5 42 LEU B O 1
ATOM 2679 N N . LEU B 1 43 ? 17.109 22.5 7.984 1 93.81 43 LEU B N 1
ATOM 2680 C CA . LEU B 1 43 ? 17.359 23.531 8.984 1 93.81 43 LEU B CA 1
ATOM 2681 C C . LEU B 1 43 ? 18.141 24.688 8.375 1 93.81 43 LEU B C 1
ATOM 2683 O O . LEU B 1 43 ? 17.828 25.859 8.633 1 93.81 43 LEU B O 1
ATOM 2687 N N . PRO B 1 44 ? 19.141 24.438 7.484 1 94.25 44 PRO B N 1
ATOM 2688 C CA . PRO B 1 44 ? 19.891 25.547 6.91 1 94.25 44 PRO B CA 1
ATOM 2689 C C . PRO B 1 44 ? 19.047 26.406 5.965 1 94.25 44 PRO B C 1
ATOM 2691 O O . PRO B 1 44 ? 19.406 27.547 5.68 1 94.25 44 PRO B O 1
ATOM 2694 N N . GLN B 1 45 ? 18.031 25.844 5.422 1 94.94 45 GLN B N 1
ATOM 2695 C CA . GLN B 1 45 ? 17.109 26.594 4.57 1 94.94 45 GLN B CA 1
ATOM 2696 C C . GLN B 1 45 ? 15.914 27.094 5.359 1 94.94 45 GLN B C 1
ATOM 2698 O O . GLN B 1 45 ? 14.82 26.531 5.262 1 94.94 45 GLN B O 1
ATOM 2703 N N . GLN B 1 46 ? 16.047 28.172 5.934 1 93.06 46 GLN B N 1
ATOM 2704 C CA . GLN B 1 46 ? 15.156 28.656 6.988 1 93.06 46 GLN B CA 1
ATOM 2705 C C . GLN B 1 46 ? 13.742 28.891 6.457 1 93.06 46 GLN B C 1
ATOM 2707 O O . GLN B 1 46 ? 12.766 28.547 7.125 1 93.06 46 GLN B O 1
ATOM 2712 N N . LYS B 1 47 ? 13.695 29.5 5.34 1 92.75 47 LYS B N 1
ATOM 2713 C CA . LYS B 1 47 ? 12.383 29.781 4.777 1 92.75 47 LYS B CA 1
ATOM 2714 C C . LYS B 1 47 ? 11.57 28.5 4.602 1 92.75 47 LYS B C 1
ATOM 2716 O O . LYS B 1 47 ? 10.406 28.422 5.008 1 92.75 47 LYS B O 1
ATOM 2721 N N . VAL B 1 48 ? 12.164 27.469 4.102 1 94.5 48 VAL B N 1
ATOM 2722 C CA . VAL B 1 48 ? 11.516 26.188 3.859 1 94.5 48 VAL B CA 1
ATOM 2723 C C . VAL B 1 48 ? 11.258 25.484 5.188 1 94.5 48 VAL B C 1
ATOM 2725 O O . VAL B 1 48 ? 10.148 24.984 5.43 1 94.5 48 VAL B O 1
ATOM 2728 N N . TYR B 1 49 ? 12.25 25.5 6.016 1 95.19 49 TYR B N 1
ATOM 2729 C CA . TYR B 1 49 ? 12.156 24.844 7.316 1 95.19 49 TYR B CA 1
ATOM 2730 C C . TYR B 1 49 ? 11.023 25.438 8.141 1 95.19 49 TYR B C 1
ATOM 2732 O O . TYR B 1 49 ? 10.188 24.703 8.68 1 95.19 49 TYR B O 1
ATOM 2740 N N . ARG B 1 50 ? 10.875 26.703 8.227 1 92.69 50 ARG B N 1
ATOM 2741 C CA . ARG B 1 50 ? 9.867 27.375 9.039 1 92.69 50 ARG B CA 1
ATOM 2742 C C . ARG B 1 50 ? 8.469 27.094 8.516 1 92.69 50 ARG B C 1
ATOM 2744 O O . ARG B 1 50 ? 7.543 26.875 9.297 1 92.69 50 ARG B O 1
ATOM 2751 N N . TYR B 1 51 ? 8.344 27.109 7.262 1 93.56 51 TYR B N 1
ATOM 2752 C CA . TYR B 1 51 ? 7.008 26.922 6.695 1 93.56 51 TYR B CA 1
ATOM 2753 C C . TYR B 1 51 ? 6.547 25.469 6.848 1 93.56 51 TYR B C 1
ATOM 2755 O O . TYR B 1 51 ? 5.391 25.219 7.184 1 93.56 51 TYR B O 1
ATOM 2763 N N . LEU B 1 52 ? 7.445 24.547 6.609 1 94.75 52 LEU B N 1
ATOM 2764 C CA . LEU B 1 52 ? 7.047 23.141 6.609 1 94.75 52 LEU B CA 1
ATOM 2765 C C . LEU B 1 52 ? 7.078 22.578 8.023 1 94.75 52 LEU B C 1
ATOM 2767 O O . LEU B 1 52 ? 6.16 21.859 8.422 1 94.75 52 LEU B O 1
ATOM 2771 N N . PHE B 1 53 ? 8.055 22.906 8.805 1 92.25 53 PHE B N 1
ATOM 2772 C CA . PHE B 1 53 ? 8.289 22.203 10.062 1 92.25 53 PHE B CA 1
ATOM 2773 C C . PHE B 1 53 ? 7.855 23.062 11.25 1 92.25 53 PHE B C 1
ATOM 2775 O O . PHE B 1 53 ? 7.531 22.531 12.312 1 92.25 53 PHE B O 1
ATOM 2782 N N . GLU B 1 54 ? 7.82 24.312 11.141 1 84.56 54 GLU B N 1
ATOM 2783 C CA . GLU B 1 54 ? 7.551 25.172 12.281 1 84.56 54 GLU B CA 1
ATOM 2784 C C . GLU B 1 54 ? 6.379 26.109 12.008 1 84.56 54 GLU B C 1
ATOM 2786 O O . GLU B 1 54 ? 6.348 27.234 12.5 1 84.56 54 GLU B O 1
ATOM 2791 N N . ASN B 1 55 ? 5.551 25.719 11.109 1 70.94 55 ASN B N 1
ATOM 2792 C CA . ASN B 1 55 ? 4.422 26.578 10.766 1 70.94 55 ASN B CA 1
ATOM 2793 C C . ASN B 1 55 ? 3.451 26.719 11.938 1 70.94 55 ASN B C 1
ATOM 2795 O O . ASN B 1 55 ? 2.381 27.312 11.789 1 70.94 55 ASN B O 1
ATOM 2799 N N . ARG B 1 56 ? 3.533 26.125 13.07 1 61 56 ARG B N 1
ATOM 2800 C CA . ARG B 1 56 ? 2.613 26.031 14.203 1 61 56 ARG B CA 1
ATOM 2801 C C . ARG B 1 56 ? 2.264 27.406 14.758 1 61 56 ARG B C 1
ATOM 2803 O O . ARG B 1 56 ? 1.118 27.656 15.133 1 61 56 ARG B O 1
ATOM 2810 N N . ARG B 1 57 ? 3.152 28.25 14.992 1 55.44 57 ARG B N 1
ATOM 2811 C CA . ARG B 1 57 ? 3.057 29.375 15.914 1 55.44 57 ARG B CA 1
ATOM 2812 C C . ARG B 1 57 ? 2.084 30.438 15.391 1 55.44 57 ARG B C 1
ATOM 2814 O O . ARG B 1 57 ? 1.654 31.312 16.141 1 55.44 57 ARG B O 1
ATOM 2821 N N . ARG B 1 58 ? 1.675 30.359 14.164 1 52.16 58 ARG B N 1
ATOM 2822 C CA . ARG B 1 58 ? 0.98 31.578 13.773 1 52.16 58 ARG B CA 1
ATOM 2823 C C . ARG B 1 58 ? -0.506 31.484 14.109 1 52.16 58 ARG B C 1
ATOM 2825 O O . ARG B 1 58 ? -1.289 32.344 13.695 1 52.16 58 ARG B O 1
ATOM 2832 N N . SER B 1 59 ? -0.821 30.234 14.641 1 49.78 59 SER B N 1
ATOM 2833 C CA . SER B 1 59 ? -2.268 30.375 14.781 1 49.78 59 SER B CA 1
ATOM 2834 C C . SER B 1 59 ? -2.633 31.109 16.062 1 49.78 59 SER B C 1
ATOM 2836 O O . SER B 1 59 ? -1.956 30.953 17.078 1 49.78 59 SER B O 1
ATOM 2838 N N . THR B 1 60 ? -3.279 32.062 16.031 1 47.03 60 THR B N 1
ATOM 2839 C CA . THR B 1 60 ? -3.803 32.844 17.172 1 47.03 60 THR B CA 1
ATOM 2840 C C . THR B 1 60 ? -4.453 31.891 18.188 1 47.03 60 THR B C 1
ATOM 2842 O O . THR B 1 60 ? -4.387 32.125 19.391 1 47.03 60 THR B O 1
ATOM 2845 N N . GLY B 1 61 ? -5.371 30.953 17.922 1 48.09 61 GLY B N 1
ATOM 2846 C CA . GLY B 1 61 ? -6.395 30.375 18.766 1 48.09 61 GLY B CA 1
ATOM 2847 C C . GLY B 1 61 ? -5.945 29.078 19.438 1 48.09 61 GLY B C 1
ATOM 2848 O O . GLY B 1 61 ? -6.777 28.297 19.891 1 48.09 61 GLY B O 1
ATOM 2849 N N . GLN B 1 62 ? -4.719 28.797 19.969 1 51.38 62 GLN B N 1
ATOM 2850 C CA . GLN B 1 62 ? -4.203 27.75 20.844 1 51.38 62 GLN B CA 1
ATOM 2851 C C . GLN B 1 62 ? -4.188 26.391 20.141 1 51.38 62 GLN B C 1
ATOM 2853 O O . GLN B 1 62 ? -3.973 25.359 20.781 1 51.38 62 GLN B O 1
ATOM 2858 N N . ARG B 1 63 ? -4.816 26.312 19.031 1 54.56 63 ARG B N 1
ATOM 2859 C CA . ARG B 1 63 ? -4.84 24.969 18.453 1 54.56 63 ARG B CA 1
ATOM 2860 C C . ARG B 1 63 ? -3.527 24.656 17.734 1 54.56 63 ARG B C 1
ATOM 2862 O O . ARG B 1 63 ? -2.875 25.562 17.203 1 54.56 63 ARG B O 1
ATOM 2869 N N . ASP B 1 64 ? -3.143 23.453 18 1 60.72 64 ASP B N 1
ATOM 2870 C CA . ASP B 1 64 ? -1.941 22.984 17.328 1 60.72 64 ASP B CA 1
ATOM 2871 C C . ASP B 1 64 ? -2.092 23.078 15.805 1 60.72 64 ASP B C 1
ATOM 2873 O O . ASP B 1 64 ? -3.1 22.641 15.25 1 60.72 64 ASP B O 1
ATOM 2877 N N . ILE B 1 65 ? -1.352 23.906 15.219 1 75 65 ILE B N 1
ATOM 2878 C CA . ILE B 1 65 ? -1.356 24.125 13.773 1 75 65 ILE B CA 1
ATOM 2879 C C . ILE B 1 65 ? -0.77 22.906 13.07 1 75 65 ILE B C 1
ATOM 2881 O O . ILE B 1 65 ? 0.294 22.406 13.453 1 75 65 ILE B O 1
ATOM 2885 N N . VAL B 1 66 ? -1.537 22.391 12.195 1 87.88 66 VAL B N 1
ATOM 2886 C CA . VAL B 1 66 ? -1.073 21.234 11.422 1 87.88 66 VAL B CA 1
ATOM 2887 C C . VAL B 1 66 ? -0.034 21.688 10.398 1 87.88 66 VAL B C 1
ATOM 2889 O O . VAL B 1 66 ? -0.218 22.703 9.727 1 87.88 66 VAL B O 1
ATOM 2892 N N . ASN B 1 67 ? 1.101 21.141 10.391 1 94.75 67 ASN B N 1
ATOM 2893 C CA . ASN B 1 67 ? 2.094 21.391 9.352 1 94.75 67 ASN B CA 1
ATOM 2894 C C . ASN B 1 67 ? 1.661 20.797 8.008 1 94.75 67 ASN B C 1
ATOM 2896 O O . ASN B 1 67 ? 0.956 19.781 7.973 1 94.75 67 ASN B O 1
ATOM 2900 N N . PRO B 1 68 ? 2.055 21.391 6.949 1 96.44 68 PRO B N 1
ATOM 2901 C CA . PRO B 1 68 ? 1.519 21 5.645 1 96.44 68 PRO B CA 1
ATOM 2902 C C . PRO B 1 68 ? 2.309 19.875 4.996 1 96.44 68 PRO B C 1
ATOM 2904 O O . PRO B 1 68 ? 2.641 19.938 3.811 1 96.44 68 PRO B O 1
ATOM 2907 N N . TYR B 1 69 ? 2.578 18.859 5.742 1 97.81 69 TYR B N 1
ATOM 2908 C CA . TYR B 1 69 ? 3.211 17.672 5.172 1 97.81 69 TYR B CA 1
ATOM 2909 C C . TYR B 1 69 ? 2.922 16.438 6.02 1 97.81 69 TYR B C 1
ATOM 2911 O O . TYR B 1 69 ? 2.482 16.562 7.168 1 97.81 69 TYR B O 1
ATOM 2919 N N . ILE B 1 70 ? 3.094 15.344 5.453 1 98.12 70 ILE B N 1
ATOM 2920 C CA . ILE B 1 70 ? 2.986 14.023 6.066 1 98.12 70 ILE B CA 1
ATOM 2921 C C . ILE B 1 70 ? 4.18 13.164 5.652 1 98.12 70 ILE B C 1
ATOM 2923 O O . ILE B 1 70 ? 4.668 13.266 4.527 1 98.12 70 ILE B O 1
ATOM 2927 N N . ILE B 1 71 ? 4.645 12.328 6.531 1 98.06 71 ILE B N 1
ATOM 2928 C CA . ILE B 1 71 ? 5.641 11.328 6.172 1 98.06 71 ILE B CA 1
ATOM 2929 C C . ILE B 1 71 ? 4.984 9.945 6.105 1 98.06 71 ILE B C 1
ATOM 2931 O O . ILE B 1 71 ? 4.289 9.539 7.039 1 98.06 71 ILE B O 1
ATOM 2935 N N . ASN B 1 72 ? 5.086 9.289 4.98 1 97.75 72 ASN B N 1
ATOM 2936 C CA . ASN B 1 72 ? 4.785 7.863 4.855 1 97.75 72 ASN B CA 1
ATOM 2937 C C . ASN B 1 72 ? 6.023 7.008 5.09 1 97.75 72 ASN B C 1
ATOM 2939 O O . ASN B 1 72 ? 6.965 7.035 4.293 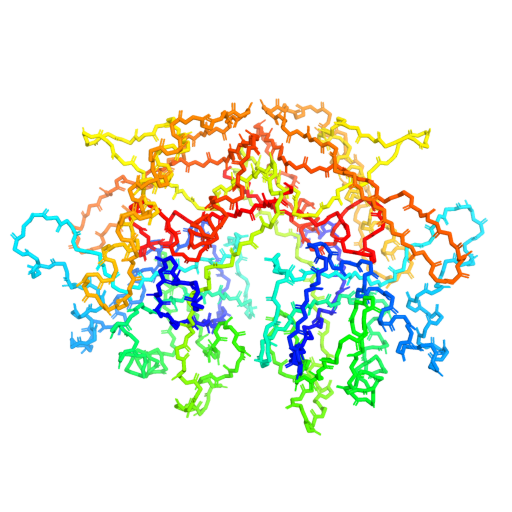1 97.75 72 ASN B O 1
ATOM 2943 N N . THR B 1 73 ? 5.957 6.277 6.145 1 94.62 73 THR B N 1
ATOM 2944 C CA . THR B 1 73 ? 7.117 5.461 6.48 1 94.62 73 THR B CA 1
ATOM 2945 C C . THR B 1 73 ? 7.184 4.227 5.59 1 94.62 73 THR B C 1
ATOM 2947 O O . THR B 1 73 ? 6.16 3.768 5.074 1 94.62 73 THR B O 1
ATOM 2950 N N . PRO B 1 74 ? 8.352 3.754 5.336 1 90.94 74 PRO B N 1
ATOM 2951 C CA . PRO B 1 74 ? 8.484 2.529 4.543 1 90.94 74 PRO B CA 1
ATOM 2952 C C . PRO B 1 74 ? 7.961 1.295 5.273 1 90.94 74 PRO B C 1
ATOM 2954 O O . PRO B 1 74 ? 7.629 1.367 6.457 1 90.94 74 PRO B O 1
ATOM 2957 N N . PRO B 1 75 ? 7.824 0.219 4.445 1 81.44 75 PRO B N 1
ATOM 2958 C CA . PRO B 1 75 ? 7.477 -1.052 5.086 1 81.44 75 PRO B CA 1
ATOM 2959 C C . PRO B 1 75 ? 8.445 -1.442 6.195 1 81.44 75 PRO B C 1
ATOM 2961 O O . PRO B 1 75 ? 9.594 -0.992 6.199 1 81.44 75 PRO B O 1
ATOM 2964 N N . GLN B 1 76 ? 8.016 -2.248 6.992 1 83.38 76 GLN B N 1
ATOM 2965 C CA . GLN B 1 76 ? 8.766 -2.625 8.188 1 83.38 76 GLN B CA 1
ATOM 2966 C C . GLN B 1 76 ? 9.977 -3.48 7.82 1 83.38 76 GLN B C 1
ATOM 2968 O O . GLN B 1 76 ? 9.828 -4.609 7.344 1 83.38 76 GLN B O 1
ATOM 2973 N N . LYS B 1 77 ? 11.102 -2.971 7.961 1 87.44 77 LYS B N 1
ATOM 2974 C CA . LYS B 1 77 ? 12.414 -3.576 7.77 1 87.44 77 LYS B CA 1
ATOM 2975 C C . LYS B 1 77 ? 13.43 -3.004 8.75 1 87.44 77 LYS B C 1
ATOM 2977 O O . LYS B 1 77 ? 13.578 -1.785 8.859 1 87.44 77 LYS B O 1
ATOM 2982 N N . MET B 1 78 ? 14.102 -3.887 9.469 1 90.5 78 MET B N 1
ATOM 2983 C CA . MET B 1 78 ? 14.992 -3.406 10.523 1 90.5 78 MET B CA 1
ATOM 2984 C C . MET B 1 78 ? 16.453 -3.561 10.125 1 90.5 78 MET B C 1
ATOM 2986 O O . MET B 1 78 ? 17.297 -2.771 10.539 1 90.5 78 MET B O 1
ATOM 2990 N N . ASN B 1 79 ? 16.719 -4.582 9.359 1 91.19 79 ASN B N 1
ATOM 2991 C CA . ASN B 1 79 ? 18.109 -4.871 8.984 1 91.19 79 ASN B CA 1
ATOM 2992 C C . ASN B 1 79 ? 18.391 -4.445 7.551 1 91.19 79 ASN B C 1
ATOM 2994 O O . ASN B 1 79 ? 17.75 -4.922 6.617 1 91.19 79 ASN B O 1
ATOM 2998 N N . TYR B 1 80 ? 19.328 -3.592 7.398 1 93.44 80 TYR B N 1
ATOM 2999 C CA . TYR B 1 80 ? 19.766 -3.107 6.094 1 93.44 80 TYR B CA 1
ATOM 3000 C C . TYR B 1 80 ? 21.219 -3.51 5.82 1 93.44 80 TYR B C 1
ATOM 3002 O O . TYR B 1 80 ? 22.094 -3.35 6.68 1 93.44 80 TYR B O 1
ATOM 3010 N N . GLN B 1 81 ? 21.359 -4.07 4.676 1 93.25 81 GLN B N 1
ATOM 3011 C CA . GLN B 1 81 ? 22.703 -4.344 4.176 1 93.25 81 GLN B CA 1
ATOM 3012 C C . GLN B 1 81 ? 23.141 -3.285 3.17 1 93.25 81 GLN B C 1
ATOM 3014 O O . GLN B 1 81 ? 22.328 -2.49 2.699 1 93.25 81 GLN B O 1
ATOM 3019 N N . GLU B 1 82 ? 24.438 -3.338 2.918 1 96.25 82 GLU B N 1
ATOM 3020 C CA . GLU B 1 82 ? 24.953 -2.434 1.895 1 96.25 82 GLU B CA 1
ATOM 3021 C C . GLU B 1 82 ? 24.172 -2.588 0.587 1 96.25 82 GLU B C 1
ATOM 3023 O O . GLU B 1 82 ? 23.891 -3.707 0.157 1 96.25 82 GLU B O 1
ATOM 3028 N N . ASN B 1 83 ? 23.688 -1.481 0.043 1 94.19 83 ASN B N 1
ATOM 3029 C CA . ASN B 1 83 ? 23 -1.386 -1.242 1 94.19 83 ASN B CA 1
ATOM 3030 C C . ASN B 1 83 ? 21.516 -1.635 -1.098 1 94.19 83 ASN B C 1
ATOM 3032 O O . ASN B 1 83 ? 20.75 -1.499 -2.064 1 94.19 83 ASN B O 1
ATOM 3036 N N . ASP B 1 84 ? 21.109 -1.992 0.144 1 92.38 84 ASP B N 1
ATOM 3037 C CA . ASP B 1 84 ? 19.672 -2.039 0.372 1 92.38 84 ASP B CA 1
ATOM 3038 C C . ASP B 1 84 ? 19.047 -0.661 0.187 1 92.38 84 ASP B C 1
ATOM 3040 O O . ASP B 1 84 ? 19.656 0.358 0.507 1 92.38 84 ASP B O 1
ATOM 3044 N N . GLU B 1 85 ? 17.875 -0.7 -0.268 1 93.12 85 GLU B N 1
ATOM 3045 C CA . GLU B 1 85 ? 17.172 0.566 -0.467 1 93.12 85 GLU B CA 1
ATOM 3046 C C . GLU B 1 85 ? 16.172 0.828 0.656 1 93.12 85 GLU B C 1
ATOM 3048 O O . GLU B 1 85 ? 15.555 -0.105 1.176 1 93.12 85 GLU B O 1
ATOM 3053 N N . LEU B 1 86 ? 16.078 2.025 1.066 1 95.75 86 LEU B N 1
ATOM 3054 C CA . LEU B 1 86 ? 15.031 2.557 1.941 1 95.75 86 LEU B CA 1
ATOM 3055 C C . LEU B 1 86 ? 14.18 3.588 1.21 1 95.75 86 LEU B C 1
ATOM 3057 O O . LEU B 1 86 ? 14.688 4.629 0.787 1 95.75 86 LEU B O 1
ATOM 3061 N N . VAL B 1 87 ? 12.938 3.256 1.021 1 96 87 VAL B N 1
ATOM 3062 C CA . VAL B 1 87 ? 12.062 4.117 0.236 1 96 87 VAL B CA 1
ATOM 3063 C C . VAL B 1 87 ? 10.922 4.633 1.115 1 96 87 VAL B C 1
ATOM 3065 O O . VAL B 1 87 ? 10.211 3.848 1.748 1 96 87 VAL B O 1
ATOM 3068 N N . PHE B 1 88 ? 10.789 5.902 1.201 1 97.31 88 PHE B N 1
ATOM 3069 C CA . PHE B 1 88 ? 9.695 6.523 1.94 1 97.31 88 PHE B CA 1
ATOM 3070 C C . PHE B 1 88 ? 9.125 7.711 1.171 1 97.31 88 PHE B C 1
ATOM 3072 O O . PHE B 1 88 ? 9.625 8.062 0.1 1 97.31 88 PHE B O 1
ATOM 3079 N N . GLN B 1 89 ? 7.961 8.281 1.703 1 98.19 89 GLN B N 1
ATOM 3080 C CA . GLN B 1 89 ? 7.348 9.414 1.018 1 98.19 89 GLN B CA 1
ATOM 3081 C C . GLN B 1 89 ? 7.148 10.594 1.967 1 98.19 89 GLN B C 1
ATOM 3083 O O . GLN B 1 89 ? 6.922 10.398 3.164 1 98.19 89 GLN B O 1
ATOM 3088 N N . ILE B 1 90 ? 7.273 11.719 1.435 1 98.5 90 ILE B N 1
ATOM 3089 C CA . ILE B 1 90 ? 6.73 12.922 2.061 1 98.5 90 ILE B CA 1
ATOM 3090 C C . ILE B 1 90 ? 5.637 13.516 1.177 1 98.5 90 ILE B C 1
ATOM 3092 O O . ILE B 1 90 ? 5.82 13.656 -0.035 1 98.5 90 ILE B O 1
ATOM 3096 N N . LEU B 1 91 ? 4.512 13.742 1.759 1 98.62 91 LEU B N 1
ATOM 3097 C CA . LEU B 1 91 ? 3.42 14.422 1.075 1 98.62 91 LEU B CA 1
ATOM 3098 C C . LEU B 1 91 ? 3.379 15.898 1.457 1 98.62 91 LEU B C 1
ATOM 3100 O O . LEU B 1 91 ? 3.209 16.234 2.631 1 98.62 91 LEU B O 1
ATOM 3104 N N . LEU B 1 92 ? 3.566 16.734 0.51 1 98.62 92 LEU B N 1
ATOM 3105 C CA . LEU B 1 92 ? 3.309 18.156 0.718 1 98.62 92 LEU B CA 1
ATOM 3106 C C . LEU B 1 92 ? 1.847 18.484 0.44 1 98.62 92 LEU B C 1
ATOM 3108 O O . LEU B 1 92 ? 1.281 18.031 -0.56 1 98.62 92 LEU B O 1
ATOM 3112 N N . LEU B 1 93 ? 1.26 19.312 1.297 1 98 93 LEU B N 1
ATOM 3113 C CA . LEU B 1 93 ? -0.182 19.531 1.245 1 98 93 LEU B CA 1
ATOM 3114 C C . LEU B 1 93 ? -0.502 20.984 0.876 1 98 93 LEU B C 1
ATOM 3116 O O . LEU B 1 93 ? 0.076 21.906 1.439 1 98 93 LEU B O 1
ATOM 3120 N N . GLY B 1 94 ? -1.473 21.172 -0.034 1 97.25 94 GLY B N 1
ATOM 3121 C CA . GLY B 1 94 ? -1.962 22.5 -0.382 1 97.25 94 GLY B CA 1
ATOM 3122 C C . GLY B 1 94 ? -0.85 23.469 -0.708 1 97.25 94 GLY B C 1
ATOM 3123 O O . GLY B 1 94 ? 0.009 23.188 -1.545 1 97.25 94 GLY B O 1
ATOM 3124 N N . ASP B 1 95 ? -0.779 24.547 0.012 1 96.69 95 ASP B N 1
ATOM 3125 C CA . ASP B 1 95 ? 0.186 25.609 -0.222 1 96.69 95 ASP B CA 1
ATOM 3126 C C . ASP B 1 95 ? 1.608 25.141 0.077 1 96.69 95 ASP B C 1
ATOM 3128 O O . ASP B 1 95 ? 2.578 25.781 -0.339 1 96.69 95 ASP B O 1
ATOM 3132 N N . GLY B 1 96 ? 1.7 24.078 0.782 1 97.06 96 GLY B N 1
ATOM 3133 C CA . GLY B 1 96 ? 3.023 23.531 1.04 1 97.06 96 GLY B CA 1
ATOM 3134 C C . GLY B 1 96 ? 3.738 23.094 -0.219 1 97.06 96 GLY B C 1
ATOM 3135 O O . GLY B 1 96 ? 4.969 23.016 -0.248 1 97.06 96 GLY B O 1
ATOM 3136 N N . ILE B 1 97 ? 2.998 22.875 -1.23 1 98.12 97 ILE B N 1
ATOM 3137 C CA . ILE B 1 97 ? 3.529 22.359 -2.492 1 98.12 97 ILE B CA 1
ATOM 3138 C C . ILE B 1 97 ? 4.445 23.406 -3.121 1 98.12 97 ILE B C 1
ATOM 3140 O O . ILE B 1 97 ? 5.383 23.062 -3.848 1 98.12 97 ILE B O 1
ATOM 3144 N N . LYS B 1 98 ? 4.23 24.641 -2.828 1 97.06 98 LYS B N 1
ATOM 3145 C CA . LYS B 1 98 ? 5.051 25.719 -3.379 1 97.06 98 LYS B CA 1
ATOM 3146 C C . LYS B 1 98 ? 6.516 25.547 -2.98 1 97.06 98 LYS B C 1
ATOM 3148 O O . LYS B 1 98 ? 7.406 26.094 -3.631 1 97.06 98 LYS B O 1
ATOM 3153 N N . TYR B 1 99 ? 6.734 24.766 -1.975 1 97.38 99 TYR B N 1
ATOM 3154 C CA . TYR B 1 99 ? 8.094 24.609 -1.471 1 97.38 99 TYR B CA 1
ATOM 3155 C C . TYR B 1 99 ? 8.711 23.312 -1.983 1 97.38 99 TYR B C 1
ATOM 3157 O O . TYR B 1 99 ? 9.797 22.922 -1.549 1 97.38 99 TYR B O 1
ATOM 3165 N N . ALA B 1 100 ? 8.086 22.625 -2.883 1 98.31 100 ALA B N 1
ATOM 3166 C CA . ALA B 1 100 ? 8.539 21.328 -3.369 1 98.31 100 ALA B CA 1
ATOM 3167 C C . ALA B 1 100 ? 9.922 21.438 -4 1 98.31 100 ALA B C 1
ATOM 3169 O O . ALA B 1 100 ? 10.797 20.609 -3.723 1 98.31 100 ALA B O 1
ATOM 3170 N N . GLU B 1 101 ? 10.094 22.375 -4.84 1 97.88 101 GLU B N 1
ATOM 3171 C CA . GLU B 1 101 ? 11.383 22.531 -5.512 1 97.88 101 GLU B CA 1
ATOM 3172 C C . GLU B 1 101 ? 12.508 22.781 -4.508 1 97.88 101 GLU B C 1
ATOM 3174 O O . GLU B 1 101 ? 13.578 22.188 -4.594 1 97.88 101 GLU B O 1
ATOM 3179 N N . ASP B 1 102 ? 12.25 23.719 -3.598 1 97.56 102 ASP B N 1
ATOM 3180 C CA . ASP B 1 102 ? 13.234 24 -2.553 1 97.56 102 ASP B CA 1
ATOM 3181 C C . ASP B 1 102 ? 13.562 22.75 -1.754 1 97.56 102 ASP B C 1
ATOM 3183 O O . ASP B 1 102 ? 14.727 22.484 -1.458 1 97.56 102 ASP B O 1
ATOM 3187 N N . PHE B 1 103 ? 12.562 22.047 -1.386 1 98.19 103 PHE B N 1
ATOM 3188 C CA . PHE B 1 103 ? 12.727 20.812 -0.629 1 98.19 103 PHE B CA 1
ATOM 3189 C C . PHE B 1 103 ? 13.617 19.828 -1.387 1 98.19 103 PHE B C 1
ATOM 3191 O O . PHE B 1 103 ? 14.57 19.297 -0.827 1 98.19 103 PHE B O 1
ATOM 3198 N N . VAL B 1 104 ? 13.305 19.578 -2.662 1 98.31 104 VAL B N 1
ATOM 3199 C CA . VAL B 1 104 ? 14.062 18.641 -3.494 1 98.31 104 VAL B CA 1
ATOM 3200 C C . VAL B 1 104 ? 15.516 19.109 -3.594 1 98.31 104 VAL B C 1
ATOM 3202 O O . VAL B 1 104 ? 16.438 18.312 -3.49 1 98.31 104 VAL B O 1
ATOM 3205 N N . ASN B 1 105 ? 15.703 20.359 -3.766 1 97.44 105 ASN B N 1
ATOM 3206 C CA . ASN B 1 105 ? 17.047 20.906 -3.84 1 97.44 105 ASN B CA 1
ATOM 3207 C C . ASN B 1 105 ? 17.844 20.641 -2.561 1 97.44 105 ASN B C 1
ATOM 3209 O O . ASN B 1 105 ? 19.016 20.266 -2.615 1 97.44 105 ASN B O 1
ATOM 3213 N N . VAL B 1 106 ? 17.188 20.812 -1.456 1 97.56 106 VAL B N 1
ATOM 3214 C CA . VAL B 1 106 ? 17.844 20.562 -0.181 1 97.56 106 VAL B CA 1
ATOM 3215 C C . VAL B 1 106 ? 18.25 19.078 -0.087 1 97.56 106 VAL B C 1
ATOM 3217 O O . VAL B 1 106 ? 19.359 18.766 0.331 1 97.56 106 VAL B O 1
ATOM 3220 N N . MET B 1 107 ? 17.375 18.172 -0.462 1 97.69 107 MET B N 1
ATOM 3221 C CA . MET B 1 107 ? 17.672 16.75 -0.421 1 97.69 107 MET B CA 1
ATOM 3222 C C . MET B 1 107 ? 18.859 16.406 -1.304 1 97.69 107 MET B C 1
ATOM 3224 O O . MET B 1 107 ? 19.734 15.625 -0.903 1 97.69 107 MET B O 1
ATOM 3228 N N . THR B 1 108 ? 18.859 17 -2.463 1 97.19 108 THR B N 1
ATOM 3229 C CA . THR B 1 108 ? 19.906 16.672 -3.424 1 97.19 108 THR B CA 1
ATOM 3230 C C . THR B 1 108 ? 21.234 17.266 -2.994 1 97.19 108 THR B C 1
ATOM 3232 O O . THR B 1 108 ? 22.297 16.672 -3.236 1 97.19 108 THR B O 1
ATOM 3235 N N . GLU B 1 109 ? 21.219 18.406 -2.402 1 96.12 109 GLU B N 1
ATOM 3236 C CA . GLU B 1 109 ? 22.438 19.016 -1.863 1 96.12 109 GLU B CA 1
ATOM 3237 C C . GLU B 1 109 ? 22.984 18.203 -0.7 1 96.12 109 GLU B C 1
ATOM 3239 O O . GLU B 1 109 ? 24.203 18.031 -0.579 1 96.12 109 GLU B O 1
ATOM 3244 N N . THR B 1 110 ? 22.125 17.75 0.163 1 95.94 110 THR B N 1
ATOM 3245 C CA . THR B 1 110 ? 22.531 16.906 1.277 1 95.94 110 THR B CA 1
ATOM 3246 C C . THR B 1 110 ? 23.094 15.586 0.773 1 95.94 110 THR B C 1
ATOM 3248 O O . THR B 1 110 ? 24.188 15.18 1.178 1 95.94 110 THR B O 1
ATOM 3251 N N . SER B 1 111 ? 22.438 14.875 -0.088 1 95.69 111 SER B N 1
ATOM 3252 C CA . SER B 1 111 ? 22.812 13.719 -0.894 1 95.69 111 SER B CA 1
ATOM 3253 C C . SER B 1 111 ? 23.078 12.492 -0.019 1 95.69 111 SER B C 1
ATOM 3255 O O . SER B 1 111 ? 22.812 11.359 -0.427 1 95.69 111 SER B O 1
ATOM 3257 N N . VAL B 1 112 ? 23.75 12.727 1.142 1 97.75 112 VAL B N 1
ATOM 3258 C CA . VAL B 1 112 ? 24.031 11.633 2.064 1 97.75 112 VAL B CA 1
ATOM 3259 C C . VAL B 1 112 ? 23.422 11.945 3.432 1 97.75 112 VAL B C 1
ATOM 3261 O O . VAL B 1 112 ? 23.688 13.008 4 1 97.75 112 VAL B O 1
ATOM 3264 N N . PHE B 1 113 ? 22.672 11 3.932 1 97.88 113 PHE B N 1
ATOM 3265 C CA . PHE B 1 113 ? 21.969 11.18 5.199 1 97.88 113 PHE B CA 1
ATOM 3266 C C . PHE B 1 113 ? 22.469 10.18 6.234 1 97.88 113 PHE B C 1
ATOM 3268 O O . PHE B 1 113 ? 22.734 9.016 5.91 1 97.88 113 PHE B O 1
ATOM 3275 N N . GLY B 1 114 ? 22.625 10.633 7.434 1 96.75 114 GLY B N 1
ATOM 3276 C CA . GLY B 1 114 ? 22.875 9.742 8.555 1 96.75 114 GLY B CA 1
ATOM 3277 C C . GLY B 1 114 ? 21.594 9.305 9.266 1 96.75 114 GLY B C 1
ATOM 3278 O O . GLY B 1 114 ? 20.891 10.125 9.844 1 96.75 114 GLY B O 1
ATOM 3279 N N . LEU B 1 115 ? 21.328 8.039 9.258 1 95.19 115 LEU B N 1
ATOM 3280 C CA . LEU B 1 115 ? 20.094 7.535 9.852 1 95.19 115 LEU B CA 1
ATOM 3281 C C . LEU B 1 115 ? 20.375 6.691 11.086 1 95.19 115 LEU B C 1
ATOM 3283 O O . LEU B 1 115 ? 21.359 5.941 11.117 1 95.19 115 LEU B O 1
ATOM 3287 N N . GLY B 1 116 ? 19.5 6.832 12.07 1 86.69 116 GLY B N 1
ATOM 3288 C CA . GLY B 1 116 ? 19.609 6.035 13.281 1 86.69 116 GLY B CA 1
ATOM 3289 C C . GLY B 1 116 ? 20.609 6.586 14.273 1 86.69 116 GLY B C 1
ATOM 3290 O O . GLY B 1 116 ? 21.25 7.602 14.016 1 86.69 116 GLY B O 1
ATOM 3291 N N . ALA B 1 117 ? 20.719 5.875 15.367 1 83.5 117 ALA B N 1
ATOM 3292 C CA . ALA B 1 117 ? 21.594 6.305 16.453 1 83.5 117 ALA B CA 1
ATOM 3293 C C . ALA B 1 117 ? 23.062 6.332 16 1 83.5 117 ALA B C 1
ATOM 3295 O O . ALA B 1 117 ? 23.828 7.207 16.406 1 83.5 117 ALA B O 1
ATOM 3296 N N . GLY B 1 118 ? 23.359 5.508 15.078 1 88.81 118 GLY B N 1
ATOM 3297 C CA . GLY B 1 118 ? 24.734 5.422 14.602 1 88.81 118 GLY B CA 1
ATOM 3298 C C . GLY B 1 118 ? 25 6.289 13.383 1 88.81 118 GLY B C 1
ATOM 3299 O O . GLY B 1 118 ? 26.109 6.332 12.875 1 88.81 118 GLY B O 1
ATOM 3300 N N . ARG B 1 119 ? 24 6.922 12.969 1 93.81 119 ARG B N 1
ATOM 3301 C CA . ARG B 1 119 ? 24.109 7.797 11.805 1 93.81 119 ARG B CA 1
ATOM 3302 C C . ARG B 1 119 ? 24.703 7.051 10.609 1 93.81 119 ARG B C 1
ATOM 3304 O O . ARG B 1 119 ? 25.609 7.551 9.945 1 93.81 119 ARG B O 1
ATOM 3311 N N . ALA B 1 120 ? 24.141 5.871 10.438 1 96.88 120 ALA B N 1
ATOM 3312 C CA . ALA B 1 120 ? 24.562 5.098 9.273 1 96.88 120 ALA B CA 1
ATOM 3313 C C . ALA B 1 120 ? 24.297 5.863 7.98 1 96.88 120 ALA B C 1
ATOM 3315 O O . ALA B 1 120 ? 23.25 6.5 7.836 1 96.88 120 ALA B O 1
ATOM 3316 N N . LYS B 1 121 ? 25.203 5.75 7.086 1 98.25 121 LYS B N 1
ATOM 3317 C CA . LYS B 1 121 ? 25.125 6.559 5.867 1 98.25 121 LYS B CA 1
ATOM 3318 C C . LYS B 1 121 ? 24.172 5.945 4.852 1 98.25 121 LYS B C 1
ATOM 3320 O O . LYS B 1 121 ? 24.25 4.75 4.562 1 98.25 121 LYS B O 1
ATOM 3325 N N . PHE B 1 122 ? 23.266 6.738 4.379 1 98.31 122 PHE B N 1
ATOM 3326 C CA . PHE B 1 122 ? 22.375 6.434 3.266 1 98.31 122 PHE B CA 1
ATOM 3327 C C . PHE B 1 122 ? 22.5 7.488 2.172 1 98.31 122 PHE B C 1
ATOM 3329 O O . PHE B 1 122 ? 22.422 8.688 2.447 1 98.31 122 PHE B O 1
ATOM 3336 N N . GLU B 1 123 ? 22.641 7.059 0.965 1 98.5 123 GLU B N 1
ATOM 3337 C CA . GLU B 1 123 ? 22.812 7.965 -0.164 1 98.5 123 GLU B CA 1
ATOM 3338 C C . GLU B 1 123 ? 21.516 8.148 -0.936 1 98.5 123 GLU B C 1
ATOM 3340 O O . GLU B 1 123 ? 20.781 7.18 -1.171 1 98.5 123 GLU B O 1
ATOM 3345 N N . LEU B 1 124 ? 21.234 9.375 -1.271 1 98.38 124 LEU B N 1
ATOM 3346 C CA . LEU B 1 124 ? 20.062 9.664 -2.084 1 98.38 124 LEU B CA 1
ATOM 3347 C C . LEU B 1 124 ? 20.219 9.094 -3.49 1 98.38 124 LEU B C 1
ATOM 3349 O O . LEU B 1 124 ? 21.219 9.367 -4.168 1 98.38 124 LEU B O 1
ATOM 3353 N N . VAL B 1 125 ? 19.234 8.344 -3.92 1 97.06 125 VAL B N 1
ATOM 3354 C CA . VAL B 1 125 ? 19.266 7.715 -5.238 1 97.06 125 VAL B CA 1
ATOM 3355 C C . VAL B 1 125 ? 18.438 8.531 -6.219 1 97.06 125 VAL B C 1
ATOM 3357 O O . VAL B 1 125 ? 18.922 8.93 -7.277 1 97.06 125 VAL B O 1
ATOM 3360 N N . ASP B 1 126 ? 17.203 8.781 -5.883 1 97.25 126 ASP B N 1
ATOM 3361 C CA . ASP B 1 126 ? 16.328 9.602 -6.707 1 97.25 126 ASP B CA 1
ATOM 3362 C C . ASP B 1 126 ? 15.109 10.062 -5.91 1 97.25 126 ASP B C 1
ATOM 3364 O O . ASP B 1 126 ? 14.938 9.688 -4.75 1 97.25 126 ASP B O 1
ATOM 3368 N N . ILE B 1 127 ? 14.375 10.984 -6.422 1 98.31 127 ILE B N 1
ATOM 3369 C CA . ILE B 1 127 ? 13.086 11.445 -5.934 1 98.31 127 ILE B CA 1
ATOM 3370 C C . ILE B 1 127 ? 12.055 11.375 -7.059 1 98.31 127 ILE B C 1
ATOM 3372 O O . ILE B 1 127 ? 12.281 11.898 -8.156 1 98.31 127 ILE B O 1
ATOM 3376 N N . ARG B 1 128 ? 10.93 10.766 -6.746 1 97.06 128 ARG B N 1
ATOM 3377 C CA . ARG B 1 128 ? 9.922 10.578 -7.785 1 97.06 128 ARG B CA 1
ATOM 3378 C C . ARG B 1 128 ? 8.555 11.07 -7.309 1 97.06 128 ARG B C 1
ATOM 3380 O O . ARG B 1 128 ? 8.312 11.172 -6.105 1 97.06 128 ARG B O 1
ATOM 3387 N N . HIS B 1 129 ? 7.742 11.414 -8.312 1 97.19 129 HIS B N 1
ATOM 3388 C CA . HIS B 1 129 ? 6.344 11.695 -8 1 97.19 129 HIS B CA 1
ATOM 3389 C C . HIS B 1 129 ? 5.617 10.438 -7.547 1 97.19 129 HIS B C 1
ATOM 3391 O O . HIS B 1 129 ? 5.637 9.414 -8.242 1 97.19 129 HIS B O 1
ATOM 3397 N N . GLY B 1 130 ? 4.996 10.516 -6.469 1 95.19 130 GLY B N 1
ATOM 3398 C CA . GLY B 1 130 ? 4.438 9.336 -5.824 1 95.19 130 GLY B CA 1
ATOM 3399 C C . GLY B 1 130 ? 3.229 8.773 -6.551 1 95.19 130 GLY B C 1
ATOM 3400 O O . GLY B 1 130 ? 2.854 7.621 -6.34 1 95.19 130 GLY B O 1
ATOM 3401 N N . VAL B 1 131 ? 2.602 9.539 -7.379 1 90.88 131 VAL B N 1
ATOM 3402 C CA . VAL B 1 131 ? 1.416 9.094 -8.102 1 90.88 131 VAL B CA 1
ATOM 3403 C C . VAL B 1 131 ? 1.791 8.734 -9.539 1 90.88 131 VAL B C 1
ATOM 3405 O O . VAL B 1 131 ? 1.634 7.586 -9.961 1 90.88 131 VAL B O 1
ATOM 3408 N N . SER B 1 132 ? 2.457 9.656 -10.227 1 89 132 SER B N 1
ATOM 3409 C CA . SER B 1 132 ? 2.795 9.414 -11.625 1 89 132 SER B CA 1
ATOM 3410 C C . SER B 1 132 ? 4.059 8.57 -11.758 1 89 132 SER B C 1
ATOM 3412 O O . SER B 1 132 ? 4.344 8.031 -12.828 1 89 132 SER B O 1
ATOM 3414 N N . LEU B 1 133 ? 4.867 8.555 -10.711 1 91.62 133 LEU B N 1
ATOM 3415 C CA . LEU B 1 133 ? 6.098 7.773 -10.617 1 91.62 133 LEU B CA 1
ATOM 3416 C C . LEU B 1 133 ? 7.191 8.375 -11.492 1 91.62 133 LEU B C 1
ATOM 3418 O O . LEU B 1 133 ? 8.297 7.832 -11.578 1 91.62 133 LEU B O 1
ATOM 3422 N N . HIS B 1 134 ? 6.898 9.508 -12.07 1 91.44 134 HIS B N 1
ATOM 3423 C CA . HIS B 1 134 ? 7.922 10.18 -12.867 1 91.44 134 HIS B CA 1
ATOM 3424 C C . HIS B 1 134 ? 9.047 10.703 -11.977 1 91.44 134 HIS B C 1
ATOM 3426 O O . HIS B 1 134 ? 8.805 11.18 -10.867 1 91.44 134 HIS B O 1
ATOM 3432 N N . PRO B 1 135 ? 10.258 10.641 -12.531 1 94.5 135 PRO B N 1
ATOM 3433 C CA . PRO B 1 135 ? 11.352 11.211 -11.75 1 94.5 135 PRO B CA 1
ATOM 3434 C C . PRO B 1 135 ? 11.273 12.734 -11.641 1 94.5 135 PRO B C 1
ATOM 3436 O O . PRO B 1 135 ? 11.086 13.414 -12.648 1 94.5 135 PRO B O 1
ATOM 3439 N N . ILE B 1 136 ? 11.336 13.172 -10.516 1 97.94 136 ILE B N 1
ATOM 3440 C CA . ILE B 1 136 ? 11.492 14.594 -10.258 1 97.94 136 ILE B CA 1
ATOM 3441 C C . ILE B 1 136 ? 12.977 14.945 -10.195 1 97.94 136 ILE B C 1
ATOM 3443 O O . ILE B 1 136 ? 13.406 15.961 -10.758 1 97.94 136 ILE B O 1
ATOM 3447 N N . TRP B 1 137 ? 13.734 14.117 -9.547 1 98.12 137 TRP B N 1
ATOM 3448 C CA . TRP B 1 137 ? 15.195 14.109 -9.57 1 98.12 137 TRP B CA 1
ATOM 3449 C C . TRP B 1 137 ? 15.727 12.695 -9.773 1 98.12 137 TRP B C 1
ATOM 3451 O O . TRP B 1 137 ? 15.352 11.781 -9.039 1 98.12 137 TRP B O 1
ATOM 3461 N N . ASP B 1 138 ? 16.656 12.445 -10.742 1 94.06 138 ASP B N 1
ATOM 3462 C CA . ASP B 1 138 ? 17.016 11.078 -11.109 1 94.06 138 ASP B CA 1
ATOM 3463 C C . ASP B 1 138 ? 18.484 10.789 -10.75 1 94.06 138 ASP B C 1
ATOM 3465 O O . ASP B 1 138 ? 19.078 9.859 -11.289 1 94.06 138 ASP B O 1
ATOM 3469 N N . GLY B 1 139 ? 19.062 11.578 -9.914 1 93.25 139 GLY B N 1
ATOM 3470 C CA . GLY B 1 139 ? 20.469 11.43 -9.555 1 93.25 139 GLY B CA 1
ATOM 3471 C C . GLY B 1 139 ? 21.359 12.461 -10.211 1 93.25 139 GLY B C 1
ATOM 3472 O O . GLY B 1 139 ? 22.484 12.711 -9.75 1 93.25 139 GLY B O 1
ATOM 3473 N N . GLU B 1 140 ? 20.859 13.086 -11.227 1 93.06 140 GLU B N 1
ATOM 3474 C CA . GLU B 1 140 ? 21.672 14.039 -11.977 1 93.06 140 GLU B CA 1
ATOM 3475 C C . GLU B 1 140 ? 20.859 15.281 -12.344 1 93.06 140 GLU B C 1
ATOM 3477 O O . GLU B 1 140 ? 21.359 16.406 -12.219 1 93.06 140 GLU B O 1
ATOM 3482 N N . HIS B 1 141 ? 19.625 15.031 -12.695 1 94.81 141 HIS B N 1
ATOM 3483 C CA . HIS B 1 141 ? 18.828 16.125 -13.25 1 94.81 141 HIS B CA 1
ATOM 3484 C C . HIS B 1 141 ? 17.547 16.328 -12.453 1 94.81 141 HIS B C 1
ATOM 3486 O O . HIS B 1 141 ? 16.906 15.352 -12.039 1 94.81 141 HIS B O 1
ATOM 3492 N N . LEU B 1 142 ? 17.188 17.578 -12.297 1 96.81 142 LEU B N 1
ATOM 3493 C CA . LEU B 1 142 ? 15.906 17.953 -11.727 1 96.81 142 LEU B CA 1
ATOM 3494 C C . LEU B 1 142 ? 14.883 18.234 -12.82 1 96.81 142 LEU B C 1
ATOM 3496 O O . LEU B 1 142 ? 15.109 19.062 -13.695 1 96.81 142 LEU B O 1
ATOM 3500 N N . TRP B 1 143 ? 13.836 17.562 -12.805 1 96.56 143 TRP B N 1
ATOM 3501 C CA . TRP B 1 143 ? 12.734 17.781 -13.734 1 96.56 143 TRP B CA 1
ATOM 3502 C C . TRP B 1 143 ? 11.609 18.562 -13.078 1 96.56 143 TRP B C 1
ATOM 3504 O O . TRP B 1 143 ? 10.625 17.984 -12.617 1 96.56 143 TRP B O 1
ATOM 3514 N N . GLN B 1 144 ? 11.664 19.828 -13.188 1 96.69 144 GLN B N 1
ATOM 3515 C CA . GLN B 1 144 ? 10.75 20.75 -12.508 1 96.69 144 GLN B CA 1
ATOM 3516 C C . GLN B 1 144 ? 9.32 20.547 -12.992 1 96.69 144 GLN B C 1
ATOM 3518 O O . GLN B 1 144 ? 8.367 20.688 -12.211 1 96.69 144 GLN B O 1
ATOM 3523 N N . LYS B 1 145 ? 9.195 20.188 -14.234 1 95.81 145 LYS B N 1
ATOM 3524 C CA . LYS B 1 145 ? 7.875 20.031 -14.828 1 95.81 145 LYS B CA 1
ATOM 3525 C C . LYS B 1 145 ? 7.113 18.875 -14.18 1 95.81 145 LYS B C 1
ATOM 3527 O O . LYS B 1 145 ? 5.891 18.781 -14.305 1 95.81 145 LYS B O 1
ATOM 3532 N N . GLU B 1 146 ? 7.871 17.984 -13.523 1 95.69 146 GLU B N 1
ATOM 3533 C CA . GLU B 1 146 ? 7.258 16.812 -12.914 1 95.69 146 GLU B CA 1
ATOM 3534 C C . GLU B 1 146 ? 6.773 17.109 -11.5 1 95.69 146 GLU B C 1
ATOM 3536 O O . GLU B 1 146 ? 6.129 16.281 -10.867 1 95.69 146 GLU B O 1
ATOM 3541 N N . ILE B 1 147 ? 7.082 18.281 -11.016 1 97.75 147 ILE B N 1
ATOM 3542 C CA . ILE B 1 147 ? 6.531 18.734 -9.75 1 97.75 147 ILE B CA 1
ATOM 3543 C C . ILE B 1 147 ? 5.098 19.219 -9.945 1 97.75 147 ILE B C 1
ATOM 3545 O O . ILE B 1 147 ? 4.852 20.406 -10.117 1 97.75 147 ILE B O 1
ATOM 3549 N N . VAL B 1 148 ? 4.215 18.281 -9.938 1 96.5 148 VAL B N 1
ATOM 3550 C CA . VAL B 1 148 ? 2.807 18.547 -10.227 1 96.5 148 VAL B CA 1
ATOM 3551 C C . VAL B 1 148 ? 1.943 18.031 -9.07 1 96.5 148 VAL B C 1
ATOM 3553 O O . VAL B 1 148 ? 2.127 16.906 -8.594 1 96.5 148 VAL B O 1
ATOM 3556 N N . ALA B 1 149 ? 1.045 18.875 -8.672 1 97 149 ALA B N 1
ATOM 3557 C CA . ALA B 1 149 ? 0.134 18.516 -7.59 1 97 149 ALA B CA 1
ATOM 3558 C C . ALA B 1 149 ? -0.823 17.406 -8.023 1 97 149 ALA B C 1
ATOM 3560 O O . ALA B 1 149 ? -1.197 17.328 -9.195 1 97 149 ALA B O 1
ATOM 3561 N N . SER B 1 150 ? -1.101 16.562 -7.113 1 94.94 150 SER B N 1
ATOM 3562 C CA . SER B 1 150 ? -2.203 15.609 -7.242 1 94.94 150 SER B CA 1
ATOM 3563 C C . SER B 1 150 ? -3.424 16.078 -6.453 1 94.94 150 SER B C 1
ATOM 3565 O O . SER B 1 150 ? -3.305 16.891 -5.535 1 94.94 150 SER B O 1
ATOM 3567 N N . ALA B 1 151 ? -4.555 15.594 -6.859 1 92.62 151 ALA B N 1
ATOM 3568 C CA . ALA B 1 151 ? -5.793 15.938 -6.156 1 92.62 151 ALA B CA 1
ATOM 3569 C C . ALA B 1 151 ? -6.371 14.711 -5.449 1 92.62 151 ALA B C 1
ATOM 3571 O O . ALA B 1 151 ? -6.375 13.609 -6 1 92.62 151 ALA B O 1
ATOM 3572 N N . LEU B 1 152 ? -6.734 14.922 -4.215 1 91.56 152 LEU B N 1
ATOM 3573 C CA . LEU B 1 152 ? -7.465 13.875 -3.508 1 91.56 152 LEU B CA 1
ATOM 3574 C C . LEU B 1 152 ? -8.867 13.703 -4.082 1 91.56 152 LEU B C 1
ATOM 3576 O O . LEU B 1 152 ? -9.609 14.68 -4.215 1 91.56 152 LEU B O 1
ATOM 3580 N N . VAL B 1 153 ? -9.188 12.531 -4.426 1 80.69 153 VAL B N 1
ATOM 3581 C CA . VAL B 1 153 ? -10.453 12.25 -5.094 1 80.69 153 VAL B CA 1
ATOM 3582 C C . VAL B 1 153 ? -11.5 11.836 -4.066 1 80.69 153 VAL B C 1
ATOM 3584 O O . VAL B 1 153 ? -11.195 11.078 -3.133 1 80.69 153 VAL B O 1
ATOM 3587 N N . ASP B 1 154 ? -12.648 12.391 -4.145 1 87.25 154 ASP B N 1
ATOM 3588 C CA . ASP B 1 154 ? -13.758 11.992 -3.285 1 87.25 154 ASP B CA 1
ATOM 3589 C C . ASP B 1 154 ? -14.633 10.953 -3.967 1 87.25 154 ASP B C 1
ATOM 3591 O O . ASP B 1 154 ? -15.859 11.102 -4.016 1 87.25 154 ASP B O 1
ATOM 3595 N N . GLU B 1 155 ? -13.969 9.875 -4.289 1 85.62 155 GLU B N 1
ATOM 3596 C CA . GLU B 1 155 ? -14.648 8.789 -4.992 1 85.62 155 GLU B CA 1
ATOM 3597 C C . GLU B 1 155 ? -15.531 7.988 -4.047 1 85.62 155 GLU B C 1
ATOM 3599 O O . GLU B 1 155 ? -15.148 7.715 -2.906 1 85.62 155 GLU B O 1
ATOM 3604 N N . ILE B 1 156 ? -16.656 7.652 -4.613 1 90.25 156 ILE B N 1
ATOM 3605 C CA . ILE B 1 156 ? -17.609 6.875 -3.828 1 90.25 156 ILE B CA 1
ATOM 3606 C C . ILE B 1 156 ? -17.516 5.402 -4.227 1 90.25 156 ILE B C 1
ATOM 3608 O O . ILE B 1 156 ? -17.5 5.074 -5.418 1 90.25 156 ILE B O 1
ATOM 3612 N N . TYR B 1 157 ? -17.359 4.512 -3.266 1 92.75 157 TYR B N 1
ATOM 3613 C CA . TYR B 1 157 ? -17.578 3.08 -3.447 1 92.75 157 TYR B CA 1
ATOM 3614 C C . TYR B 1 157 ? -19.047 2.717 -3.268 1 92.75 157 TYR B C 1
ATOM 3616 O O . TYR B 1 157 ? -19.547 2.711 -2.145 1 92.75 157 TYR B O 1
ATOM 3624 N N . GLU B 1 158 ? -19.656 2.371 -4.324 1 92.75 158 GLU B N 1
ATOM 3625 C CA . GLU B 1 158 ? -21.094 2.184 -4.297 1 92.75 158 GLU B CA 1
ATOM 3626 C C . GLU B 1 158 ? -21.469 0.866 -3.625 1 92.75 158 GLU B C 1
ATOM 3628 O O . GLU B 1 158 ? -20.75 -0.125 -3.744 1 92.75 158 GLU B O 1
ATOM 3633 N N . ASN B 1 159 ? -22.609 0.875 -2.945 1 92.81 159 ASN B N 1
ATOM 3634 C CA . ASN B 1 159 ? -23.203 -0.283 -2.287 1 92.81 159 ASN B CA 1
ATOM 3635 C C . ASN B 1 159 ? -22.234 -0.917 -1.287 1 92.81 159 ASN B C 1
ATOM 3637 O O . ASN B 1 159 ? -22.094 -2.141 -1.244 1 92.81 159 ASN B O 1
ATOM 3641 N N . CYS B 1 160 ? -21.562 -0.026 -0.599 1 94.31 160 CYS B N 1
ATOM 3642 C CA . CYS B 1 160 ? -20.641 -0.495 0.422 1 94.31 160 CYS B CA 1
ATOM 3643 C C . CYS B 1 160 ? -21.375 -0.946 1.673 1 94.31 160 CYS B C 1
ATOM 3645 O O . CYS B 1 160 ? -22.078 -0.151 2.307 1 94.31 160 CYS B O 1
ATOM 3647 N N . GLN B 1 161 ? -21.188 -2.201 2.018 1 94.5 161 GLN B N 1
ATOM 3648 C CA . GLN B 1 161 ? -21.891 -2.74 3.178 1 94.5 161 GLN B CA 1
ATOM 3649 C C . GLN B 1 161 ? -20.906 -3.141 4.277 1 94.5 161 GLN B C 1
ATOM 3651 O O . GLN B 1 161 ? -21.312 -3.385 5.418 1 94.5 161 GLN B O 1
ATOM 3656 N N . TYR B 1 162 ? -19.719 -3.24 3.895 1 93.94 162 TYR B N 1
ATOM 3657 C CA . TYR B 1 162 ? -18.672 -3.646 4.828 1 93.94 162 TYR B CA 1
ATOM 3658 C C . TYR B 1 162 ? -17.422 -2.785 4.66 1 93.94 162 TYR B C 1
ATOM 3660 O O . TYR B 1 162 ? -17.109 -2.348 3.553 1 93.94 162 TYR B O 1
ATOM 3668 N N . CYS B 1 163 ? -16.719 -2.555 5.773 1 95.69 163 CYS B N 1
ATOM 3669 C CA . CYS B 1 163 ? -15.469 -1.809 5.742 1 95.69 163 CYS B CA 1
ATOM 3670 C C . CYS B 1 163 ? -14.508 -2.318 6.809 1 95.69 163 CYS B C 1
AT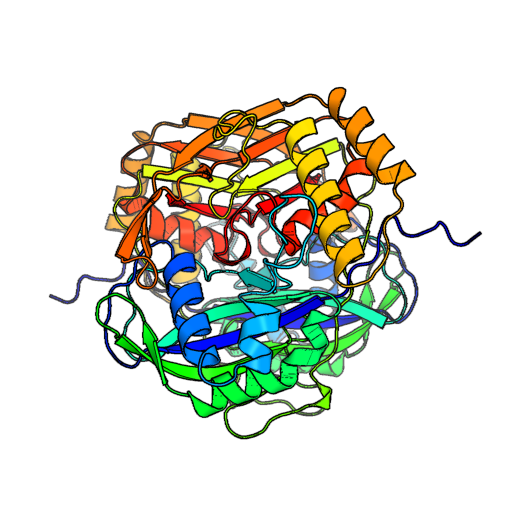OM 3672 O O . CYS B 1 163 ? -14.906 -2.543 7.953 1 95.69 163 CYS B O 1
ATOM 3674 N N . SER B 1 164 ? -13.344 -2.553 6.406 1 96.25 164 SER B N 1
ATOM 3675 C CA . SER B 1 164 ? -12.273 -2.879 7.34 1 96.25 164 SER B CA 1
ATOM 3676 C C . SER B 1 164 ? -11.203 -1.786 7.355 1 96.25 164 SER B C 1
ATOM 3678 O O . SER B 1 164 ? -10.711 -1.375 6.305 1 96.25 164 SER B O 1
ATOM 3680 N N . ILE B 1 165 ? -10.883 -1.294 8.555 1 97.44 165 ILE B N 1
ATOM 3681 C CA . ILE B 1 165 ? -9.836 -0.298 8.742 1 97.44 165 ILE B CA 1
ATOM 3682 C C . ILE B 1 165 ? -8.68 -0.905 9.531 1 97.44 165 ILE B C 1
ATOM 3684 O O . ILE B 1 165 ? -8.875 -1.387 10.648 1 97.44 165 ILE B O 1
ATOM 3688 N N . GLN B 1 166 ? -7.508 -0.922 8.984 1 97.75 166 GLN B N 1
ATOM 3689 C CA . GLN B 1 166 ? -6.309 -1.425 9.648 1 97.75 166 GLN B CA 1
ATOM 3690 C C . GLN B 1 166 ? -5.309 -0.302 9.906 1 97.75 166 GLN B C 1
ATOM 3692 O O . GLN B 1 166 ? -4.945 0.434 8.984 1 97.75 166 GLN B O 1
ATOM 3697 N N . MET B 1 167 ? -4.895 -0.155 11.141 1 97.25 167 MET B N 1
ATOM 3698 C CA . MET B 1 167 ? -3.863 0.829 11.453 1 97.25 167 MET B CA 1
ATOM 3699 C C . MET B 1 167 ? -2.488 0.332 11.023 1 97.25 167 MET B C 1
ATOM 3701 O O . MET B 1 167 ? -1.95 -0.608 11.609 1 97.25 167 MET B O 1
ATOM 3705 N N . LYS B 1 168 ? -1.986 0.963 10.062 1 96.75 168 LYS B N 1
ATOM 3706 C CA . LYS B 1 168 ? -0.653 0.623 9.578 1 96.75 168 LYS B CA 1
ATOM 3707 C C . LYS B 1 168 ? 0.428 1.166 10.508 1 96.75 168 LYS B C 1
ATOM 3709 O O . LYS B 1 168 ? 1.49 0.558 10.656 1 96.75 168 LYS B O 1
ATOM 3714 N N . THR B 1 169 ? 0.241 2.32 11.031 1 97.12 169 THR B N 1
ATOM 3715 C CA . THR B 1 169 ? 1.08 2.961 12.039 1 97.12 169 THR B CA 1
ATOM 3716 C C . THR B 1 169 ? 0.249 3.385 13.242 1 97.12 169 THR B C 1
ATOM 3718 O O . THR B 1 169 ? -0.978 3.475 13.156 1 97.12 169 THR B O 1
ATOM 3721 N N . PRO B 1 170 ? 0.881 3.629 14.352 1 96.69 170 PRO B N 1
ATOM 3722 C CA . PRO B 1 170 ? 0.094 3.941 15.555 1 96.69 170 PRO B CA 1
ATOM 3723 C C . PRO B 1 170 ? -0.821 5.148 15.359 1 96.69 170 PRO B C 1
ATOM 3725 O O . PRO B 1 170 ? -0.414 6.145 14.758 1 96.69 170 PRO B O 1
ATOM 3728 N N . LEU B 1 171 ? -1.986 4.953 15.805 1 98.06 171 LEU B N 1
ATOM 3729 C CA . LEU B 1 171 ? -2.99 6.008 15.773 1 98.06 171 LEU B CA 1
ATOM 3730 C C . LEU B 1 171 ? -3.098 6.695 17.141 1 98.06 171 LEU B C 1
ATOM 3732 O O . LEU B 1 171 ? -3.273 6.027 18.156 1 98.06 171 LEU B O 1
ATOM 3736 N N . ARG B 1 172 ? -2.988 8 17.109 1 97.62 172 ARG B N 1
ATOM 3737 C CA . ARG B 1 172 ? -3.078 8.773 18.344 1 97.62 172 ARG B CA 1
ATOM 3738 C C . ARG B 1 172 ? -4.242 9.758 18.281 1 97.62 172 ARG B C 1
ATOM 3740 O O . ARG B 1 172 ? -4.141 10.805 17.656 1 97.62 172 ARG B O 1
ATOM 3747 N N . ILE B 1 173 ? -5.309 9.414 18.875 1 96.75 173 ILE B N 1
ATOM 3748 C CA . ILE B 1 173 ? -6.438 10.312 19.109 1 96.75 173 ILE B CA 1
ATOM 3749 C C . ILE B 1 173 ? -6.598 10.555 20.609 1 96.75 173 ILE B C 1
ATOM 3751 O O . ILE B 1 173 ? -6.559 9.609 21.406 1 96.75 173 ILE B O 1
ATOM 3755 N N . ARG B 1 174 ? -6.715 11.758 20.922 1 93.81 174 ARG B N 1
ATOM 3756 C CA . ARG B 1 174 ? -6.844 12.094 22.344 1 93.81 174 ARG B CA 1
ATOM 3757 C C . ARG B 1 174 ? -8.18 12.766 22.625 1 93.81 174 ARG B C 1
ATOM 3759 O O . ARG B 1 174 ? -8.711 13.484 21.781 1 93.81 174 ARG B O 1
ATOM 3766 N N . ARG B 1 175 ? -8.734 12.484 23.703 1 91.25 175 ARG B N 1
ATOM 3767 C CA . ARG B 1 175 ? -9.914 13.133 24.281 1 91.25 175 ARG B CA 1
ATOM 3768 C C . ARG B 1 175 ? -9.648 13.562 25.719 1 91.25 175 ARG B C 1
ATOM 3770 O O . ARG B 1 175 ? -9.281 12.734 26.562 1 91.25 175 ARG B O 1
ATOM 3777 N N . ASP B 1 176 ? -9.781 14.852 25.984 1 90.81 176 ASP B N 1
ATOM 3778 C CA . ASP B 1 176 ? -9.516 15.414 27.297 1 90.81 176 ASP B CA 1
ATOM 3779 C C . ASP B 1 176 ? -8.094 15.078 27.766 1 90.81 176 ASP B C 1
ATOM 3781 O O . ASP B 1 176 ? -7.891 14.648 28.891 1 90.81 176 ASP B O 1
ATOM 3785 N N . GLY B 1 177 ? -7.23 15.07 26.828 1 88.94 177 GLY B N 1
ATOM 3786 C CA . GLY B 1 177 ? -5.816 14.914 27.109 1 88.94 177 GLY B CA 1
ATOM 3787 C C . GLY B 1 177 ? -5.379 13.461 27.172 1 88.94 177 GLY B C 1
ATOM 3788 O O . GLY B 1 177 ? -4.188 13.172 27.297 1 88.94 177 GLY B O 1
ATOM 3789 N N . GLU B 1 178 ? -6.336 12.555 27.031 1 93.5 178 GLU B N 1
ATOM 3790 C CA . GLU B 1 178 ? -6.02 11.141 27.188 1 93.5 178 GLU B CA 1
ATOM 3791 C C . GLU B 1 178 ? -6.117 10.406 25.844 1 93.5 178 GLU B C 1
ATOM 3793 O O . GLU B 1 178 ? -7.027 10.664 25.062 1 93.5 178 GLU B O 1
ATOM 3798 N N . LEU B 1 179 ? -5.195 9.438 25.688 1 95.44 179 LEU B N 1
ATOM 3799 C CA . LEU B 1 179 ? -5.207 8.602 24.5 1 95.44 179 LEU B CA 1
ATOM 3800 C C . LEU B 1 179 ? -6.457 7.727 24.469 1 95.44 179 LEU B C 1
ATOM 3802 O O . LEU B 1 179 ? -6.742 7.008 25.422 1 95.44 179 LEU B O 1
ATOM 3806 N N . LEU B 1 180 ? -7.172 7.77 23.406 1 95.94 180 LEU B N 1
ATOM 3807 C CA . LEU B 1 180 ? -8.328 6.898 23.219 1 95.94 180 LEU B CA 1
ATOM 3808 C C . LEU B 1 180 ? -7.891 5.473 22.922 1 95.94 180 LEU B C 1
ATOM 3810 O O . LEU B 1 180 ? -7.094 5.246 22 1 95.94 180 LEU B O 1
ATOM 3814 N N . THR B 1 181 ? -8.375 4.527 23.641 1 95.25 181 THR B N 1
ATOM 3815 C CA . THR B 1 181 ? -8.008 3.133 23.406 1 95.25 181 THR B CA 1
ATOM 3816 C C . THR B 1 181 ? -9.18 2.355 22.828 1 95.25 181 THR B C 1
ATOM 3818 O O . THR B 1 181 ? -9.055 1.175 22.5 1 95.25 181 THR B O 1
ATOM 3821 N N . GLN B 1 182 ? -10.273 3.012 22.828 1 94.38 182 GLN B N 1
ATOM 3822 C CA . GLN B 1 182 ? -11.43 2.518 22.078 1 94.38 182 GLN B CA 1
ATOM 3823 C C . GLN B 1 182 ? -11.812 3.473 20.953 1 94.38 182 GLN B C 1
ATOM 3825 O O . GLN B 1 182 ? -12.109 4.645 21.203 1 94.38 182 GLN B O 1
ATOM 3830 N N . ILE B 1 183 ? -11.758 2.963 19.812 1 95.94 183 ILE B N 1
ATOM 3831 C CA . ILE B 1 183 ? -12.016 3.791 18.641 1 95.94 183 ILE B CA 1
ATOM 3832 C C . ILE B 1 183 ? -13.273 3.303 17.922 1 95.94 183 ILE B C 1
ATOM 3834 O O . ILE B 1 183 ? -13.445 2.102 17.703 1 95.94 183 ILE B O 1
ATOM 3838 N N . ASP B 1 184 ? -14.141 4.188 17.641 1 96 184 ASP B N 1
ATOM 3839 C CA . ASP B 1 184 ? -15.359 3.859 16.906 1 96 184 ASP B CA 1
ATOM 3840 C C . ASP B 1 184 ? -15.516 4.762 15.68 1 96 184 ASP B C 1
ATOM 3842 O O . ASP B 1 184 ? -14.672 5.625 15.43 1 96 184 ASP B O 1
ATOM 3846 N N . MET B 1 185 ? -16.578 4.586 14.93 1 97.5 185 MET B N 1
ATOM 3847 C CA . MET B 1 185 ? -16.781 5.309 13.68 1 97.5 185 MET B CA 1
ATOM 3848 C C . MET B 1 185 ? -16.938 6.805 13.93 1 97.5 185 MET B C 1
ATOM 3850 O O . MET B 1 185 ? -16.375 7.625 13.195 1 97.5 185 MET B O 1
ATOM 3854 N N . PRO B 1 186 ? -17.672 7.246 14.961 1 97.56 186 PRO B N 1
ATOM 3855 C CA . PRO B 1 186 ? -17.75 8.68 15.242 1 97.56 186 PRO B CA 1
ATOM 3856 C C . PRO B 1 186 ? -16.375 9.32 15.461 1 97.56 186 PRO B C 1
ATOM 3858 O O . PRO B 1 186 ? -16.109 10.398 14.93 1 97.56 186 PRO B O 1
ATOM 3861 N N . ALA B 1 187 ? -15.555 8.656 16.203 1 97.19 187 ALA B N 1
ATOM 3862 C CA . ALA B 1 187 ? -14.219 9.188 16.453 1 97.19 187 ALA B CA 1
ATOM 3863 C C . ALA B 1 187 ? -13.414 9.273 15.148 1 97.19 187 ALA B C 1
ATOM 3865 O O . ALA B 1 187 ? -12.727 10.266 14.906 1 97.19 187 ALA B O 1
ATOM 3866 N N . ILE B 1 188 ? -13.5 8.266 14.336 1 98.19 188 ILE B N 1
ATOM 3867 C CA . ILE B 1 188 ? -12.773 8.219 13.062 1 98.19 188 ILE B CA 1
ATOM 3868 C C . ILE B 1 188 ? -13.25 9.352 12.156 1 98.19 188 ILE B C 1
ATOM 3870 O O . ILE B 1 188 ? -12.438 10.125 11.648 1 98.19 188 ILE B O 1
ATOM 3874 N N . MET B 1 189 ? -14.57 9.469 12.008 1 98.56 189 MET B N 1
ATOM 3875 C CA . MET B 1 189 ? -15.117 10.453 11.086 1 98.56 189 MET B CA 1
ATOM 3876 C C . MET B 1 189 ? -14.82 11.875 11.562 1 98.56 189 MET B C 1
ATOM 3878 O O . MET B 1 189 ? -14.508 12.75 10.75 1 98.56 189 MET B O 1
ATOM 3882 N N . ARG B 1 190 ? -14.922 12.094 12.828 1 97.94 190 ARG B N 1
ATOM 3883 C CA . ARG B 1 190 ? -14.602 13.406 13.367 1 97.94 190 ARG B CA 1
ATOM 3884 C C . ARG B 1 190 ? -13.148 13.781 13.078 1 97.94 190 ARG B C 1
ATOM 3886 O O . ARG B 1 190 ? -12.852 14.914 12.711 1 97.94 190 ARG B O 1
ATOM 3893 N N . ASN B 1 191 ? -12.297 12.883 13.25 1 97.69 191 ASN B N 1
ATOM 3894 C CA . ASN B 1 191 ? -10.883 13.148 13.008 1 97.69 191 ASN B CA 1
ATOM 3895 C C . ASN B 1 191 ? -10.594 13.359 11.523 1 97.69 191 ASN B C 1
ATOM 3897 O O . ASN B 1 191 ? -9.758 14.195 11.164 1 97.69 191 ASN B O 1
ATOM 3901 N N . ILE B 1 192 ? -11.281 12.609 10.672 1 98.31 192 ILE B N 1
ATOM 3902 C CA . ILE B 1 192 ? -11.094 12.758 9.234 1 98.31 192 ILE B CA 1
ATOM 3903 C C . ILE B 1 192 ? -11.57 14.141 8.797 1 98.31 192 ILE B C 1
ATOM 3905 O O . ILE B 1 192 ? -10.844 14.867 8.109 1 98.31 192 ILE B O 1
ATOM 3909 N N . THR B 1 193 ? -12.781 14.508 9.188 1 98.19 193 THR B N 1
ATOM 3910 C CA . THR B 1 193 ? -13.359 15.773 8.742 1 98.19 193 THR B CA 1
ATOM 3911 C C . THR B 1 193 ? -12.578 16.953 9.32 1 98.19 193 THR B C 1
ATOM 3913 O O . THR B 1 193 ? -12.367 17.953 8.633 1 98.19 193 THR B O 1
ATOM 3916 N N . ARG B 1 194 ? -12.148 16.828 10.523 1 96.56 194 ARG B N 1
ATOM 3917 C CA . ARG B 1 194 ? -11.32 17.875 11.125 1 96.56 194 ARG B CA 1
ATOM 3918 C C . ARG B 1 194 ? -9.992 18 10.398 1 96.56 194 ARG B C 1
ATOM 3920 O O . ARG B 1 194 ? -9.523 19.125 10.148 1 96.56 194 ARG B O 1
ATOM 3927 N N . ARG B 1 195 ? -9.391 16.906 10.102 1 96.69 195 ARG B N 1
ATOM 3928 C CA . ARG B 1 195 ? -8.133 16.891 9.367 1 96.69 195 ARG B CA 1
ATOM 3929 C C . ARG B 1 195 ? -8.258 17.641 8.047 1 96.69 195 ARG B C 1
ATOM 3931 O O . ARG B 1 195 ? -7.441 18.516 7.746 1 96.69 195 ARG B O 1
ATOM 3938 N N . ILE B 1 196 ? -9.258 17.312 7.301 1 97.31 196 ILE B N 1
ATOM 3939 C CA . ILE B 1 196 ? -9.484 17.938 6.008 1 97.31 196 ILE B CA 1
ATOM 3940 C C . ILE B 1 196 ? -9.773 19.422 6.203 1 97.31 196 ILE B C 1
ATOM 3942 O O . ILE B 1 196 ? -9.211 20.281 5.504 1 97.31 196 ILE B O 1
ATOM 3946 N N . SER B 1 197 ? -10.586 19.75 7.176 1 96.69 197 SER B N 1
ATOM 3947 C CA . SER B 1 197 ? -10.922 21.141 7.457 1 96.69 197 SER B CA 1
ATOM 3948 C C . SER B 1 197 ? -9.688 21.953 7.82 1 96.69 197 SER B C 1
ATOM 3950 O O . SER B 1 197 ? -9.492 23.062 7.312 1 96.69 197 SER B O 1
ATOM 3952 N N . ASP B 1 198 ? -8.859 21.359 8.688 1 94.44 198 ASP B N 1
ATOM 3953 C CA . ASP B 1 198 ? -7.656 22.047 9.133 1 94.44 198 ASP B CA 1
ATOM 3954 C C . ASP B 1 198 ? -6.719 22.328 7.965 1 94.44 198 ASP B C 1
ATOM 3956 O O . ASP B 1 198 ? -6.137 23.406 7.867 1 94.44 198 ASP B O 1
ATOM 3960 N N . ILE B 1 199 ? -6.578 21.391 7.109 1 95.69 199 ILE B N 1
ATOM 3961 C CA . ILE B 1 199 ? -5.711 21.547 5.945 1 95.69 199 ILE B CA 1
ATOM 3962 C C . ILE B 1 199 ? -6.277 22.609 5.012 1 95.69 199 ILE B C 1
ATOM 3964 O O . ILE B 1 199 ? -5.555 23.516 4.574 1 95.69 199 ILE B O 1
ATOM 3968 N N . VAL B 1 200 ? -7.562 22.547 4.758 1 95.5 200 VAL B N 1
ATOM 3969 C CA . VAL B 1 200 ? -8.227 23.453 3.826 1 95.5 200 VAL B CA 1
ATOM 3970 C C . VAL B 1 200 ? -8.172 24.875 4.367 1 95.5 200 VAL B C 1
ATOM 3972 O O . VAL B 1 200 ? -7.883 25.812 3.623 1 95.5 200 VAL B O 1
ATOM 3975 N N . ASP B 1 201 ? -8.391 25.031 5.586 1 94.31 201 ASP B N 1
ATOM 3976 C CA . ASP B 1 201 ? -8.445 26.344 6.203 1 94.31 201 ASP B CA 1
ATOM 3977 C C . ASP B 1 201 ? -7.078 27.031 6.152 1 94.31 201 ASP B C 1
ATOM 3979 O O . ASP B 1 201 ? -6.992 28.25 5.973 1 94.31 201 ASP B O 1
ATOM 3983 N N . ARG B 1 202 ? -6.121 26.266 6.172 1 93.25 202 ARG B N 1
ATOM 3984 C CA . ARG B 1 202 ? -4.805 26.875 6.348 1 93.25 202 ARG B CA 1
ATOM 3985 C C . ARG B 1 202 ? -4.023 26.875 5.039 1 93.25 202 ARG B C 1
ATOM 3987 O O . ARG B 1 202 ? -3.199 27.766 4.801 1 93.25 202 ARG B O 1
ATOM 3994 N N . TYR B 1 203 ? -4.293 25.922 4.242 1 95.5 203 TYR B N 1
ATOM 3995 C CA . TYR B 1 203 ? -3.371 25.734 3.129 1 95.5 203 TYR B CA 1
ATOM 3996 C C . TYR B 1 203 ? -4.117 25.688 1.802 1 95.5 203 TYR B C 1
ATOM 3998 O O . TYR B 1 203 ? -3.527 25.406 0.757 1 95.5 203 TYR B O 1
ATOM 4006 N N . GLY B 1 204 ? -5.383 25.859 1.825 1 95.31 204 GLY B N 1
ATOM 4007 C CA . GLY B 1 204 ? -6.156 25.953 0.597 1 95.31 204 GLY B CA 1
ATOM 4008 C C . GLY B 1 204 ? -6.953 24.703 0.294 1 95.31 204 GLY B C 1
ATOM 4009 O O . GLY B 1 204 ? -6.691 23.641 0.864 1 95.31 204 GLY B O 1
ATOM 4010 N N . GLY B 1 205 ? -7.961 24.859 -0.571 1 96.19 205 GLY B N 1
ATOM 4011 C CA . GLY B 1 205 ? -8.867 23.781 -0.941 1 96.19 205 GLY B CA 1
ATOM 4012 C C . GLY B 1 205 ? -10.312 24.062 -0.584 1 96.19 205 GLY B C 1
ATOM 4013 O O . GLY B 1 205 ? -10.711 25.234 -0.481 1 96.19 205 GLY B O 1
ATOM 4014 N N . TYR B 1 206 ? -11.008 22.969 -0.533 1 97 206 TYR B N 1
ATOM 4015 C CA . TYR B 1 206 ? -12.438 23.109 -0.275 1 97 206 TYR B CA 1
ATOM 4016 C C . TYR B 1 206 ? -12.961 21.922 0.532 1 97 206 TYR B C 1
ATOM 4018 O O . TYR B 1 206 ? -12.492 20.797 0.372 1 97 206 TYR B O 1
ATOM 4026 N N . ILE B 1 207 ? -13.891 22.203 1.413 1 97.5 207 ILE B N 1
ATOM 4027 C CA . ILE B 1 207 ? -14.656 21.156 2.09 1 97.5 207 ILE B CA 1
ATOM 4028 C C . ILE B 1 207 ? -16.109 21.609 2.25 1 97.5 207 ILE B C 1
ATOM 4030 O O . ILE B 1 207 ? -16.375 22.766 2.578 1 97.5 207 ILE B O 1
ATOM 4034 N N . ASP B 1 208 ? -17.031 20.734 1.915 1 97.75 208 ASP B N 1
ATOM 4035 C CA . ASP B 1 208 ? -18.438 20.969 2.234 1 97.75 208 ASP B CA 1
ATOM 4036 C C . ASP B 1 208 ? -18.703 20.766 3.723 1 97.75 208 ASP B C 1
ATOM 4038 O O . ASP B 1 208 ? -18.906 19.641 4.172 1 97.75 208 ASP B O 1
ATOM 4042 N N . ARG B 1 209 ? -18.781 21.812 4.43 1 97.31 209 ARG B N 1
ATOM 4043 C CA . ARG B 1 209 ? -18.859 21.766 5.887 1 97.31 209 ARG B CA 1
ATOM 4044 C C . ARG B 1 209 ? -20.172 21.125 6.352 1 97.31 209 ARG B C 1
ATOM 4046 O O . ARG B 1 209 ? -20.203 20.438 7.367 1 97.31 209 ARG B O 1
ATOM 4053 N N . GLU B 1 210 ? -21.188 21.406 5.645 1 97.69 210 GLU B N 1
ATOM 4054 C CA . GLU B 1 210 ? -22.469 20.812 5.992 1 97.69 210 GLU B CA 1
ATOM 4055 C C . GLU B 1 210 ? -22.438 19.297 5.844 1 97.69 210 GLU B C 1
ATOM 4057 O O . GLU B 1 210 ? -22.906 18.578 6.727 1 97.69 210 GLU B O 1
ATOM 4062 N N . LYS B 1 211 ? -21.906 18.844 4.789 1 97.69 211 LYS B N 1
ATOM 4063 C CA . LYS B 1 211 ? -21.812 17.406 4.562 1 97.69 211 LYS B CA 1
ATOM 4064 C C . LYS B 1 211 ? -20.844 16.766 5.559 1 97.69 211 LYS B C 1
ATOM 4066 O O . LYS B 1 211 ? -21.047 15.617 5.965 1 97.69 211 LYS B O 1
ATOM 4071 N N . ALA B 1 212 ? -19.812 17.5 5.914 1 98.12 212 ALA B N 1
ATOM 4072 C CA . ALA B 1 212 ? -18.891 17 6.938 1 98.12 212 ALA B CA 1
ATOM 4073 C C . ALA B 1 212 ? -19.594 16.812 8.273 1 98.12 212 ALA B C 1
ATOM 4075 O O . ALA B 1 212 ? -19.391 15.797 8.945 1 98.12 212 ALA B O 1
ATOM 4076 N N . GLU B 1 213 ? -20.406 17.75 8.609 1 98.19 213 GLU B N 1
ATOM 4077 C CA . GLU B 1 213 ? -21.172 17.625 9.844 1 98.19 213 GLU B CA 1
ATOM 4078 C C . GLU B 1 213 ? -22.172 16.484 9.758 1 98.19 213 GLU B C 1
ATOM 4080 O O . GLU B 1 213 ? -22.328 15.711 10.711 1 98.19 213 GLU B O 1
ATOM 4085 N N . THR B 1 214 ? -22.797 16.406 8.648 1 98.12 214 THR B N 1
ATOM 4086 C CA . THR B 1 214 ? -23.812 15.375 8.438 1 98.12 214 THR B CA 1
ATOM 4087 C C . THR B 1 214 ? -23.203 13.984 8.555 1 98.12 214 THR B C 1
ATOM 4089 O O . THR B 1 214 ? -23.781 13.094 9.18 1 98.12 214 THR B O 1
ATOM 4092 N N . ILE B 1 215 ? -22.031 13.789 7.973 1 98.31 215 ILE B N 1
ATOM 4093 C CA . ILE B 1 215 ? -21.406 12.461 7.984 1 98.31 215 ILE B CA 1
ATOM 4094 C C . ILE B 1 215 ? -21 12.094 9.406 1 98.31 215 ILE B C 1
ATOM 4096 O O . ILE B 1 215 ? -21.047 10.922 9.797 1 98.31 215 ILE B O 1
ATOM 4100 N N . CYS B 1 216 ? -20.594 13.055 10.172 1 98.31 216 CYS B N 1
ATOM 4101 C CA . CYS B 1 216 ? -20.266 12.82 11.57 1 98.31 216 CYS B CA 1
ATOM 4102 C C . CYS B 1 216 ? -21.5 12.398 12.352 1 98.31 216 CYS B C 1
ATOM 4104 O O . CYS B 1 216 ? -21.422 11.508 13.203 1 98.31 216 CYS B O 1
ATOM 4106 N N . ASP B 1 217 ? -22.594 13 12.055 1 98.19 217 ASP B N 1
ATOM 4107 C CA . ASP B 1 217 ? -23.844 12.625 12.703 1 98.19 217 ASP B CA 1
ATOM 4108 C C . ASP B 1 217 ? -24.266 11.211 12.305 1 98.19 217 ASP B C 1
ATOM 4110 O O . ASP B 1 217 ? -24.672 10.414 13.156 1 98.19 217 ASP B O 1
ATOM 4114 N N . MET B 1 218 ? -24.141 10.914 11.078 1 98.06 218 MET B N 1
ATOM 4115 C CA . MET B 1 218 ? -24.516 9.602 10.562 1 98.06 218 MET B CA 1
ATOM 4116 C C . MET B 1 218 ? -23.656 8.508 11.203 1 98.06 218 MET B C 1
ATOM 4118 O O . MET B 1 218 ? -24.109 7.379 11.383 1 98.06 218 MET B O 1
ATOM 4122 N N . ALA B 1 219 ? -22.438 8.844 11.508 1 98 219 ALA B N 1
ATOM 4123 C CA . ALA B 1 219 ? -21.469 7.887 12.055 1 98 219 ALA B CA 1
ATOM 4124 C C . ALA B 1 219 ? -21.969 7.312 13.383 1 98 219 ALA B C 1
ATOM 4126 O O . ALA B 1 219 ? -21.609 6.188 13.742 1 98 219 ALA B O 1
ATOM 4127 N N . ARG B 1 220 ? -22.781 8.031 14.047 1 96.56 220 ARG B N 1
ATOM 4128 C CA . ARG B 1 220 ? -23.297 7.613 15.352 1 96.56 220 ARG B CA 1
ATOM 4129 C C . ARG B 1 220 ? -24.188 6.391 15.227 1 96.56 220 ARG B C 1
ATOM 4131 O O . ARG B 1 220 ? -24.391 5.656 16.203 1 96.56 220 ARG B O 1
ATOM 4138 N N . GLU B 1 221 ? -24.641 6.133 14.07 1 95.5 221 GLU B N 1
ATOM 4139 C CA . GLU B 1 221 ? -25.609 5.062 13.852 1 95.5 221 GLU B CA 1
ATOM 4140 C C . GLU B 1 221 ? -24.938 3.822 13.266 1 95.5 221 GLU B C 1
ATOM 4142 O O . GLU B 1 221 ? -25.594 2.799 13.062 1 95.5 221 GLU B O 1
ATOM 4147 N N . ILE B 1 222 ? -23.688 3.895 12.977 1 95.44 222 ILE B N 1
ATOM 4148 C CA . ILE B 1 222 ? -23 2.783 12.32 1 95.44 222 ILE B CA 1
ATOM 4149 C C . ILE B 1 222 ? -22.656 1.716 13.359 1 95.44 222 ILE B C 1
ATOM 4151 O O . ILE B 1 222 ? -22.094 2.023 14.406 1 95.44 222 ILE B O 1
ATOM 4155 N N . LYS B 1 223 ? -22.922 0.531 13.039 1 90.12 223 LYS B N 1
ATOM 4156 C CA . LYS B 1 223 ? -22.641 -0.606 13.906 1 90.12 223 LYS B CA 1
ATOM 4157 C C . LYS B 1 223 ? -21.188 -1.068 13.766 1 90.12 223 LYS B C 1
ATOM 4159 O O . LYS B 1 223 ? -20.734 -1.356 12.656 1 90.12 223 LYS B O 1
ATOM 4164 N N . GLN B 1 224 ? -20.547 -1.062 14.852 1 91.75 224 GLN B N 1
ATOM 4165 C CA . GLN B 1 224 ? -19.203 -1.659 14.898 1 91.75 224 GLN B CA 1
ATOM 4166 C C . GLN B 1 224 ? -19.297 -3.178 15.008 1 91.75 224 GLN B C 1
ATOM 4168 O O . GLN B 1 224 ? -19.828 -3.705 15.984 1 91.75 224 GLN B O 1
ATOM 4173 N N . LYS B 1 225 ? -18.859 -3.82 14.047 1 88 225 LYS B N 1
ATOM 4174 C CA . LYS B 1 225 ? -18.922 -5.277 14.023 1 88 225 LYS B CA 1
ATOM 4175 C C . LYS B 1 225 ? -17.844 -5.895 14.906 1 88 225 LYS B C 1
ATOM 4177 O O . LYS B 1 225 ? -18.094 -6.879 15.602 1 88 225 LYS B O 1
ATOM 4182 N N . ASN B 1 226 ? -16.734 -5.34 14.844 1 89.81 226 ASN B N 1
ATOM 4183 C CA . ASN B 1 226 ? -15.594 -5.848 15.609 1 89.81 226 ASN B CA 1
ATOM 4184 C C . ASN B 1 226 ? -14.516 -4.785 15.773 1 89.81 226 ASN B C 1
ATOM 4186 O O . ASN B 1 226 ? -14.406 -3.867 14.961 1 89.81 226 ASN B O 1
ATOM 4190 N N . ALA B 1 227 ? -13.805 -4.871 16.891 1 91.06 227 ALA B N 1
ATOM 4191 C CA . ALA B 1 227 ? -12.648 -4.016 17.156 1 91.06 227 ALA B CA 1
ATOM 4192 C C . ALA B 1 227 ? -11.547 -4.793 17.875 1 91.06 227 ALA B C 1
ATOM 4194 O O . ALA B 1 227 ? -11.781 -5.391 18.922 1 91.06 227 ALA B O 1
ATOM 4195 N N . GLU B 1 228 ? -10.5 -4.852 17.203 1 91.88 228 GLU B N 1
ATOM 4196 C CA . GLU B 1 228 ? -9.297 -5.371 17.844 1 91.88 228 GLU B CA 1
ATOM 4197 C C . GLU B 1 228 ? -8.195 -4.312 17.891 1 91.88 228 GLU B C 1
ATOM 4199 O O . GLU B 1 228 ? -7.43 -4.16 16.938 1 91.88 228 GLU B O 1
ATOM 4204 N N . ILE B 1 229 ? -8.133 -3.713 19.016 1 93.31 229 ILE B N 1
ATOM 4205 C CA . ILE B 1 229 ? -7.223 -2.588 19.188 1 93.31 229 ILE B CA 1
ATOM 4206 C C . ILE B 1 229 ? -6.297 -2.848 20.375 1 93.31 229 ILE B C 1
ATOM 4208 O O . ILE B 1 229 ? -6.727 -3.391 21.391 1 93.31 229 ILE B O 1
ATOM 4212 N N . TYR B 1 230 ? -5.109 -2.518 20.266 1 92.19 230 TYR B N 1
ATOM 4213 C CA . TYR B 1 230 ? -4.152 -2.613 21.375 1 92.19 230 TYR B CA 1
ATOM 4214 C C . TYR B 1 230 ? -3.227 -1.401 21.391 1 92.19 230 TYR B C 1
ATOM 4216 O O . TYR B 1 230 ? -3.027 -0.747 20.359 1 92.19 230 TYR B O 1
ATOM 4224 N N . VAL B 1 231 ? -2.662 -1.162 22.516 1 93.88 231 VAL B N 1
ATOM 4225 C CA . VAL B 1 231 ? -1.769 -0.021 22.688 1 93.88 231 VAL B CA 1
ATOM 4226 C C . VAL B 1 231 ? -0.346 -0.419 22.297 1 93.88 231 VAL B C 1
ATOM 4228 O O . VAL B 1 231 ? 0.156 -1.456 22.734 1 93.88 231 VAL B O 1
ATOM 4231 N N . CYS B 1 232 ? 0.19 0.298 21.438 1 92.25 232 CYS B N 1
ATOM 4232 C CA . CYS B 1 232 ? 1.606 0.187 21.109 1 92.25 232 CYS B CA 1
ATOM 4233 C C . CYS B 1 232 ? 2.424 1.243 21.844 1 92.25 232 CYS B C 1
ATOM 4235 O O . CYS B 1 232 ? 2.242 2.441 21.625 1 92.25 232 CYS B O 1
ATOM 4237 N N . HIS B 1 233 ? 3.311 0.737 22.656 1 90.75 233 HIS B N 1
ATOM 4238 C CA . HIS B 1 233 ? 4.125 1.653 23.438 1 90.75 233 HIS B CA 1
ATOM 4239 C C . HIS B 1 233 ? 5.391 2.051 22.688 1 90.75 233 HIS B C 1
ATOM 4241 O O . HIS B 1 233 ? 6.191 1.191 22.312 1 90.75 233 HIS B O 1
ATOM 4247 N N . LEU B 1 234 ? 5.484 3.307 22.438 1 90.25 234 LEU B N 1
ATOM 4248 C CA . LEU B 1 234 ? 6.645 3.854 21.734 1 90.25 234 LEU B CA 1
ATOM 4249 C C . LEU B 1 234 ? 7.148 5.117 22.438 1 90.25 234 LEU B C 1
ATOM 4251 O O . LEU B 1 234 ? 6.359 5.867 23.016 1 90.25 234 LEU B O 1
ATOM 4255 N N . GLU B 1 235 ? 8.461 5.219 22.375 1 90.5 235 GLU B N 1
ATOM 4256 C CA . GLU B 1 235 ? 9.109 6.422 22.891 1 90.5 235 GLU B CA 1
ATOM 4257 C C . GLU B 1 235 ? 10.078 7 21.859 1 90.5 235 GLU B C 1
ATOM 4259 O O . GLU B 1 235 ? 10.633 6.27 21.031 1 90.5 235 GLU B O 1
ATOM 4264 N N . ARG B 1 236 ? 10.125 8.258 21.875 1 85.31 236 ARG B N 1
ATOM 4265 C CA . ARG B 1 236 ? 11.125 8.906 21.031 1 85.31 236 ARG B CA 1
ATOM 4266 C C . ARG B 1 236 ? 11.992 9.859 21.844 1 85.31 236 ARG B C 1
ATOM 4268 O O . ARG B 1 236 ? 11.547 10.406 22.859 1 85.31 236 ARG B O 1
ATOM 4275 N N . TYR B 1 237 ? 13.211 9.953 21.438 1 81.62 237 TYR B N 1
ATOM 4276 C CA . TYR B 1 237 ? 14.086 10.969 22.016 1 81.62 237 TYR B CA 1
ATOM 4277 C C . TYR B 1 237 ? 14.109 12.219 21.141 1 81.62 237 TYR B C 1
ATOM 4279 O O . TYR B 1 237 ? 14.289 12.133 19.922 1 81.62 237 TYR B O 1
ATOM 4287 N N . SER B 1 238 ? 13.797 13.336 21.75 1 82.44 238 SER B N 1
ATOM 4288 C CA . SER B 1 238 ? 13.891 14.609 21.031 1 82.44 238 SER B CA 1
ATOM 4289 C C . SER B 1 238 ? 15.242 15.266 21.266 1 82.44 238 SER B C 1
ATOM 4291 O O . SER B 1 238 ? 15.539 15.727 22.375 1 82.44 238 SER B O 1
ATOM 4293 N N . SER B 1 239 ? 15.945 15.312 20.25 1 77.94 239 SER B N 1
ATOM 4294 C CA . SER B 1 239 ? 17.25 15.969 20.359 1 77.94 239 SER B CA 1
ATOM 4295 C C . SER B 1 239 ? 17.094 17.469 20.609 1 77.94 239 SER B C 1
ATOM 4297 O O . SER B 1 239 ? 17.906 18.078 21.297 1 77.94 239 SER B O 1
ATOM 4299 N N . ARG B 1 240 ? 16.094 18.109 20.109 1 75.75 240 ARG B N 1
ATOM 4300 C CA . ARG B 1 240 ? 15.828 19.531 20.281 1 75.75 240 ARG B CA 1
ATOM 4301 C C . ARG B 1 240 ? 15.492 19.859 21.719 1 75.75 240 ARG B C 1
ATOM 4303 O O . ARG B 1 240 ? 16.016 20.828 22.281 1 75.75 240 ARG B O 1
ATOM 4310 N N . LYS B 1 241 ? 14.742 18.984 22.359 1 77.62 241 LYS B N 1
ATOM 4311 C CA . LYS B 1 241 ? 14.297 19.25 23.719 1 77.62 241 LYS B CA 1
ATOM 4312 C C . LYS B 1 241 ? 15.156 18.484 24.734 1 77.62 241 LYS B C 1
ATOM 4314 O O . LYS B 1 241 ? 15.117 18.781 25.922 1 77.62 241 LYS B O 1
ATOM 4319 N N . GLY B 1 242 ? 15.82 17.516 24.25 1 82.25 242 GLY B N 1
ATOM 4320 C CA . GLY B 1 242 ? 16.688 16.719 25.125 1 82.25 242 GLY B CA 1
ATOM 4321 C C . GLY B 1 242 ? 15.906 15.828 26.078 1 82.25 242 GLY B C 1
ATOM 4322 O O . GLY B 1 242 ? 16.312 15.656 27.234 1 82.25 242 GLY B O 1
ATOM 4323 N N . GLU B 1 243 ? 14.758 15.398 25.688 1 87.69 243 GLU B N 1
ATOM 4324 C CA . GLU B 1 243 ? 13.922 14.586 26.562 1 87.69 243 GLU B CA 1
ATOM 4325 C C . GLU B 1 243 ? 13.227 13.469 25.781 1 87.69 243 GLU B C 1
ATOM 4327 O O . GLU B 1 243 ? 13.109 13.547 24.562 1 87.69 243 GLU B O 1
ATOM 4332 N N . LYS B 1 244 ? 12.836 12.508 26.594 1 90 244 LYS B N 1
ATOM 4333 C CA . LYS B 1 244 ? 12.023 11.43 26.047 1 90 244 LYS B CA 1
ATOM 4334 C C . LYS B 1 244 ? 10.547 11.82 26 1 90 244 LYS B C 1
ATOM 4336 O O . LYS B 1 244 ? 10.047 12.477 26.922 1 90 244 LYS B O 1
ATOM 4341 N N . MET B 1 245 ? 9.938 11.508 24.938 1 90.62 245 MET B N 1
ATOM 4342 C CA . MET B 1 245 ? 8.516 11.789 24.766 1 90.62 245 MET B CA 1
ATOM 4343 C C . MET B 1 245 ? 7.73 10.5 24.531 1 90.62 245 MET B C 1
ATOM 4345 O O . MET B 1 245 ? 8.188 9.609 23.812 1 90.62 245 MET B O 1
ATOM 4349 N N . ASP B 1 246 ? 6.598 10.445 25.188 1 91.69 246 ASP B N 1
ATOM 4350 C CA . ASP B 1 246 ? 5.688 9.328 24.953 1 91.69 246 ASP B CA 1
ATOM 4351 C C . ASP B 1 246 ? 4.977 9.484 23.609 1 91.69 246 ASP B C 1
ATOM 4353 O O . ASP B 1 246 ? 4.254 10.453 23.391 1 91.69 246 ASP B O 1
ATOM 4357 N N . MET B 1 247 ? 5.199 8.531 22.75 1 94.19 247 MET B N 1
ATOM 4358 C CA . MET B 1 247 ? 4.602 8.547 21.422 1 94.19 247 MET B CA 1
ATOM 4359 C C . MET B 1 247 ? 3.689 7.344 21.219 1 94.19 247 MET B C 1
ATOM 4361 O O . MET B 1 247 ? 3.477 6.906 20.094 1 94.19 247 MET B O 1
ATOM 4365 N N . SER B 1 248 ? 3.137 6.848 22.297 1 95 248 SER B N 1
ATOM 4366 C CA . SER B 1 248 ? 2.291 5.66 22.234 1 95 248 SER B CA 1
ATOM 4367 C C . SER B 1 248 ? 1.018 5.93 21.453 1 95 248 SER B C 1
ATOM 4369 O O . SER B 1 248 ? 0.525 7.062 21.422 1 95 248 SER B O 1
ATOM 4371 N N . GLY B 1 249 ? 0.564 4.969 20.781 1 96.56 249 GLY B N 1
ATOM 4372 C CA . GLY B 1 249 ? -0.685 4.992 20.031 1 96.56 249 GLY B CA 1
ATOM 4373 C C . GLY B 1 249 ? -1.371 3.643 19.984 1 96.56 249 GLY B C 1
ATOM 4374 O O . GLY B 1 249 ? -0.947 2.695 20.641 1 96.56 249 GLY B O 1
ATOM 4375 N N . VAL B 1 250 ? -2.457 3.6 19.312 1 97 250 VAL B N 1
ATOM 4376 C CA . VAL B 1 250 ? -3.166 2.328 19.203 1 97 250 VAL B CA 1
ATOM 4377 C C . VAL B 1 250 ? -2.971 1.74 17.812 1 97 250 VAL B C 1
ATOM 4379 O O . VAL B 1 250 ? -2.828 2.479 16.844 1 97 250 VAL B O 1
ATOM 4382 N N . MET B 1 251 ? -2.939 0.466 17.75 1 96.06 251 MET B N 1
ATOM 4383 C CA . MET B 1 251 ? -2.859 -0.316 16.531 1 96.06 251 MET B CA 1
ATOM 4384 C C . MET B 1 251 ? -3.955 -1.376 16.484 1 96.06 251 MET B C 1
ATOM 4386 O O . MET B 1 251 ? -4.727 -1.515 17.438 1 96.06 251 MET B O 1
ATOM 4390 N N . GLY B 1 252 ? -3.986 -2.119 15.359 1 95 252 GLY B N 1
ATOM 4391 C CA . GLY B 1 252 ? -5.016 -3.129 15.18 1 95 252 GLY B CA 1
ATOM 4392 C C . GLY B 1 252 ? -5.957 -2.824 14.031 1 95 252 GLY B C 1
ATOM 4393 O O . GLY B 1 252 ? -5.547 -2.246 13.023 1 95 252 GLY B O 1
ATOM 4394 N N . SER B 1 253 ? -7.234 -3.344 14.172 1 95.44 253 SER B N 1
ATOM 4395 C CA . SER B 1 253 ? -8.172 -3.189 13.062 1 95.44 253 SER B CA 1
ATOM 4396 C C . SER B 1 253 ? -9.602 -3.004 13.57 1 95.44 253 SER B C 1
ATOM 4398 O O . SER B 1 253 ? -9.922 -3.396 14.688 1 95.44 253 SER B O 1
ATOM 4400 N N . LEU B 1 254 ? -10.352 -2.365 12.781 1 96.44 254 LEU B N 1
ATOM 4401 C CA . LEU B 1 254 ? -11.773 -2.131 12.992 1 96.44 254 LEU B CA 1
ATOM 4402 C C . LEU B 1 254 ? -12.594 -2.674 11.828 1 96.44 254 LEU B C 1
ATOM 4404 O O . LEU B 1 254 ? -12.164 -2.607 10.68 1 96.44 254 LEU B O 1
ATOM 4408 N N . ALA B 1 255 ? -13.758 -3.17 12.172 1 96.06 255 ALA B N 1
ATOM 4409 C CA . ALA B 1 255 ? -14.68 -3.652 11.141 1 96.06 255 ALA B CA 1
ATOM 4410 C C . ALA B 1 255 ? -16.078 -3.084 11.352 1 96.06 255 ALA B C 1
ATOM 4412 O O . ALA B 1 255 ? -16.562 -3.014 12.484 1 96.06 255 ALA B O 1
ATOM 4413 N N . TYR B 1 256 ? -16.625 -2.695 10.281 1 96.56 256 TYR B N 1
ATOM 4414 C CA . TYR B 1 256 ? -17.969 -2.117 10.32 1 96.56 256 TYR B CA 1
ATOM 4415 C C . TYR B 1 256 ? -18.875 -2.768 9.281 1 96.56 256 TYR B C 1
ATOM 4417 O O . TYR B 1 256 ? -18.406 -3.225 8.242 1 96.56 256 TYR B O 1
ATOM 4425 N N . GLN B 1 257 ? -20.141 -2.777 9.625 1 94.62 257 GLN B N 1
ATOM 4426 C CA . GLN B 1 257 ? -21.172 -3.277 8.727 1 94.62 257 GLN B CA 1
ATOM 4427 C C . GLN B 1 257 ? -22.375 -2.346 8.703 1 94.62 257 GLN B C 1
ATOM 4429 O O . GLN B 1 257 ? -22.719 -1.732 9.719 1 94.62 257 GLN B O 1
ATOM 4434 N N . GLY B 1 258 ? -23.016 -2.281 7.578 1 94.69 258 GLY B N 1
ATOM 4435 C CA . GLY B 1 258 ? -24.188 -1.424 7.383 1 94.69 258 GLY B CA 1
ATOM 4436 C C . GLY B 1 258 ? -24.141 -0.645 6.082 1 94.69 258 GLY B C 1
ATOM 4437 O O . GLY B 1 258 ? -23.438 -1.035 5.141 1 94.69 258 GLY B O 1
ATOM 4438 N N . GLU B 1 259 ? -24.969 0.35 5.984 1 96.25 259 GLU B N 1
ATOM 4439 C CA . GLU B 1 259 ? -24.938 1.234 4.824 1 96.25 259 GLU B CA 1
ATOM 4440 C C . GLU B 1 259 ? -23.766 2.217 4.922 1 96.25 259 GLU B C 1
ATOM 4442 O O . GLU B 1 259 ? -23.875 3.24 5.605 1 96.25 259 GLU B O 1
ATOM 4447 N N . LEU B 1 260 ? -22.703 1.918 4.266 1 97.38 260 LEU B N 1
ATOM 4448 C CA . LEU B 1 260 ? -21.453 2.639 4.5 1 97.38 260 LEU B CA 1
ATOM 4449 C C . LEU B 1 260 ? -21.078 3.469 3.281 1 97.38 260 LEU B C 1
ATOM 4451 O O . LEU B 1 260 ? -20.047 4.152 3.289 1 97.38 260 LEU B O 1
ATOM 4455 N N . THR B 1 261 ? -21.875 3.494 2.289 1 97 261 THR B N 1
ATOM 4456 C CA . THR B 1 261 ? -21.547 4.113 1.008 1 97 261 THR B CA 1
ATOM 4457 C C . THR B 1 261 ? -21.141 5.57 1.2 1 97 261 THR B C 1
ATOM 4459 O O . THR B 1 261 ? -20.125 6.008 0.662 1 97 261 THR B O 1
ATOM 4462 N N . ALA B 1 262 ? -21.844 6.301 2.01 1 97.31 262 ALA B N 1
ATOM 4463 C CA . ALA B 1 262 ? -21.594 7.73 2.191 1 97.31 262 ALA B CA 1
ATOM 4464 C C . ALA B 1 262 ? -20.266 7.977 2.879 1 97.31 262 ALA B C 1
ATOM 4466 O O . ALA B 1 262 ? -19.703 9.07 2.777 1 97.31 262 ALA B O 1
ATOM 4467 N N . PHE B 1 263 ? -19.719 6.98 3.559 1 98.06 263 PHE B N 1
ATOM 4468 C CA . PHE B 1 263 ? -18.516 7.133 4.359 1 98.06 263 PHE B CA 1
ATOM 4469 C C . PHE B 1 263 ? -17.266 6.918 3.506 1 98.06 263 PHE B C 1
ATOM 4471 O O . PHE B 1 263 ? -16.172 7.332 3.885 1 98.06 263 PHE B O 1
ATOM 4478 N N . THR B 1 264 ? -17.375 6.328 2.373 1 97.12 264 THR B N 1
ATOM 4479 C CA . THR B 1 264 ? -16.25 5.77 1.633 1 97.12 264 THR B CA 1
ATOM 4480 C C . THR B 1 264 ? -15.32 6.879 1.146 1 97.12 264 THR B C 1
ATOM 4482 O O . THR B 1 264 ? -14.094 6.738 1.204 1 97.12 264 THR B O 1
ATOM 4485 N N . PRO B 1 265 ? -15.812 8.039 0.669 1 96.56 265 PRO B N 1
ATOM 4486 C CA . PRO B 1 265 ? -14.867 9.078 0.243 1 96.56 265 PRO B CA 1
ATOM 4487 C C . PRO B 1 265 ? -14.031 9.625 1.396 1 96.56 265 PRO B C 1
ATOM 4489 O O . PRO B 1 265 ? -12.852 9.922 1.216 1 96.56 265 PRO B O 1
ATOM 4492 N N . TRP B 1 266 ? -14.625 9.742 2.547 1 98.06 266 TRP B N 1
ATOM 4493 C CA . TRP B 1 266 ? -13.945 10.258 3.73 1 98.06 266 TRP B CA 1
ATOM 4494 C C . TRP B 1 266 ? -12.891 9.266 4.223 1 98.06 266 TRP B C 1
ATOM 4496 O O . TRP B 1 266 ? -11.766 9.656 4.539 1 98.06 266 TRP B O 1
ATOM 4506 N N . LEU B 1 267 ? -13.312 8.039 4.207 1 97.56 267 LEU B N 1
ATOM 4507 C CA . LEU B 1 267 ? -12.398 6.992 4.652 1 97.56 267 LEU B CA 1
ATOM 4508 C C . LEU B 1 267 ? -11.227 6.848 3.686 1 97.56 267 LEU B C 1
ATOM 4510 O O . LEU B 1 267 ? -10.094 6.609 4.105 1 97.56 267 LEU B O 1
ATOM 4514 N N . ASN B 1 268 ? -11.5 6.977 2.434 1 95.88 268 ASN B N 1
ATOM 4515 C CA . ASN B 1 268 ? -10.43 6.98 1.445 1 95.88 268 ASN B CA 1
ATOM 4516 C C . ASN B 1 268 ? -9.461 8.133 1.675 1 95.88 268 ASN B C 1
ATOM 4518 O O . ASN B 1 268 ? -8.25 7.977 1.521 1 95.88 268 ASN B O 1
ATOM 4522 N N . ALA B 1 269 ? -9.969 9.25 1.987 1 97.12 269 ALA B N 1
ATOM 4523 C CA . ALA B 1 269 ? -9.125 10.406 2.27 1 97.12 269 ALA B CA 1
ATOM 4524 C C . ALA B 1 269 ? -8.188 10.133 3.439 1 97.12 269 ALA B C 1
ATOM 4526 O O . ALA B 1 269 ? -7.027 10.555 3.43 1 97.12 269 ALA B O 1
ATOM 4527 N N . ALA B 1 270 ? -8.664 9.43 4.422 1 97.81 270 ALA B N 1
ATOM 4528 C CA . ALA B 1 270 ? -7.867 9.094 5.598 1 97.81 270 ALA B CA 1
ATOM 4529 C C . ALA B 1 270 ? -6.656 8.25 5.215 1 97.81 270 ALA B C 1
ATOM 4531 O O . ALA B 1 270 ? -5.582 8.391 5.805 1 97.81 270 ALA B O 1
ATOM 4532 N N . SER B 1 271 ? -6.836 7.406 4.246 1 96.12 271 SER B N 1
ATOM 4533 C CA . SER B 1 271 ? -5.746 6.535 3.814 1 96.12 271 SER B CA 1
ATOM 4534 C C . SER B 1 271 ? -4.598 7.34 3.215 1 96.12 271 SER B C 1
ATOM 4536 O O . SER B 1 271 ? -3.455 6.879 3.193 1 96.12 271 SER B O 1
ATOM 4538 N N . VAL B 1 272 ? -4.914 8.531 2.795 1 96.88 272 VAL B N 1
ATOM 4539 C CA . VAL B 1 272 ? -3.898 9.391 2.188 1 96.88 272 VAL B CA 1
ATOM 4540 C C . VAL B 1 272 ? -3.41 10.414 3.207 1 96.88 272 VAL B C 1
ATOM 4542 O O . VAL B 1 272 ? -2.203 10.609 3.373 1 96.88 272 VAL B O 1
ATOM 4545 N N . LEU B 1 273 ? -4.332 10.977 3.955 1 98.06 273 LEU B N 1
ATOM 4546 C CA . LEU B 1 273 ? -4.031 12.148 4.766 1 98.06 273 LEU B CA 1
ATOM 4547 C C . LEU B 1 273 ? -3.688 11.75 6.199 1 98.06 273 LEU B C 1
ATOM 4549 O O . LEU B 1 273 ? -3.357 12.602 7.023 1 98.06 273 LEU B O 1
ATOM 4553 N N . HIS B 1 274 ? -3.74 10.453 6.488 1 98.12 274 HIS B N 1
ATOM 4554 C CA . HIS B 1 274 ? -3.605 9.992 7.867 1 98.12 274 HIS B CA 1
ATOM 4555 C C . HIS B 1 274 ? -4.637 10.664 8.773 1 98.12 274 HIS B C 1
ATOM 4557 O O . HIS B 1 274 ? -5.355 11.57 8.336 1 98.12 274 HIS B O 1
ATOM 4563 N N . ILE B 1 275 ? -4.734 10.18 9.977 1 96.94 275 ILE B N 1
ATOM 4564 C CA . ILE B 1 275 ? -5.633 10.805 10.945 1 96.94 275 ILE B CA 1
ATOM 4565 C C . ILE B 1 275 ? -4.996 10.766 12.328 1 96.94 275 ILE B C 1
ATOM 4567 O O . ILE B 1 275 ? -4.02 10.047 12.555 1 96.94 275 ILE B O 1
ATOM 4571 N N . GLY B 1 276 ? -5.527 11.609 13.211 1 96.81 276 GLY B N 1
ATOM 4572 C CA . GLY B 1 276 ? -4.992 11.695 14.562 1 96.81 276 GLY B CA 1
ATOM 4573 C C . GLY B 1 276 ? -3.809 12.641 14.68 1 96.81 276 GLY B C 1
ATOM 4574 O O . GLY B 1 276 ? -3.684 13.586 13.898 1 96.81 276 GLY B O 1
ATOM 4575 N N . ARG B 1 277 ? -3.014 12.398 15.68 1 95 277 ARG B N 1
ATOM 4576 C CA . ARG B 1 277 ? -1.9 13.281 16 1 95 277 ARG B CA 1
ATOM 4577 C C . ARG B 1 277 ? -0.591 12.75 15.438 1 95 277 ARG B C 1
ATOM 4579 O O . ARG B 1 277 ? -0.477 11.555 15.148 1 95 277 ARG B O 1
ATOM 4586 N N . ASN B 1 278 ? 0.385 13.633 15.266 1 95.25 278 ASN B N 1
ATOM 4587 C CA . ASN B 1 278 ? 1.773 13.328 14.93 1 95.25 278 ASN B CA 1
ATOM 4588 C C . ASN B 1 278 ? 1.889 12.664 13.562 1 95.25 278 ASN B C 1
ATOM 4590 O O . ASN B 1 278 ? 2.705 11.766 13.367 1 95.25 278 ASN B O 1
ATOM 4594 N N . VAL B 1 279 ? 1.083 13.117 12.641 1 96.31 279 VAL B N 1
ATOM 4595 C CA . VAL B 1 279 ? 1.083 12.578 11.281 1 96.31 279 VAL B CA 1
ATOM 4596 C C . VAL B 1 279 ? 2.398 12.922 10.586 1 96.31 279 VAL B C 1
ATOM 4598 O O . VAL B 1 279 ? 2.846 12.203 9.695 1 96.31 279 VAL B O 1
ATOM 4601 N N . THR B 1 280 ? 3.035 14.031 11.023 1 96.38 280 THR B N 1
ATOM 4602 C CA . THR B 1 280 ? 4.312 14.438 10.453 1 96.38 280 THR B CA 1
ATOM 4603 C C . THR B 1 280 ? 5.414 13.453 10.828 1 96.38 280 THR B C 1
ATOM 4605 O O . THR B 1 280 ? 6.492 13.461 10.234 1 96.38 280 THR B O 1
ATOM 4608 N N . PHE B 1 281 ? 5.137 12.617 11.82 1 96.62 281 PHE B N 1
ATOM 4609 C CA . PHE B 1 281 ? 6.039 11.547 12.203 1 96.62 281 PHE B CA 1
ATOM 4610 C C . PHE B 1 281 ? 5.602 10.219 11.586 1 96.62 281 PHE B C 1
ATOM 4612 O O . PHE B 1 281 ? 6.141 9.164 11.93 1 96.62 281 PHE B O 1
ATOM 4619 N N . GLY B 1 282 ? 4.609 10.25 10.758 1 97.5 282 GLY B N 1
ATOM 4620 C CA . GLY B 1 282 ? 4.148 9.07 10.047 1 97.5 282 GLY B CA 1
ATOM 4621 C C . GLY B 1 282 ? 3.049 8.328 10.781 1 97.5 282 GLY B C 1
ATOM 4622 O O . GLY B 1 282 ? 2.643 7.238 10.359 1 97.5 282 GLY B O 1
ATOM 4623 N N . TYR B 1 283 ? 2.557 8.875 11.875 1 97.69 283 TYR B N 1
ATOM 4624 C CA . TYR B 1 283 ? 1.503 8.234 12.656 1 97.69 283 TYR B CA 1
ATOM 4625 C C . TYR B 1 283 ? 0.157 8.344 11.945 1 97.69 283 TYR B C 1
ATOM 4627 O O . TYR B 1 283 ? -0.025 9.203 11.086 1 97.69 283 TYR B O 1
ATOM 4635 N N . GLY B 1 284 ? -0.729 7.473 12.242 1 98 284 GLY B N 1
ATOM 4636 C CA . GLY B 1 284 ? -2.119 7.602 11.836 1 98 284 GLY B CA 1
ATOM 4637 C C . GLY B 1 284 ? -2.377 7.125 10.422 1 98 284 GLY B C 1
ATOM 4638 O O . GLY B 1 284 ? -3.396 7.465 9.82 1 98 284 GLY B O 1
ATOM 4639 N N . GLN B 1 285 ? -1.434 6.398 9.812 1 98.19 285 GLN B N 1
ATOM 4640 C CA . GLN B 1 285 ? -1.673 5.785 8.508 1 98.19 285 GLN B CA 1
ATOM 4641 C C . GLN B 1 285 ? -2.615 4.59 8.625 1 98.19 285 GLN B C 1
ATOM 4643 O O . GLN B 1 285 ? -2.443 3.742 9.508 1 98.19 285 GLN B O 1
ATOM 4648 N N . VAL B 1 286 ? -3.621 4.527 7.711 1 97.94 286 VAL B N 1
ATOM 4649 C CA . VAL B 1 286 ? -4.59 3.439 7.785 1 97.94 286 VAL B CA 1
ATOM 4650 C C . VAL B 1 286 ? -4.785 2.822 6.402 1 97.94 286 VAL B C 1
ATOM 4652 O O . VAL B 1 286 ? -4.676 3.514 5.387 1 97.94 286 VAL B O 1
ATOM 4655 N N . ASN B 1 287 ? -5.012 1.543 6.41 1 96.69 287 ASN B N 1
ATOM 4656 C CA . ASN B 1 287 ? -5.535 0.839 5.246 1 96.69 287 ASN B CA 1
ATOM 4657 C C . ASN B 1 287 ? -7.043 0.615 5.359 1 96.69 287 ASN B C 1
ATOM 4659 O O . ASN B 1 287 ? -7.531 0.16 6.398 1 96.69 287 ASN B O 1
ATOM 4663 N N . VAL B 1 288 ? -7.727 0.958 4.293 1 96.94 288 VAL B N 1
ATOM 4664 C CA . VAL B 1 288 ? -9.172 0.763 4.289 1 96.94 288 VAL B CA 1
ATOM 4665 C C . VAL B 1 288 ? -9.562 -0.161 3.137 1 96.94 288 VAL B C 1
ATOM 4667 O O . VAL B 1 288 ? -9.078 -0.005 2.014 1 96.94 288 VAL B O 1
ATOM 4670 N N . VAL B 1 289 ? -10.43 -1.11 3.447 1 96.06 289 VAL B N 1
ATOM 4671 C CA . VAL B 1 289 ? -10.961 -2.018 2.436 1 96.06 289 VAL B CA 1
ATOM 4672 C C . VAL B 1 289 ? -12.484 -2.012 2.486 1 96.06 289 VAL B C 1
ATOM 4674 O O . VAL B 1 289 ? -13.078 -2.105 3.564 1 96.06 289 VAL B O 1
ATOM 4677 N N . PHE B 1 290 ? -13.062 -1.847 1.342 1 94.88 290 PHE B N 1
ATOM 4678 C CA . PHE B 1 290 ? -14.516 -1.825 1.234 1 94.88 290 PHE B CA 1
ATOM 4679 C C . PHE B 1 290 ? -15.023 -3.1 0.573 1 94.88 290 PHE B C 1
ATOM 4681 O O . PHE B 1 290 ? -14.312 -3.73 -0.208 1 94.88 290 PHE B O 1
ATOM 4688 N N . ALA B 1 291 ? -16.281 -3.396 0.881 1 91.69 291 ALA B N 1
ATOM 4689 C CA . ALA B 1 291 ? -16.969 -4.492 0.213 1 91.69 291 ALA B CA 1
ATOM 4690 C C . ALA B 1 291 ? -18.484 -4.254 0.194 1 91.69 291 ALA B C 1
ATOM 4692 O O . ALA B 1 291 ? -19.016 -3.594 1.085 1 91.69 291 ALA B O 1
#

Foldseek 3Di:
DPPDFQWKKKKWKKKWKWFFAAKFFADQACLQQVLVQLLVLCVVVPVLNCQQPVVQPPDPPPDGQDGQKFKAADHGDGIDHGGDMGMIIMMGIFQNLVCVVVSVVSCVVVQWFQTDPRGGIIGTQ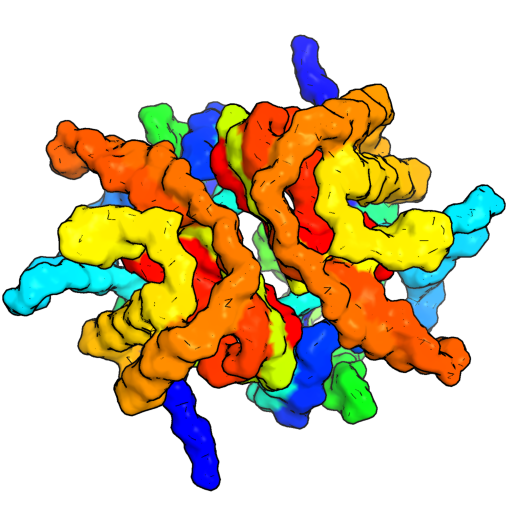FMATPPVRHTCGHNHDGDVVRSDMDMQHLDWDPPWFKKKKFWPFFAAADDPRHGDQDDAQLSLLVQLLVLSVSRCVPRNIDHDVVLSVVVSVVRVVWDWPDDDKDKDWDWDADPVVRDIDTPIGMGDMTMTGGRCRSVVSSVSSCQVRAGHPDSNSVGRHMDMDTD/DPPDFQWKKKKWKKKWKKFFAAKFFADQACLQQVLVQLLVLCVVVPVLNCQQPVVQPPDPPPDGQDGQKFKAADHGDGIDHGGDMGIIIMMGIFQNLVCVVVSVVSCVVVQWFQTDPRGGIIGTQFMATPPVRHTCGHNHDGDVVRSDIDMQHLDWDPPWFKKKKFWPFFAAADDPRHGDQDDAQLSLLVQLLVLSVSRCVPRNIDHDVVLSVVVSVVRVVWDWPDDDKDKDWDWDADPVVRDIDTPIGMGDMTMTGGRCRSVVSSVSSCQVRAGHPDSNSVGRHMDMDTD

InterPro domains:
  IPR019267 CRISPR-associated protein Cas6, C-terminal [PF10040] (165-286)
  IPR059891 AF_1859-like, N-terminal domain [PF27225] (10-141)

pLDDT: mean 92.65, std 10.3, range [27.11, 98.62]

Solvent-accessible surface area (backbone atoms only — not comparable to full-atom values): 30676 Å² total; per-residue (Å²): 128,83,81,75,67,62,42,40,44,41,31,30,42,37,31,39,33,29,29,27,68,45,70,45,78,45,61,70,71,51,24,63,56,51,40,50,47,53,48,61,62,31,51,84,45,49,74,60,29,39,54,49,74,53,47,38,72,78,52,83,84,81,55,84,45,80,47,38,45,36,31,43,62,50,80,81,60,31,77,39,43,62,69,34,71,51,55,34,34,41,32,23,30,35,57,40,42,78,43,46,66,61,50,52,49,46,52,61,70,57,36,57,44,56,48,62,97,78,39,44,49,27,33,60,49,37,31,22,26,59,82,83,48,45,58,30,28,67,71,83,52,74,36,68,86,54,72,56,75,42,71,56,67,66,55,65,48,78,81,19,38,36,38,34,41,34,38,69,28,43,32,33,44,68,58,96,88,35,75,53,76,74,85,53,57,38,59,52,44,46,37,37,48,48,52,53,47,55,45,26,76,71,32,45,66,43,66,40,61,67,58,46,53,49,51,35,59,54,26,71,72,57,46,73,71,45,74,48,61,47,78,44,87,41,73,44,77,37,80,92,76,69,43,78,41,84,59,50,19,30,32,41,40,39,32,35,45,47,92,40,30,86,49,36,23,55,52,54,43,26,48,73,69,25,34,58,45,61,32,55,35,22,21,13,31,37,46,73,40,77,71,128,82,81,76,66,62,42,39,44,41,31,31,42,38,30,38,34,30,30,27,69,44,70,47,77,45,60,68,72,51,24,62,53,51,38,51,47,51,49,61,62,31,51,85,45,50,74,60,29,39,54,48,74,54,46,37,76,74,50,83,82,81,54,85,44,79,45,39,45,35,30,46,60,49,79,82,61,30,76,40,43,62,68,34,73,49,55,36,32,40,32,23,29,35,56,42,42,77,45,46,64,62,52,52,50,45,52,61,68,56,36,59,43,55,48,62,97,77,39,44,48,27,33,60,48,36,32,22,26,59,81,81,48,46,58,28,27,67,72,84,52,76,37,68,86,53,72,56,76,40,70,56,68,66,55,63,47,78,82,20,37,35,39,34,41,33,38,70,28,43,32,32,45,68,59,96,88,35,76,54,78,73,84,51,58,38,60,51,44,47,37,36,48,48,50,53,48,55,45,26,74,72,31,41,65,42,67,40,63,67,59,48,51,49,51,33,58,54,27,70,73,57,46,74,70,45,75,48,62,47,77,44,86,40,73,43,76,37,80,90,76,70,42,78,41,85,59,50,20,29,33,40,39,39,31,36,46,48,91,40,32,87,50,36,22,57,52,54,42,27,48,72,68,25,34,58,45,60,31,53,36,24,22,13,29,35,46,74,36,77,71

Radius of gyration: 23.4 Å; Cα contacts (8 Å, |Δi|>4): 1272; chains: 2; bounding box: 54×68×58 Å

Organism: Clostridium scindens (strain ATCC 35704 / DSM 5676 / VPI 13733 / 19) (NCBI:txid411468)

Nearest PDB structures (foldseek):
  3zfv-assembly1_B  TM=6.113E-01  e=5.618E-12  Saccharolobus solfataricus
  4c9d-assembly1_B  TM=6.602E-01  e=1.321E-11  Thermus thermophilus HB8
  3zfv-assembly3_C-3  TM=5.860E-01  e=8.242E-11  Saccharolobus solfataricus
  5yi6-assembly2_B  TM=5.149E-01  e=1.089E-08  Methanocaldococcus jannaschii DSM 2661
  4rx6-assembly1_A  TM=3.477E-01  e=1.768E-01  Bacillus subtilis subsp. subtilis str. 168